Protein AF-A0A2U8FNE2-F1 (afdb_monomer_lite)

Radius of gyration: 27.32 Å; chains: 1; bounding box: 69×42×81 Å

Secondary structure (DSSP, 8-state):
-HHHHSGGG--EEEE--GGGGGSSS-SEEEEEEEEETTEEEEEEEEEEEE--S-HHHHHHHHHHHHTTSPPSTT--GGG-EEEEEESS---HHHHHHHHHHHHHHH---SSEEEEE-HHHHHHHHHT-HHHHHHHHHHHS-S---S-EEHHHHHHHHHTTSSSPPPHHHHHTT---HHHHHHHSTTS-SEEEEE-SSHHHHHHHHHHHHHTS-HHHHHHHHTTEEEE--HHHHHHHHTS---TT---EEEEPTTGGGGHHHHHHHT-EEEEEE-TTS--SS-B--PPPPHHHHHHHHTSTTT---HHHHHHHHHHTTT-HHHHHHHHHHHTT-SSS--HHHHS--HHHHHHHHH-EEETT-HHHHHHHHHHHTS-HHHHHHHHTHHHHSSS-SEEEETTEEEE-S--SPP--

pLDDT: mean 87.52, std 10.66, range [36.34, 98.12]

Foldseek 3Di:
DVLQQQVVWLKDKDADDDPRCPDPDFRMKIWTWDQDPNDIDIAIETEDEDADPPLLVVVLVVVLVVVVGDDPPPDFQLRYEYEYEYAADDDPVRQVVSVVVSCVVRNRRHVYYHYYYNVNVVVVCVLQLQSQQVCCVPVVHHDSQQAYQLVRLLVVLQVLFVVRDDLLLLCFPWDCVVLLVLLDPPDDLEAEAEAQALSSLSNVNLSSLVVDDPSSSVSQSSQEGEGEDLNSLVVQLPRQHNPNGQREYEYEPPNCVSVVSNVVSPHRYYDRHHQLDDDPRHDYTDAHDLVRNLVSCCDPSNVDDSVVSSVLCVLQVSGPLLSSQLRCQLVVSPPDDPPCPVDPAQLLVLCVVLQKDFQPDPVRLVSSCVSRVHHSVVSCVVQVVLQGDSQHQWHDDPRMIGGNHNPDHHPD

Sequence (412 aa):
MVYATVAKQQPHLHFLAGETNGYAGWDGWVECSYEEHLEFRAHKSVWELSTDRNYEQKFKRDYRSACTKALPNGWRKADTIYVGLTMWSVTPIALAKIKAEIIKKNGNPWAGVVLLAADDVLQWLEKLPSVEDWATVEFRAGVGRFGKALEHWFSSWAKQTTPHVSTELLSCGRDLTPLVGAFKTESGPSAALQCDSQDEAVALVYCAMQTLPEDEARLLLANALVVTNEDFADSLADEEPPANGLQTVVLTPPATVHQNRLVQAGYRVIRALGRVDDAVGVLQFERASVRDFAAALASDHMSVSPADAEIQARSAGCSVSIWHIRNLFQRAAQPGLPAWAVSPSDAVIAAVFAGAWVDVSEKDVTLLASIAGMPGAQIESVLTPFALGPTPLLERVGVNRLIIAPTEPPRL

Organism: NCBI:txid1296669

Structure (mmCIF, N/CA/C/O backbone):
data_AF-A0A2U8FNE2-F1
#
_entry.id   AF-A0A2U8FNE2-F1
#
loop_
_atom_site.group_PDB
_atom_site.id
_atom_site.type_symbol
_atom_site.label_atom_id
_atom_site.label_alt_id
_atom_site.label_comp_id
_atom_site.label_asym_id
_atom_site.label_entity_id
_atom_site.label_seq_id
_atom_site.pdbx_PDB_ins_code
_atom_site.Cartn_x
_atom_site.Cartn_y
_atom_site.Cartn_z
_atom_site.occupancy
_atom_site.B_iso_or_equiv
_atom_site.auth_seq_id
_atom_site.auth_comp_id
_atom_site.auth_asym_id
_atom_site.auth_atom_id
_atom_site.pdbx_PDB_model_num
ATOM 1 N N . MET A 1 1 ? 7.104 2.330 -13.483 1.00 74.94 1 MET A N 1
ATOM 2 C CA . MET A 1 1 ? 7.391 1.388 -14.593 1.00 74.94 1 MET A CA 1
ATOM 3 C C . MET A 1 1 ? 8.774 0.740 -14.497 1.00 74.94 1 MET A C 1
ATOM 5 O O . MET A 1 1 ? 8.820 -0.463 -14.291 1.00 74.94 1 MET A O 1
ATOM 9 N N . VAL A 1 2 ? 9.895 1.479 -14.576 1.00 75.81 2 VAL A N 1
ATOM 10 C CA . VAL A 1 2 ? 11.248 0.876 -14.447 1.00 75.81 2 VAL A CA 1
ATOM 11 C C . VAL A 1 2 ? 11.408 0.148 -13.104 1.00 75.81 2 VAL A C 1
ATOM 13 O O . VAL A 1 2 ? 11.618 -1.057 -13.097 1.00 75.81 2 VAL A O 1
ATOM 16 N N . TYR A 1 3 ? 11.151 0.811 -11.971 1.00 74.50 3 TYR A N 1
ATOM 17 C CA . TYR A 1 3 ? 11.156 0.156 -10.647 1.00 74.50 3 TYR A CA 1
ATOM 18 C C . TYR A 1 3 ? 10.272 -1.099 -10.558 1.00 74.50 3 TYR A C 1
ATOM 20 O O . TYR A 1 3 ? 10.620 -2.062 -9.882 1.00 74.50 3 TYR A O 1
ATOM 28 N N . ALA A 1 4 ? 9.153 -1.115 -11.282 1.00 71.25 4 ALA A N 1
ATOM 29 C CA . ALA A 1 4 ? 8.210 -2.227 -11.274 1.00 71.25 4 ALA A CA 1
ATOM 30 C C . ALA A 1 4 ? 8.646 -3.417 -12.160 1.00 71.25 4 ALA A C 1
ATOM 32 O O . ALA A 1 4 ? 8.176 -4.534 -11.983 1.00 71.25 4 ALA A O 1
ATOM 33 N N . THR A 1 5 ? 9.592 -3.212 -13.083 1.00 70.81 5 THR A N 1
ATOM 34 C CA . THR A 1 5 ? 10.076 -4.251 -14.016 1.00 70.81 5 THR A CA 1
ATOM 35 C C . THR A 1 5 ? 11.439 -4.826 -13.641 1.00 70.81 5 THR A C 1
ATOM 37 O O . THR A 1 5 ? 11.716 -5.981 -13.958 1.00 70.81 5 THR A O 1
ATOM 40 N N . VAL A 1 6 ? 12.273 -4.067 -12.924 1.00 66.38 6 VAL A N 1
ATOM 41 C CA . VAL A 1 6 ? 13.606 -4.502 -12.460 1.00 66.38 6 VAL A CA 1
ATOM 42 C C . VAL A 1 6 ? 13.689 -4.599 -10.931 1.00 66.38 6 VAL A C 1
ATOM 44 O O . VAL A 1 6 ? 14.736 -4.380 -10.326 1.00 66.38 6 VAL A O 1
ATOM 47 N N . ALA A 1 7 ? 12.563 -4.947 -10.302 1.00 55.31 7 ALA A N 1
ATOM 48 C CA . ALA A 1 7 ? 12.354 -4.954 -8.855 1.00 55.31 7 ALA A CA 1
ATOM 49 C C . ALA A 1 7 ? 13.481 -5.684 -8.069 1.00 55.31 7 ALA A C 1
ATOM 51 O O . ALA A 1 7 ? 13.953 -5.255 -7.023 1.00 55.31 7 ALA A O 1
ATOM 52 N N . LYS A 1 8 ? 14.008 -6.788 -8.594 1.00 59.16 8 LYS A N 1
ATOM 53 C CA . LYS A 1 8 ? 15.040 -7.570 -7.888 1.00 59.16 8 LYS A CA 1
ATOM 54 C C . LYS A 1 8 ? 16.456 -6.970 -7.931 1.00 59.16 8 LYS A C 1
ATOM 56 O O . LYS A 1 8 ? 17.367 -7.568 -7.375 1.00 59.16 8 LYS A O 1
ATOM 61 N N . GLN A 1 9 ? 16.660 -5.842 -8.613 1.00 64.81 9 GLN A N 1
ATOM 62 C CA . GLN A 1 9 ? 17.985 -5.400 -9.067 1.00 64.81 9 GLN A CA 1
ATOM 63 C C . GLN A 1 9 ? 18.351 -3.955 -8.661 1.00 64.81 9 GLN A C 1
ATOM 65 O O . GLN A 1 9 ? 19.338 -3.422 -9.167 1.00 64.81 9 GLN A O 1
ATOM 70 N N . GLN A 1 10 ? 17.547 -3.323 -7.786 1.00 67.50 10 GLN A N 1
ATOM 71 C CA . GLN A 1 10 ? 17.751 -1.971 -7.224 1.00 67.50 10 GLN A CA 1
ATOM 72 C C . GLN A 1 10 ? 18.315 -0.959 -8.244 1.00 67.50 10 GLN A C 1
ATOM 74 O O . GLN A 1 10 ? 19.496 -0.612 -8.201 1.00 67.50 10 GLN A O 1
ATOM 79 N N . PRO A 1 11 ? 17.506 -0.508 -9.218 1.00 75.31 11 PRO A N 1
ATOM 80 C CA . PRO A 1 11 ? 18.010 0.371 -10.262 1.00 75.31 11 PRO A CA 1
ATOM 81 C C . PRO A 1 11 ? 18.362 1.761 -9.718 1.00 75.31 11 PRO A C 1
ATOM 83 O O . PRO A 1 11 ? 17.552 2.407 -9.052 1.00 75.31 11 PRO A O 1
ATOM 86 N N . HIS A 1 12 ? 19.520 2.276 -10.119 1.00 81.62 12 HIS A N 1
ATOM 87 C CA . HIS A 1 12 ? 19.816 3.701 -10.094 1.00 81.62 12 HIS A CA 1
ATOM 88 C C . HIS A 1 12 ? 19.308 4.322 -11.389 1.00 81.62 12 HIS A C 1
ATOM 90 O O . HIS A 1 12 ? 19.701 3.916 -12.483 1.00 81.62 12 HIS A O 1
ATOM 96 N N . LEU A 1 13 ? 18.427 5.310 -11.289 1.00 86.69 13 LEU A N 1
ATOM 97 C CA . LEU A 1 13 ? 17.878 5.971 -12.463 1.00 86.69 13 LEU A CA 1
ATOM 98 C C . LEU A 1 13 ? 17.800 7.475 -12.283 1.00 86.69 13 LEU A C 1
ATOM 100 O O . LEU A 1 13 ? 17.677 7.995 -11.177 1.00 86.69 13 LEU A O 1
ATOM 104 N N . HIS A 1 14 ? 17.837 8.164 -13.410 1.00 86.44 14 HIS A N 1
ATOM 105 C CA . HIS A 1 14 ? 17.617 9.593 -13.496 1.00 86.44 14 HIS A CA 1
ATOM 106 C C . HIS A 1 14 ? 16.834 9.857 -14.768 1.00 86.44 14 HIS A C 1
ATOM 108 O O . HIS A 1 14 ? 17.296 9.508 -15.850 1.00 86.44 14 HIS A O 1
ATOM 114 N N . PHE A 1 15 ? 15.663 10.462 -14.641 1.00 87.06 15 PHE A N 1
ATOM 115 C CA . PHE A 1 15 ? 14.868 10.925 -15.770 1.00 87.06 15 PHE A CA 1
ATOM 116 C C . PHE A 1 15 ? 14.481 12.373 -15.516 1.00 87.06 15 PHE A C 1
ATOM 118 O O . PHE A 1 15 ? 14.081 12.724 -14.405 1.00 87.06 15 PHE A O 1
ATOM 125 N N . LEU A 1 16 ? 14.621 13.202 -16.545 1.00 81.06 16 LEU A N 1
ATOM 126 C CA . LEU A 1 16 ? 14.153 14.578 -16.508 1.00 81.06 16 LEU A CA 1
ATOM 127 C C . LEU A 1 16 ? 12.619 14.589 -16.493 1.00 81.06 16 LEU A C 1
ATOM 129 O O . LEU A 1 16 ? 11.963 13.763 -17.131 1.00 81.06 16 LEU A O 1
ATOM 133 N N . ALA A 1 17 ? 12.055 15.516 -15.723 1.00 69.94 17 ALA A N 1
ATOM 134 C CA . ALA A 1 17 ? 10.615 15.694 -15.593 1.00 69.94 17 ALA A CA 1
ATOM 135 C C . ALA A 1 17 ? 10.249 17.176 -15.423 1.00 69.94 17 ALA A C 1
ATOM 137 O O . ALA A 1 17 ? 11.026 17.985 -14.903 1.00 69.94 17 ALA A O 1
ATOM 138 N N . GLY A 1 18 ? 9.037 17.538 -15.850 1.00 64.56 18 GLY A N 1
ATOM 139 C CA . GLY A 1 18 ? 8.506 18.896 -15.721 1.00 64.56 18 GLY A CA 1
ATOM 140 C C . GLY A 1 18 ? 9.352 19.942 -16.456 1.00 64.56 18 GLY A C 1
ATOM 141 O O . GLY A 1 18 ? 9.699 19.774 -17.625 1.00 64.56 18 GLY A O 1
ATOM 142 N N . GLU A 1 19 ? 9.693 21.031 -15.764 1.00 57.59 19 GLU A N 1
ATOM 143 C CA . GLU A 1 19 ? 10.435 22.173 -16.326 1.00 57.59 19 GLU A CA 1
ATOM 144 C C . GLU A 1 19 ? 11.899 21.845 -16.678 1.00 57.59 19 GLU A C 1
ATOM 146 O O . GLU A 1 19 ? 12.558 22.600 -17.391 1.00 57.59 19 GLU A O 1
ATOM 151 N N . THR A 1 20 ? 12.409 20.693 -16.228 1.00 58.28 20 THR A N 1
ATOM 152 C CA . THR A 1 20 ? 13.801 20.269 -16.450 1.00 58.28 20 THR A CA 1
ATOM 153 C C . THR A 1 20 ? 14.040 19.607 -17.813 1.00 58.28 20 THR A C 1
ATOM 155 O O . THR A 1 20 ? 15.190 19.437 -18.214 1.00 58.28 20 THR A O 1
ATOM 158 N N . ASN A 1 21 ? 12.978 19.340 -18.586 1.00 59.12 21 ASN A N 1
ATOM 159 C CA . ASN A 1 21 ? 13.039 18.748 -19.934 1.00 59.12 21 ASN A CA 1
ATOM 160 C C . ASN A 1 21 ? 13.756 19.630 -20.985 1.00 59.12 21 ASN A C 1
ATOM 162 O O . ASN A 1 21 ? 13.894 19.231 -22.138 1.00 59.12 21 ASN A O 1
ATOM 166 N N . GLY A 1 22 ? 14.182 20.844 -20.616 1.00 55.34 22 GLY A N 1
ATOM 167 C CA . GLY A 1 22 ? 14.953 21.758 -21.465 1.00 55.34 22 GLY A CA 1
ATOM 168 C C . GLY A 1 22 ? 16.470 21.733 -21.242 1.00 55.34 22 GLY A C 1
ATOM 169 O O . GLY A 1 22 ? 17.188 22.444 -21.948 1.00 55.34 22 GLY A O 1
ATOM 170 N N . TYR A 1 23 ? 16.980 20.968 -20.268 1.00 64.44 23 TYR A N 1
ATOM 171 C CA . TYR A 1 23 ? 18.418 20.922 -20.000 1.00 64.44 23 TYR A CA 1
ATOM 172 C C . TYR A 1 23 ? 19.183 20.123 -21.058 1.00 64.44 23 TYR A C 1
ATOM 174 O O . TYR A 1 23 ? 18.724 19.112 -21.583 1.00 64.44 23 TYR A O 1
ATOM 182 N N . ALA A 1 24 ? 20.399 20.579 -21.366 1.00 69.00 24 ALA A N 1
ATOM 183 C CA . ALA A 1 24 ? 21.288 19.863 -22.267 1.00 69.00 24 ALA A CA 1
ATOM 184 C C . ALA A 1 24 ? 21.751 18.554 -21.611 1.00 69.00 24 ALA A C 1
ATOM 186 O O . ALA A 1 24 ? 22.405 18.573 -20.571 1.00 69.00 24 ALA A O 1
ATOM 187 N N . GLY A 1 25 ? 21.450 17.417 -22.230 1.00 85.12 25 GLY A N 1
ATOM 188 C CA . GLY A 1 25 ? 21.787 16.116 -21.662 1.00 85.12 25 GLY A CA 1
ATOM 189 C C . GLY A 1 25 ? 20.906 15.013 -22.220 1.00 85.12 25 GLY A C 1
ATOM 190 O O . GLY A 1 25 ? 20.177 15.238 -23.182 1.00 85.12 25 GLY A O 1
ATOM 191 N N . TRP A 1 26 ? 21.052 13.810 -21.673 1.00 90.81 26 TRP A N 1
ATOM 192 C CA . TRP A 1 26 ? 20.136 12.696 -21.924 1.00 90.81 26 TRP A CA 1
ATOM 193 C C . TRP A 1 26 ? 18.801 12.960 -21.232 1.00 90.81 26 TRP A C 1
ATOM 195 O O . TRP A 1 26 ? 18.805 13.520 -20.137 1.00 90.81 26 TRP A O 1
ATOM 205 N N . ASP A 1 27 ? 17.694 12.509 -21.822 1.00 91.62 27 ASP A N 1
ATOM 206 C CA . ASP A 1 27 ? 16.379 12.619 -21.177 1.00 91.62 27 ASP A CA 1
ATOM 207 C C . ASP A 1 27 ? 16.282 11.698 -19.955 1.00 91.62 27 ASP A C 1
ATOM 209 O O . ASP A 1 27 ? 15.589 12.000 -18.985 1.00 91.62 27 ASP A O 1
ATOM 213 N N . GLY A 1 28 ? 17.032 10.594 -19.971 1.00 92.31 28 GLY A N 1
ATOM 214 C CA . GLY A 1 28 ? 17.283 9.810 -18.776 1.00 92.31 28 GLY A CA 1
ATOM 215 C C . GLY A 1 28 ? 18.368 8.754 -18.930 1.00 92.31 28 GLY A C 1
ATOM 216 O O . GLY A 1 28 ? 18.936 8.550 -20.005 1.00 92.31 28 GLY A O 1
ATOM 217 N N . TRP A 1 29 ? 18.674 8.075 -17.834 1.00 92.88 29 TRP A N 1
ATOM 218 C CA . TRP A 1 29 ? 19.562 6.922 -17.795 1.00 92.88 29 TRP A CA 1
ATOM 219 C C . TRP A 1 29 ? 19.162 5.965 -16.673 1.00 92.88 29 TRP A C 1
ATOM 221 O O . TRP A 1 29 ? 18.531 6.357 -15.691 1.00 92.88 29 TRP A O 1
ATOM 231 N N . VAL A 1 30 ? 19.529 4.696 -16.844 1.00 91.31 30 VAL A N 1
ATOM 232 C CA . VAL A 1 30 ? 19.303 3.619 -15.875 1.00 91.31 30 VAL A CA 1
ATOM 233 C C . VAL A 1 30 ? 20.577 2.797 -15.747 1.00 91.31 30 VAL A C 1
ATOM 235 O O . VAL A 1 30 ? 21.143 2.368 -16.754 1.00 91.31 30 VAL A O 1
ATOM 238 N N . GLU A 1 31 ? 20.997 2.547 -14.516 1.00 89.69 31 GLU A N 1
ATOM 239 C CA . GLU A 1 31 ? 21.998 1.561 -14.134 1.00 89.69 31 GLU A CA 1
ATOM 240 C C . GLU A 1 31 ? 21.366 0.555 -13.187 1.00 89.69 31 GLU A C 1
ATOM 242 O O . GLU A 1 31 ? 20.685 0.918 -12.235 1.00 89.69 31 GLU A O 1
ATOM 247 N N . CYS A 1 32 ? 21.554 -0.721 -13.472 1.00 85.25 32 CYS A N 1
ATOM 248 C CA . CYS A 1 32 ? 20.920 -1.788 -12.724 1.00 85.25 32 CYS A CA 1
ATOM 249 C C . CYS A 1 32 ? 21.874 -2.972 -12.663 1.00 85.25 32 CYS A C 1
ATOM 251 O O . CYS A 1 32 ? 22.512 -3.285 -13.668 1.00 85.25 32 CYS A O 1
ATOM 253 N N . SER A 1 33 ? 22.011 -3.605 -11.503 1.00 78.81 33 SER A N 1
ATOM 254 C CA . SER A 1 33 ? 22.933 -4.729 -11.334 1.00 78.81 33 SER A CA 1
ATOM 255 C C . SER A 1 33 ? 22.156 -6.006 -11.088 1.00 78.81 33 SER A C 1
ATOM 257 O O . SER A 1 33 ? 21.241 -6.032 -10.270 1.00 78.81 33 SER A O 1
ATOM 259 N N . TYR A 1 34 ? 22.523 -7.074 -11.784 1.00 71.19 34 TYR A N 1
ATOM 260 C CA . TYR A 1 34 ? 21.859 -8.361 -11.649 1.00 71.19 34 TYR A CA 1
ATOM 261 C C . TYR A 1 34 ? 22.846 -9.503 -11.599 1.00 71.19 34 TYR A C 1
ATOM 263 O O . TYR A 1 34 ? 23.927 -9.439 -12.178 1.00 71.19 34 TYR A O 1
ATOM 271 N N . GLU A 1 35 ? 22.452 -10.551 -10.891 1.00 66.88 35 GLU A N 1
ATOM 272 C CA . GLU A 1 35 ? 23.187 -11.799 -10.867 1.00 66.88 35 GLU A CA 1
ATOM 273 C C . GLU A 1 35 ? 22.709 -12.679 -12.023 1.00 66.88 35 GLU A C 1
ATOM 275 O O . GLU A 1 35 ? 21.523 -12.982 -12.154 1.00 66.88 35 GLU A O 1
ATOM 280 N N . GLU A 1 36 ? 23.640 -13.082 -12.876 1.00 67.31 36 GLU A N 1
ATOM 281 C CA . GLU A 1 36 ? 23.408 -14.037 -13.949 1.00 67.31 36 GLU A CA 1
ATOM 282 C C . GLU A 1 36 ? 24.504 -15.094 -13.877 1.00 67.31 36 GLU A C 1
ATOM 284 O O . GLU A 1 36 ? 25.688 -14.776 -13.943 1.00 67.31 36 GLU A O 1
ATOM 289 N N . HIS A 1 37 ? 24.118 -16.362 -13.715 1.00 74.56 37 HIS A N 1
ATOM 290 C CA . HIS A 1 37 ? 25.063 -17.478 -13.586 1.00 74.56 37 HIS A CA 1
ATOM 291 C C . HIS A 1 37 ? 26.135 -17.278 -12.492 1.00 74.56 37 HIS A C 1
ATOM 293 O O . HIS A 1 37 ? 27.288 -17.644 -12.699 1.00 74.56 37 HIS A O 1
ATOM 299 N N . LEU A 1 38 ? 25.751 -16.735 -11.326 1.00 73.19 38 LEU A N 1
ATOM 300 C CA . LEU A 1 38 ? 26.649 -16.413 -10.200 1.00 73.19 38 LEU A CA 1
ATOM 301 C C . LEU A 1 38 ? 27.659 -15.283 -10.493 1.00 73.19 38 LEU A C 1
ATOM 303 O O . LEU A 1 38 ? 28.580 -15.052 -9.709 1.00 73.19 38 LEU A O 1
ATOM 307 N N . GLU A 1 39 ? 27.493 -14.559 -11.603 1.00 70.69 39 GLU A N 1
ATOM 308 C CA . GLU A 1 39 ? 28.266 -13.363 -11.933 1.00 70.69 39 GLU A CA 1
ATOM 309 C C . GLU A 1 39 ? 27.390 -12.111 -11.812 1.00 70.69 39 GLU A C 1
ATOM 311 O O . GLU A 1 39 ? 26.297 -12.037 -12.376 1.00 70.69 39 GLU A O 1
ATOM 316 N N . PHE A 1 40 ? 27.890 -11.086 -11.118 1.00 72.56 40 PHE A N 1
ATOM 317 C CA . PHE A 1 40 ? 27.244 -9.774 -11.091 1.00 72.56 40 PHE A CA 1
ATOM 318 C C . PHE A 1 40 ? 27.523 -9.020 -12.392 1.00 72.56 40 PHE A C 1
ATOM 320 O O . PHE A 1 40 ? 28.670 -8.694 -12.708 1.00 72.56 40 PHE A O 1
ATOM 327 N N . ARG A 1 41 ? 26.463 -8.701 -13.136 1.00 73.69 41 ARG A N 1
ATOM 328 C CA . ARG A 1 41 ? 26.510 -7.870 -14.340 1.00 73.69 41 ARG A CA 1
ATOM 329 C C . ARG A 1 41 ? 25.848 -6.524 -14.087 1.00 73.69 41 ARG A C 1
ATOM 331 O O . ARG A 1 41 ? 24.754 -6.455 -13.538 1.00 73.69 41 ARG A O 1
ATOM 338 N N . ALA A 1 42 ? 26.495 -5.459 -14.553 1.00 80.44 42 ALA A N 1
ATOM 339 C CA . ALA A 1 42 ? 25.903 -4.128 -14.600 1.00 80.44 42 ALA A CA 1
ATOM 340 C C . ALA A 1 42 ? 25.254 -3.897 -15.970 1.00 80.44 42 ALA A C 1
ATOM 342 O O . ALA A 1 42 ? 25.904 -3.996 -17.012 1.00 80.44 42 ALA A O 1
ATOM 343 N N . HIS A 1 43 ? 23.973 -3.559 -15.965 1.00 86.69 43 HIS A N 1
ATOM 344 C CA . HIS A 1 43 ? 23.236 -3.061 -17.111 1.00 86.69 43 HIS A CA 1
ATOM 345 C C . HIS A 1 43 ? 23.216 -1.539 -17.081 1.00 86.69 43 HIS A C 1
ATOM 347 O O . HIS A 1 43 ? 22.794 -0.947 -16.092 1.00 86.69 43 HIS A O 1
ATOM 353 N N . LYS A 1 44 ? 23.625 -0.902 -18.176 1.00 92.75 44 LYS A N 1
ATOM 354 C CA . LYS A 1 44 ? 23.625 0.556 -18.322 1.00 92.75 44 LYS A CA 1
ATOM 355 C C . LYS A 1 44 ? 22.835 0.932 -19.555 1.00 92.75 44 LYS A C 1
ATOM 357 O O . LYS A 1 44 ? 23.112 0.412 -20.634 1.00 92.75 44 LYS A O 1
ATOM 362 N N . SER A 1 45 ? 21.893 1.856 -19.422 1.00 94.44 45 SER A N 1
ATOM 363 C CA . SER A 1 45 ? 21.149 2.397 -20.555 1.00 94.44 45 SER A CA 1
ATOM 364 C C . SER A 1 45 ? 21.000 3.911 -20.472 1.00 94.44 45 SER A C 1
ATOM 366 O O . SER A 1 45 ? 20.868 4.475 -19.388 1.00 94.44 45 SER A O 1
ATOM 368 N N . VAL A 1 46 ? 21.031 4.568 -21.628 1.00 95.56 46 VAL A N 1
ATOM 369 C CA . VAL A 1 46 ? 20.752 6.001 -21.789 1.00 95.56 46 VAL A CA 1
ATOM 370 C C . VAL A 1 46 ? 19.552 6.174 -22.707 1.00 95.56 46 VAL A C 1
ATOM 372 O O . VAL A 1 46 ? 19.406 5.428 -23.675 1.00 95.56 46 VAL A O 1
ATOM 375 N N . TRP A 1 47 ? 18.695 7.136 -22.389 1.00 95.31 47 TRP A N 1
ATOM 376 C CA . TRP A 1 47 ? 17.368 7.282 -22.971 1.00 95.31 47 TRP A CA 1
ATOM 377 C C . TRP A 1 47 ? 17.211 8.644 -23.647 1.00 95.31 47 TRP A C 1
ATOM 379 O O . TRP A 1 47 ? 17.572 9.679 -23.085 1.00 95.31 47 TRP A O 1
ATOM 389 N N . GLU A 1 48 ? 16.646 8.617 -24.851 1.00 94.69 48 GLU A N 1
ATOM 390 C CA . GLU A 1 48 ? 16.108 9.777 -25.565 1.00 94.69 48 GLU A CA 1
ATOM 391 C C . GLU A 1 48 ? 14.610 9.534 -25.794 1.00 94.69 48 GLU A C 1
ATOM 393 O O . GLU A 1 48 ? 14.216 8.540 -26.412 1.00 94.69 48 GLU A O 1
ATOM 398 N N . LEU A 1 49 ? 13.774 10.428 -25.278 1.00 92.88 49 LEU A N 1
ATOM 399 C CA . LEU A 1 49 ? 12.319 10.365 -25.276 1.00 92.88 49 LEU A CA 1
ATOM 400 C C . LEU A 1 49 ? 11.780 11.419 -26.250 1.00 92.88 49 LEU A C 1
ATOM 402 O O . LEU A 1 49 ? 12.208 12.573 -26.253 1.00 92.88 49 LEU A O 1
ATOM 406 N N . SER A 1 50 ? 10.805 11.065 -27.089 1.00 90.94 50 SER A N 1
ATOM 407 C CA . SER A 1 50 ? 10.230 12.045 -28.009 1.00 90.94 50 SER A CA 1
ATOM 408 C C . SER A 1 50 ? 8.734 11.935 -28.246 1.00 90.94 50 SER A C 1
ATOM 410 O O . SER A 1 50 ? 8.189 10.870 -28.520 1.00 90.94 50 SER A O 1
ATOM 412 N N . THR A 1 51 ? 8.091 13.100 -28.266 1.00 91.19 51 THR A N 1
ATOM 413 C CA . THR A 1 51 ? 6.716 13.316 -28.728 1.00 91.19 51 THR A CA 1
ATOM 414 C C . THR A 1 51 ? 6.648 13.835 -30.173 1.00 91.19 51 THR A C 1
ATOM 416 O O . THR A 1 51 ? 5.560 14.121 -30.674 1.00 91.19 51 THR A O 1
ATOM 419 N N . ASP A 1 52 ? 7.784 13.951 -30.877 1.00 92.44 52 ASP A N 1
ATOM 420 C CA . ASP A 1 52 ? 7.847 14.461 -32.253 1.00 92.44 52 ASP A CA 1
ATOM 421 C C . ASP A 1 52 ? 7.109 13.521 -33.219 1.00 92.44 52 ASP A C 1
ATOM 423 O O . ASP A 1 52 ? 7.382 12.320 -33.269 1.00 92.44 52 ASP A O 1
ATOM 427 N N . ARG A 1 53 ? 6.180 14.078 -34.007 1.00 90.31 53 ARG A N 1
ATOM 428 C CA . ARG A 1 53 ? 5.415 13.335 -35.024 1.00 90.31 53 ARG A CA 1
ATOM 429 C C . ARG A 1 53 ? 6.311 12.736 -36.098 1.00 90.31 53 ARG A C 1
ATOM 431 O O . ARG A 1 53 ? 5.977 11.696 -36.658 1.00 90.31 53 ARG A O 1
ATOM 438 N N . ASN A 1 54 ? 7.439 13.374 -36.401 1.00 94.69 54 ASN A N 1
ATOM 439 C CA . ASN A 1 54 ? 8.409 12.862 -37.357 1.00 94.69 54 ASN A CA 1
ATOM 440 C C . ASN A 1 54 ? 9.429 11.951 -36.659 1.00 94.69 54 ASN A C 1
ATOM 442 O O . ASN A 1 54 ? 10.638 12.207 -36.663 1.00 94.69 54 ASN A O 1
ATOM 446 N N . TYR A 1 55 ? 8.918 10.884 -36.039 1.00 94.50 55 TYR A N 1
ATOM 447 C CA . TYR A 1 55 ? 9.692 9.973 -35.195 1.00 94.50 55 TYR A CA 1
ATOM 448 C C . TYR A 1 55 ? 10.905 9.375 -35.927 1.00 94.50 55 TYR A C 1
ATOM 450 O O . TYR A 1 55 ? 11.972 9.224 -35.338 1.00 94.50 55 TYR A O 1
ATOM 458 N N . GLU A 1 56 ? 10.801 9.094 -37.231 1.00 95.12 56 GLU A N 1
ATOM 459 C CA . GLU A 1 56 ? 11.910 8.539 -38.013 1.00 95.12 56 GLU A CA 1
ATOM 460 C C . GLU A 1 56 ? 13.086 9.521 -38.122 1.00 95.12 56 GLU A C 1
ATOM 462 O O . GLU A 1 56 ? 14.242 9.148 -37.890 1.00 95.12 56 GLU A O 1
ATOM 467 N N . GLN A 1 57 ? 12.812 10.785 -38.462 1.00 94.94 57 GLN A N 1
ATOM 468 C CA . GLN A 1 57 ? 13.861 11.804 -38.520 1.00 94.94 57 GLN A CA 1
ATOM 469 C C . GLN A 1 57 ? 14.418 12.107 -37.131 1.00 94.94 57 GLN A C 1
ATOM 471 O O . GLN A 1 57 ? 15.632 12.290 -36.995 1.00 94.94 57 GLN A O 1
ATOM 476 N N . LYS A 1 58 ? 13.559 12.106 -36.105 1.00 95.06 58 LYS A N 1
ATOM 477 C CA . LYS A 1 58 ? 13.954 12.281 -34.707 1.00 95.06 58 LYS A CA 1
ATOM 478 C C . LYS A 1 58 ? 14.931 11.192 -34.263 1.00 95.06 58 LYS A C 1
ATOM 480 O O . LYS A 1 58 ? 16.046 11.538 -33.884 1.00 95.06 58 LYS A O 1
ATOM 485 N N . PHE A 1 59 ? 14.605 9.908 -34.437 1.00 96.44 59 PHE A N 1
ATOM 486 C CA . PHE A 1 59 ? 15.519 8.804 -34.110 1.00 96.44 59 PHE A CA 1
ATOM 487 C C . PHE A 1 59 ? 16.863 8.926 -34.835 1.00 96.44 59 PHE A C 1
ATOM 489 O O . PHE A 1 59 ? 17.922 8.770 -34.227 1.00 96.44 59 PHE A O 1
ATOM 496 N N . LYS A 1 60 ? 16.843 9.257 -36.135 1.00 95.25 60 LYS A N 1
ATOM 497 C CA . LYS A 1 60 ? 18.068 9.450 -36.932 1.00 95.25 60 LYS A CA 1
ATOM 498 C C . LYS A 1 60 ? 18.934 10.593 -36.387 1.00 95.25 60 LYS A C 1
ATOM 500 O O . LYS A 1 60 ? 20.161 10.467 -36.367 1.00 95.25 60 LYS A O 1
ATOM 505 N N . ARG A 1 61 ? 18.317 11.705 -35.976 1.00 94.88 61 ARG A N 1
ATOM 506 C CA . ARG A 1 61 ? 19.002 12.875 -35.407 1.00 94.88 61 ARG A CA 1
ATOM 507 C C . ARG A 1 61 ? 19.567 12.576 -34.022 1.00 94.88 61 ARG A C 1
ATOM 509 O O . ARG A 1 61 ? 20.745 12.846 -33.788 1.00 94.88 61 ARG A O 1
ATOM 516 N N . ASP A 1 62 ? 18.751 12.014 -33.143 1.00 95.00 62 ASP A N 1
ATOM 517 C CA . ASP A 1 62 ? 19.108 11.795 -31.744 1.00 95.00 62 ASP A CA 1
ATOM 518 C C . ASP A 1 62 ? 20.201 10.740 -31.621 1.00 95.00 62 ASP A C 1
ATOM 520 O O . ASP A 1 62 ? 21.200 10.987 -30.955 1.00 95.00 62 ASP A O 1
ATOM 524 N N . TYR A 1 63 ? 20.115 9.632 -32.366 1.00 95.88 63 TYR A N 1
ATOM 525 C CA . TYR A 1 63 ? 21.188 8.637 -32.390 1.00 95.88 63 TYR A CA 1
ATOM 526 C C . TYR A 1 63 ? 22.517 9.220 -32.892 1.00 95.88 63 TYR A C 1
ATOM 528 O O . TYR A 1 63 ? 23.590 8.918 -32.369 1.00 95.88 63 TYR A O 1
ATOM 536 N N . ARG A 1 64 ? 22.475 10.085 -33.914 1.00 94.50 64 ARG A N 1
ATOM 537 C CA . ARG A 1 64 ? 23.692 10.749 -34.397 1.00 94.50 64 ARG A CA 1
ATOM 538 C C . ARG A 1 64 ? 24.304 11.631 -33.310 1.00 94.50 64 ARG A C 1
ATOM 540 O O . ARG A 1 64 ? 25.518 11.603 -33.138 1.00 94.50 64 ARG A O 1
ATOM 547 N N . SER A 1 65 ? 23.482 12.399 -32.594 1.00 92.38 65 SER A N 1
ATOM 548 C CA . SER A 1 65 ? 23.943 13.221 -31.470 1.00 92.38 65 SER A CA 1
ATOM 549 C C . SER A 1 65 ? 24.503 12.352 -30.340 1.00 92.38 65 SER A C 1
ATOM 551 O O . SER A 1 65 ? 25.593 12.616 -29.831 1.00 92.38 65 SER A O 1
ATOM 553 N N . ALA A 1 66 ? 23.818 11.253 -30.024 1.00 93.12 66 ALA A N 1
ATOM 554 C CA . ALA A 1 66 ? 24.204 10.259 -29.033 1.00 93.12 66 ALA A CA 1
ATOM 555 C C . ALA A 1 66 ? 25.625 9.714 -29.278 1.00 93.12 66 ALA A C 1
ATOM 557 O O . ALA A 1 66 ? 26.398 9.559 -28.330 1.00 93.12 66 ALA A O 1
ATOM 558 N N . CYS A 1 67 ? 26.034 9.503 -30.537 1.00 90.00 67 CYS A N 1
ATOM 559 C CA . CYS A 1 67 ? 27.389 9.050 -30.876 1.00 90.00 67 CYS A CA 1
ATOM 560 C C . CYS A 1 67 ? 28.505 9.989 -30.386 1.00 90.00 67 CYS A C 1
ATOM 562 O O . CYS A 1 67 ? 29.611 9.513 -30.130 1.00 90.00 67 CYS A O 1
ATOM 564 N N . THR A 1 68 ? 28.238 11.281 -30.178 1.00 90.12 68 THR A N 1
ATOM 565 C CA . THR A 1 68 ? 29.223 12.261 -29.676 1.00 90.12 68 THR A CA 1
ATOM 566 C C . THR A 1 68 ? 28.888 12.817 -28.294 1.00 90.12 68 THR A C 1
ATOM 568 O O . THR A 1 68 ? 29.734 13.455 -27.678 1.00 90.12 68 THR A O 1
ATOM 571 N N . LYS A 1 69 ? 27.679 12.563 -27.786 1.00 92.56 69 LYS A N 1
ATOM 572 C CA . LYS A 1 69 ? 27.220 13.009 -26.467 1.00 92.56 69 LYS A CA 1
ATOM 573 C C . LYS A 1 69 ? 28.062 12.383 -25.351 1.00 92.56 69 LYS A C 1
ATOM 575 O O . LYS A 1 69 ? 28.457 11.212 -25.451 1.00 92.56 69 LYS A O 1
ATOM 580 N N . ALA A 1 70 ? 28.339 13.174 -24.315 1.00 92.06 70 ALA A N 1
ATOM 581 C CA . ALA A 1 70 ? 28.996 12.709 -23.099 1.00 92.06 70 ALA A CA 1
ATOM 582 C C . ALA A 1 70 ? 28.076 11.744 -22.337 1.00 92.06 70 ALA A C 1
ATOM 584 O O . ALA A 1 70 ? 26.862 11.936 -22.295 1.00 92.06 70 ALA A O 1
ATOM 585 N N . LEU A 1 71 ? 28.660 10.696 -21.764 1.00 92.88 71 LEU A N 1
ATOM 586 C CA . LEU A 1 71 ? 27.960 9.742 -20.905 1.00 92.88 71 LEU A CA 1
ATOM 587 C C . LEU A 1 71 ? 28.092 10.143 -19.430 1.00 92.88 71 LEU A C 1
ATOM 589 O O . LEU A 1 71 ? 28.967 10.955 -19.109 1.00 92.88 71 LEU A O 1
ATOM 593 N N . PRO A 1 72 ? 27.274 9.560 -18.532 1.00 91.12 72 PRO A N 1
ATOM 594 C CA . PRO A 1 72 ? 27.535 9.616 -17.098 1.00 91.12 72 PRO A CA 1
ATOM 595 C C . PRO A 1 72 ? 28.985 9.236 -16.762 1.00 91.12 72 PRO A C 1
ATOM 597 O O . PRO A 1 72 ? 29.634 8.472 -17.485 1.00 91.12 72 PRO A O 1
ATOM 600 N N . ASN A 1 73 ? 29.513 9.800 -15.674 1.00 89.25 73 ASN A N 1
ATOM 601 C CA . ASN A 1 73 ? 30.924 9.649 -15.331 1.00 89.25 73 ASN A CA 1
ATOM 602 C C . ASN A 1 73 ? 31.312 8.163 -15.195 1.00 89.25 73 ASN A C 1
ATOM 604 O O . ASN A 1 73 ? 30.621 7.384 -14.544 1.00 89.25 73 ASN A O 1
ATOM 608 N N . GLY A 1 74 ? 32.416 7.766 -15.830 1.00 89.25 74 GLY A N 1
ATOM 609 C CA . GLY A 1 74 ? 32.902 6.382 -15.829 1.00 89.25 74 GLY A CA 1
ATOM 610 C C . GLY A 1 74 ? 32.156 5.409 -16.756 1.00 89.25 74 GLY A C 1
ATOM 611 O O . GLY A 1 74 ? 32.520 4.235 -16.807 1.00 89.25 74 GLY A O 1
ATOM 612 N N . TRP A 1 75 ? 31.141 5.848 -17.507 1.00 94.19 75 TRP A N 1
ATOM 613 C CA . TRP A 1 75 ? 30.432 4.986 -18.458 1.00 94.19 75 TRP A CA 1
ATOM 614 C C . TRP A 1 75 ? 31.088 4.996 -19.844 1.00 94.19 75 TRP A C 1
ATOM 616 O O . TRP A 1 75 ? 31.652 5.997 -20.292 1.00 94.19 75 TRP A O 1
ATOM 626 N N . ARG A 1 76 ? 30.985 3.867 -20.556 1.00 94.56 76 ARG A N 1
ATOM 627 C CA . ARG A 1 76 ? 31.515 3.682 -21.914 1.00 94.56 76 ARG A CA 1
ATOM 628 C C . ARG A 1 76 ? 30.411 3.185 -22.832 1.00 94.56 76 ARG A C 1
ATOM 630 O O . ARG A 1 76 ? 29.688 2.267 -22.469 1.00 94.56 76 ARG A O 1
ATOM 637 N N . LYS A 1 77 ? 30.345 3.719 -24.056 1.00 94.88 77 LYS A N 1
ATOM 638 C CA . LYS A 1 77 ? 29.328 3.326 -25.050 1.00 94.88 77 LYS A CA 1
ATOM 639 C C . LYS A 1 77 ? 29.323 1.817 -25.305 1.00 94.88 77 LYS A C 1
ATOM 641 O O . LYS A 1 77 ? 28.256 1.220 -25.321 1.00 94.88 77 LYS A O 1
ATOM 646 N N . ALA A 1 78 ? 30.503 1.203 -25.386 1.00 94.25 78 ALA A N 1
ATOM 647 C CA . ALA A 1 78 ? 30.660 -0.233 -25.622 1.00 94.25 78 ALA A CA 1
ATOM 648 C C . ALA A 1 78 ? 30.002 -1.128 -24.551 1.00 94.25 78 ALA A C 1
ATOM 650 O O . ALA A 1 78 ? 29.707 -2.278 -24.851 1.00 94.25 78 ALA A O 1
ATOM 651 N N . ASP A 1 79 ? 29.726 -0.584 -23.358 1.00 92.88 79 ASP A N 1
ATOM 652 C CA . ASP A 1 79 ? 29.090 -1.279 -22.232 1.00 92.88 79 ASP A CA 1
ATOM 653 C C . ASP A 1 79 ? 27.721 -0.652 -21.873 1.00 92.88 79 ASP A C 1
ATOM 655 O O . ASP A 1 79 ? 27.170 -0.895 -20.803 1.00 92.88 79 ASP A O 1
ATOM 659 N N . THR A 1 80 ? 27.179 0.222 -22.729 1.00 94.69 80 THR A N 1
ATOM 660 C CA . THR A 1 80 ? 25.916 0.944 -22.511 1.00 94.69 80 THR A CA 1
ATOM 661 C C . THR A 1 80 ? 24.962 0.724 -23.681 1.00 94.69 80 THR A C 1
ATOM 663 O O . THR A 1 80 ? 25.360 0.732 -24.846 1.00 94.69 80 THR A O 1
ATOM 666 N N . ILE A 1 81 ? 23.680 0.556 -23.376 1.00 95.50 81 ILE A N 1
ATOM 667 C CA . ILE A 1 81 ? 22.605 0.454 -24.359 1.00 95.50 81 ILE A CA 1
ATOM 668 C C . ILE A 1 81 ? 22.023 1.839 -24.623 1.00 95.50 81 ILE A C 1
ATOM 670 O O . ILE A 1 81 ? 21.643 2.561 -23.704 1.00 95.50 81 ILE A O 1
ATOM 674 N N . TYR A 1 82 ? 21.928 2.208 -25.895 1.00 96.94 82 TYR A N 1
ATOM 675 C CA . TYR A 1 82 ? 21.154 3.371 -26.306 1.00 96.94 82 TYR A CA 1
ATOM 676 C C . TYR A 1 82 ? 19.686 2.979 -26.471 1.00 96.94 82 TYR A C 1
ATOM 678 O O . TYR A 1 82 ? 19.379 2.032 -27.203 1.00 96.94 82 TYR A O 1
ATOM 686 N N . VAL A 1 83 ? 18.792 3.733 -25.839 1.00 97.06 83 VAL A N 1
ATOM 687 C CA . VAL A 1 83 ? 17.346 3.576 -25.963 1.00 97.06 83 VAL A CA 1
ATOM 688 C C . VAL A 1 83 ? 16.755 4.842 -26.569 1.00 97.06 83 VAL A C 1
ATOM 690 O O . VAL A 1 83 ? 16.855 5.927 -26.003 1.00 97.06 83 VAL A O 1
ATOM 693 N N . GLY A 1 84 ? 16.134 4.702 -27.735 1.00 96.69 84 GLY A N 1
ATOM 694 C CA . GLY A 1 84 ? 15.285 5.739 -28.310 1.00 96.69 84 GLY A CA 1
ATOM 695 C C . GLY A 1 84 ? 13.826 5.356 -28.121 1.00 96.69 84 GLY A C 1
ATOM 696 O O . GLY A 1 84 ? 13.441 4.251 -28.491 1.00 96.69 84 GLY A O 1
ATOM 697 N N . LEU A 1 85 ? 12.999 6.263 -27.613 1.00 96.19 85 LEU A N 1
ATOM 698 C CA . LEU A 1 85 ? 11.573 6.023 -27.427 1.00 96.19 85 LEU A CA 1
ATOM 699 C C . LEU A 1 85 ? 10.733 7.128 -28.060 1.00 96.19 85 LEU A C 1
ATOM 701 O O . LEU A 1 85 ? 11.010 8.316 -27.896 1.00 96.19 85 LEU A O 1
ATOM 705 N N . THR A 1 86 ? 9.676 6.731 -28.764 1.00 95.19 86 THR A N 1
ATOM 706 C CA . THR A 1 86 ? 8.670 7.655 -29.291 1.00 95.19 86 THR A CA 1
ATOM 707 C C . THR A 1 86 ? 7.306 7.422 -28.650 1.00 95.19 86 THR A C 1
ATOM 709 O O . THR A 1 86 ? 6.912 6.285 -28.423 1.00 95.19 86 THR A O 1
ATOM 712 N N . MET A 1 87 ? 6.562 8.503 -28.405 1.00 92.44 87 MET A N 1
ATOM 713 C CA . MET A 1 87 ? 5.175 8.466 -27.918 1.00 92.44 87 MET A CA 1
ATOM 714 C C . MET A 1 87 ? 4.144 8.259 -29.041 1.00 92.44 87 MET A C 1
ATOM 716 O O . MET A 1 87 ? 2.950 8.453 -28.830 1.00 92.44 87 MET A O 1
ATOM 720 N N . TRP A 1 88 ? 4.589 7.868 -30.237 1.00 94.44 88 TRP A N 1
ATOM 721 C CA . TRP A 1 88 ? 3.726 7.490 -31.355 1.00 94.44 88 TRP A CA 1
ATOM 722 C C . TRP A 1 88 ? 3.703 5.971 -31.526 1.00 94.44 88 TRP A C 1
ATOM 724 O O . TRP A 1 88 ? 4.694 5.296 -31.248 1.00 94.44 88 TRP A O 1
ATOM 734 N N . SER A 1 89 ? 2.577 5.436 -31.999 1.00 93.56 89 SER A N 1
ATOM 735 C CA . SER A 1 89 ? 2.485 4.027 -32.386 1.00 93.56 89 SER A CA 1
ATOM 736 C C . SER A 1 89 ? 3.316 3.779 -33.644 1.00 93.56 89 SER A C 1
ATOM 738 O O . SER A 1 89 ? 3.227 4.527 -34.625 1.00 93.56 89 SER A O 1
ATOM 740 N N . VAL A 1 90 ? 4.151 2.742 -33.607 1.00 94.12 90 VAL A N 1
ATOM 741 C CA . VAL A 1 90 ? 5.033 2.363 -34.714 1.00 94.12 90 VAL A CA 1
ATOM 742 C C . VAL A 1 90 ? 5.150 0.848 -34.745 1.00 94.12 90 VAL A C 1
ATOM 744 O O . VAL A 1 90 ? 5.485 0.216 -33.750 1.00 94.12 90 VAL A O 1
ATOM 747 N N . THR A 1 91 ? 4.931 0.250 -35.916 1.00 93.94 91 THR A N 1
ATOM 748 C CA . THR A 1 91 ? 5.044 -1.209 -36.046 1.00 93.94 91 THR A CA 1
ATOM 749 C C . THR A 1 91 ? 6.470 -1.704 -35.740 1.00 93.94 91 THR A C 1
ATOM 751 O O . THR A 1 91 ? 7.444 -1.045 -36.132 1.00 93.94 91 THR A O 1
ATOM 754 N N . PRO A 1 92 ? 6.632 -2.911 -35.160 1.00 94.00 92 PRO A N 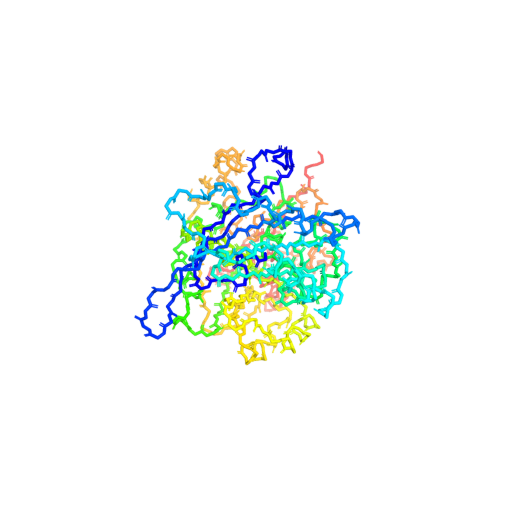1
ATOM 755 C CA . PRO A 1 92 ? 7.951 -3.486 -34.882 1.00 94.00 92 PRO A CA 1
ATOM 756 C C . PRO A 1 92 ? 8.860 -3.577 -36.120 1.00 94.00 92 PRO A C 1
ATOM 758 O O . PRO A 1 92 ? 10.065 -3.339 -36.041 1.00 94.00 92 PRO A O 1
ATOM 761 N N . ILE A 1 93 ? 8.282 -3.858 -37.295 1.00 96.38 93 ILE A N 1
ATOM 762 C CA . ILE A 1 93 ? 9.013 -3.929 -38.572 1.00 96.38 93 ILE A CA 1
ATOM 763 C C . ILE A 1 93 ? 9.594 -2.560 -38.948 1.00 96.38 93 ILE A C 1
ATOM 765 O O . ILE A 1 93 ? 10.747 -2.469 -39.381 1.00 96.38 93 ILE A O 1
ATOM 769 N N . ALA A 1 94 ? 8.820 -1.485 -38.775 1.00 95.69 94 ALA A N 1
ATOM 770 C CA . ALA A 1 94 ? 9.285 -0.134 -39.063 1.00 95.69 94 ALA A CA 1
ATOM 771 C C . ALA A 1 94 ? 10.406 0.289 -38.100 1.00 95.69 94 ALA A C 1
ATOM 773 O O . ALA A 1 94 ? 11.434 0.787 -38.562 1.00 95.69 94 ALA A O 1
ATOM 774 N N . LEU A 1 95 ? 10.274 0.014 -36.796 1.00 96.19 95 LEU A N 1
ATOM 775 C CA . LEU A 1 95 ? 11.343 0.268 -35.820 1.00 96.19 95 LEU A CA 1
ATOM 776 C C . LEU A 1 95 ? 12.626 -0.500 -36.164 1.00 96.19 95 LEU A C 1
ATOM 778 O O . LEU A 1 95 ? 13.712 0.082 -36.171 1.00 96.19 95 LEU A O 1
ATOM 782 N N . ALA A 1 96 ? 12.514 -1.784 -36.522 1.00 96.38 96 ALA A N 1
ATOM 783 C CA . ALA A 1 96 ? 13.656 -2.605 -36.919 1.00 96.38 96 ALA A CA 1
ATOM 784 C C . ALA A 1 96 ? 14.368 -2.047 -38.162 1.00 96.38 96 ALA A C 1
ATOM 786 O O . ALA A 1 96 ? 15.601 -1.974 -38.194 1.00 96.38 96 ALA A O 1
ATOM 787 N N . LYS A 1 97 ? 13.603 -1.590 -39.163 1.00 97.38 97 LYS A N 1
ATOM 788 C CA . LYS A 1 97 ? 14.149 -0.941 -40.361 1.00 97.38 97 LYS A CA 1
ATOM 789 C C . LYS A 1 97 ? 14.890 0.352 -40.012 1.00 97.38 97 LYS A C 1
ATOM 791 O O . LYS A 1 97 ? 16.027 0.533 -40.446 1.00 97.38 97 LYS A O 1
ATOM 796 N N . ILE A 1 98 ? 14.288 1.218 -39.194 1.00 96.44 98 ILE A N 1
ATOM 797 C CA . ILE A 1 98 ? 14.899 2.481 -38.752 1.00 96.44 98 ILE A CA 1
ATOM 798 C C . ILE A 1 98 ? 16.202 2.207 -37.991 1.00 96.44 98 ILE A C 1
ATOM 800 O O . ILE A 1 98 ? 17.236 2.797 -38.311 1.00 96.44 98 ILE A O 1
ATOM 804 N N . LYS A 1 99 ? 16.187 1.264 -37.041 1.00 97.12 99 LYS A N 1
ATOM 805 C CA . LYS A 1 99 ? 17.375 0.830 -36.291 1.00 97.12 99 LYS A CA 1
ATOM 806 C C . LYS A 1 99 ? 18.491 0.362 -37.229 1.00 97.12 99 LYS A C 1
ATOM 808 O O . LYS A 1 99 ? 19.627 0.819 -37.099 1.00 97.12 99 LYS A O 1
ATOM 813 N N . ALA A 1 100 ? 18.178 -0.509 -38.191 1.00 96.75 100 ALA A N 1
ATOM 814 C CA . ALA A 1 100 ? 19.154 -1.021 -39.150 1.00 96.75 100 ALA A CA 1
ATOM 815 C C . ALA A 1 100 ? 19.758 0.094 -40.021 1.00 96.75 100 ALA A C 1
ATOM 817 O O . ALA A 1 100 ? 20.973 0.132 -40.224 1.00 96.75 100 ALA A O 1
ATOM 818 N N . GLU A 1 101 ? 18.940 1.034 -40.504 1.00 96.19 101 GLU A N 1
ATOM 819 C CA . GLU A 1 101 ? 19.406 2.178 -41.295 1.00 96.19 101 GLU A CA 1
ATOM 820 C C . GLU A 1 101 ? 20.332 3.105 -40.500 1.00 96.19 101 GLU A C 1
ATOM 822 O O . GLU A 1 101 ? 21.372 3.533 -41.008 1.00 96.19 101 GLU A O 1
ATOM 827 N N . ILE A 1 102 ? 19.969 3.412 -39.254 1.00 94.69 102 ILE A N 1
ATOM 828 C CA . ILE A 1 102 ? 20.754 4.280 -38.374 1.00 94.69 102 ILE A CA 1
ATOM 829 C C . ILE A 1 102 ? 22.117 3.645 -38.078 1.00 94.69 102 ILE A C 1
ATOM 831 O O . ILE A 1 102 ? 23.140 4.320 -38.241 1.00 94.69 102 ILE A O 1
ATOM 835 N N . ILE A 1 103 ? 22.142 2.361 -37.706 1.00 94.44 103 ILE A N 1
ATOM 836 C CA . ILE A 1 103 ? 23.383 1.624 -37.432 1.00 94.44 103 ILE A CA 1
ATOM 837 C C . ILE A 1 103 ? 24.250 1.551 -38.691 1.00 94.44 103 ILE A C 1
ATOM 839 O O . ILE A 1 103 ? 25.437 1.863 -38.638 1.00 94.44 103 ILE A O 1
ATOM 843 N N . LYS A 1 104 ? 23.666 1.213 -39.847 1.00 94.94 104 LYS A N 1
ATOM 844 C CA . LYS A 1 104 ? 24.402 1.133 -41.118 1.00 94.94 104 LYS A CA 1
ATOM 845 C C . LYS A 1 104 ? 25.043 2.469 -41.500 1.00 94.94 104 LYS A C 1
ATOM 847 O O . LYS A 1 104 ? 26.147 2.485 -42.033 1.00 94.94 104 LYS A O 1
ATOM 852 N N . LYS A 1 105 ? 24.352 3.586 -41.259 1.00 92.19 105 LYS A N 1
ATOM 853 C CA . LYS A 1 105 ? 24.810 4.921 -41.668 1.00 92.19 105 LYS A CA 1
ATOM 854 C C . LYS A 1 105 ? 25.849 5.530 -40.727 1.00 92.19 105 LYS A C 1
ATOM 856 O O . LYS A 1 105 ? 26.700 6.278 -41.197 1.00 92.19 105 LYS A O 1
ATOM 861 N N . ASN A 1 106 ? 25.752 5.275 -39.423 1.00 89.38 106 ASN A N 1
ATOM 862 C CA . ASN A 1 106 ? 26.561 5.970 -38.412 1.00 89.38 106 ASN A CA 1
ATOM 863 C C . ASN A 1 106 ? 27.518 5.033 -37.645 1.00 89.38 106 ASN A C 1
ATOM 865 O O . ASN A 1 106 ? 28.289 5.515 -36.819 1.00 89.38 106 ASN A O 1
ATOM 869 N N . GLY A 1 107 ? 27.471 3.720 -37.894 1.00 91.31 107 GLY A N 1
ATOM 870 C CA . GLY A 1 107 ? 28.130 2.708 -37.069 1.00 91.31 107 GLY A CA 1
ATOM 871 C C . GLY A 1 107 ? 27.384 2.440 -35.755 1.00 91.31 107 GLY A C 1
ATOM 872 O O . GLY A 1 107 ? 26.399 3.111 -35.427 1.00 91.31 107 GLY A O 1
ATOM 873 N N . ASN A 1 108 ? 27.857 1.451 -34.990 1.00 94.19 108 ASN A N 1
ATOM 874 C CA . ASN A 1 108 ? 27.346 1.160 -33.651 1.00 94.19 108 ASN A CA 1
ATOM 875 C C . ASN A 1 108 ? 28.475 1.165 -32.607 1.00 94.19 108 ASN A C 1
ATOM 877 O O . ASN A 1 108 ? 29.194 0.173 -32.505 1.00 94.19 108 ASN A O 1
ATOM 881 N N . PRO A 1 109 ? 28.635 2.253 -31.834 1.00 94.25 109 PRO A N 1
ATOM 882 C CA . PRO A 1 109 ? 29.551 2.278 -30.697 1.00 94.25 109 PRO A CA 1
ATOM 883 C C . PRO A 1 109 ? 28.940 1.683 -29.414 1.00 94.25 109 PRO A C 1
ATOM 885 O O . PRO A 1 109 ? 29.636 1.622 -28.403 1.00 94.25 109 PRO A O 1
ATOM 888 N N . TRP A 1 110 ? 27.652 1.319 -29.426 1.00 96.56 110 TRP A N 1
ATOM 889 C CA . TRP A 1 110 ? 26.881 0.908 -28.254 1.00 96.56 110 TRP A CA 1
ATOM 890 C C . TRP A 1 110 ? 26.899 -0.605 -28.042 1.00 96.56 110 TRP A C 1
ATOM 892 O O . TRP A 1 110 ? 26.884 -1.363 -29.016 1.00 96.56 110 TRP A O 1
ATOM 902 N N . ALA A 1 111 ? 26.808 -1.040 -26.782 1.00 94.44 111 ALA A N 1
ATOM 903 C CA . ALA A 1 111 ? 26.567 -2.445 -26.431 1.00 94.44 111 ALA A CA 1
ATOM 904 C C . ALA A 1 111 ? 25.277 -2.976 -27.081 1.00 94.44 111 ALA A C 1
ATOM 906 O O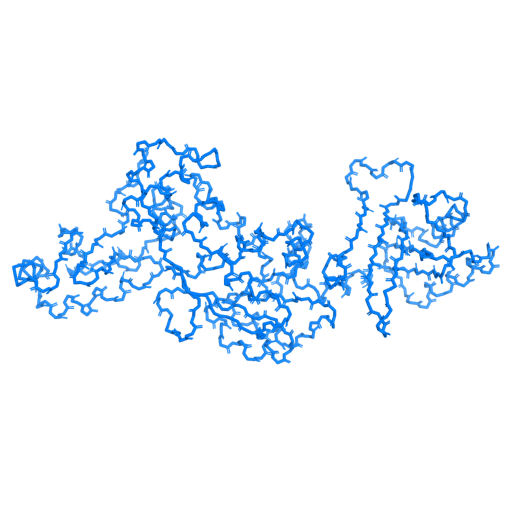 . ALA A 1 111 ? 25.190 -4.126 -27.505 1.00 94.44 111 ALA A O 1
ATOM 907 N N . GLY A 1 112 ? 24.274 -2.102 -27.199 1.00 95.38 112 GLY A N 1
ATOM 908 C CA . GLY A 1 112 ? 23.012 -2.383 -27.862 1.00 95.38 112 GLY A CA 1
ATOM 909 C C . GLY A 1 112 ? 22.259 -1.108 -28.222 1.00 95.38 112 GLY A C 1
ATOM 910 O O . GLY A 1 112 ? 22.512 -0.033 -27.683 1.00 95.38 112 GLY A O 1
ATOM 911 N N . VAL A 1 113 ? 21.321 -1.241 -29.156 1.00 96.69 113 VAL A N 1
ATOM 912 C CA . VAL A 1 113 ? 20.433 -0.162 -29.605 1.00 96.69 113 VAL A CA 1
ATOM 913 C C . VAL A 1 113 ? 19.009 -0.685 -29.526 1.00 96.69 113 VAL A C 1
ATOM 915 O O . VAL A 1 113 ? 18.686 -1.675 -30.186 1.00 96.69 113 VAL A O 1
ATOM 918 N N . VAL A 1 114 ? 18.159 -0.042 -28.740 1.00 96.06 114 VAL A N 1
ATOM 919 C CA . VAL A 1 114 ? 16.743 -0.389 -28.591 1.00 96.06 114 VAL A CA 1
ATOM 920 C C . VAL A 1 114 ? 15.923 0.809 -29.044 1.00 96.06 114 VAL A C 1
ATOM 922 O O . VAL A 1 114 ? 16.194 1.932 -28.632 1.00 96.06 114 VAL A O 1
ATOM 925 N N . LEU A 1 115 ? 14.958 0.574 -29.931 1.00 96.81 115 LEU A N 1
ATOM 926 C CA . LEU A 1 115 ? 13.964 1.577 -30.295 1.00 96.81 115 LEU A CA 1
ATOM 927 C C . LEU A 1 115 ? 12.609 1.087 -29.800 1.00 96.81 115 LEU A C 1
ATOM 929 O O . LEU A 1 115 ? 12.270 -0.065 -30.059 1.00 96.81 115 LEU A O 1
ATOM 933 N N . LEU A 1 116 ? 11.886 1.955 -29.103 1.00 95.81 116 LEU A N 1
ATOM 934 C CA . LEU A 1 116 ? 10.585 1.686 -28.499 1.00 95.81 116 LEU A CA 1
ATOM 935 C C . LEU A 1 116 ? 9.550 2.682 -29.026 1.00 95.81 116 LEU A C 1
ATOM 937 O O . LEU A 1 116 ? 9.875 3.832 -29.344 1.00 95.81 116 LEU A O 1
ATOM 941 N N . ALA A 1 117 ? 8.305 2.240 -29.094 1.00 95.06 117 ALA A N 1
ATOM 942 C CA . ALA A 1 117 ? 7.139 3.032 -29.448 1.00 95.06 117 ALA A CA 1
ATOM 943 C C . ALA A 1 117 ? 6.140 3.105 -28.286 1.00 95.06 117 ALA A C 1
ATOM 945 O O . ALA A 1 117 ? 6.303 2.453 -27.252 1.00 95.06 117 ALA A O 1
ATOM 946 N N . ALA A 1 118 ? 5.077 3.889 -28.472 1.00 91.62 118 ALA A N 1
ATOM 947 C CA . ALA A 1 118 ? 4.012 4.018 -27.481 1.00 91.62 118 ALA A CA 1
ATOM 948 C C . ALA A 1 118 ? 3.376 2.666 -27.129 1.00 91.62 118 ALA A C 1
ATOM 950 O O . ALA A 1 118 ? 3.037 2.438 -25.972 1.00 91.62 118 ALA A O 1
ATOM 951 N N . ASP A 1 119 ? 3.259 1.768 -28.111 1.00 89.25 119 ASP A N 1
ATOM 952 C CA . ASP A 1 119 ? 2.669 0.439 -27.928 1.00 89.25 119 ASP A CA 1
ATOM 953 C C . ASP A 1 119 ? 3.489 -0.424 -26.952 1.00 89.25 119 ASP A C 1
ATOM 955 O O . ASP A 1 119 ? 2.915 -1.157 -26.151 1.00 89.25 119 ASP A O 1
ATOM 959 N N . ASP A 1 120 ? 4.823 -0.293 -26.957 1.00 89.50 120 ASP A N 1
ATOM 960 C CA . ASP A 1 120 ? 5.696 -1.005 -26.015 1.00 89.50 120 ASP A CA 1
ATOM 961 C C . ASP A 1 120 ? 5.470 -0.507 -24.579 1.00 89.50 120 ASP A C 1
ATOM 963 O O . ASP A 1 120 ? 5.380 -1.301 -23.644 1.00 89.50 120 ASP A O 1
ATOM 967 N N . VAL A 1 121 ? 5.327 0.813 -24.401 1.00 86.19 121 VAL A N 1
ATOM 968 C CA . VAL A 1 121 ? 5.023 1.422 -23.094 1.00 86.19 121 VAL A CA 1
ATOM 969 C C . VAL A 1 121 ? 3.646 0.996 -22.605 1.00 86.19 121 VAL A C 1
ATOM 971 O O . VAL A 1 121 ? 3.492 0.666 -21.433 1.00 86.19 121 VAL A O 1
ATOM 974 N N . LEU A 1 122 ? 2.652 0.978 -23.494 1.00 82.19 122 LEU A N 1
ATOM 975 C CA . LEU A 1 122 ? 1.298 0.547 -23.166 1.00 82.19 122 LEU A CA 1
ATOM 976 C C . LEU A 1 122 ? 1.286 -0.918 -22.720 1.00 82.19 122 LEU A C 1
ATOM 978 O O . LEU A 1 122 ? 0.757 -1.224 -21.656 1.00 82.19 122 LEU A O 1
ATOM 982 N N . GLN A 1 123 ? 1.970 -1.798 -23.453 1.00 80.12 123 GLN A N 1
ATOM 983 C CA . GLN A 1 123 ? 2.104 -3.201 -23.069 1.00 80.12 123 GLN A CA 1
ATOM 984 C C . GLN A 1 123 ? 2.820 -3.369 -21.719 1.00 80.12 123 GLN A C 1
ATOM 986 O O . GLN A 1 123 ? 2.506 -4.280 -20.952 1.00 80.12 123 GLN A O 1
ATOM 991 N N . TRP A 1 124 ? 3.800 -2.517 -21.405 1.00 81.62 124 TRP A N 1
ATOM 992 C CA . TRP A 1 124 ? 4.440 -2.527 -20.088 1.00 81.62 124 TRP A CA 1
ATOM 993 C C . TRP A 1 124 ? 3.493 -2.067 -18.982 1.00 81.62 124 TRP A C 1
ATOM 995 O O . TRP A 1 124 ? 3.509 -2.661 -17.907 1.00 81.62 124 TRP A O 1
ATOM 1005 N N . LEU A 1 125 ? 2.668 -1.047 -19.230 1.00 79.81 125 LEU A N 1
ATOM 1006 C CA . LEU A 1 125 ? 1.658 -0.577 -18.279 1.00 79.81 125 LEU A CA 1
ATOM 1007 C C . LEU A 1 125 ? 0.601 -1.650 -17.996 1.00 79.81 125 LEU A C 1
ATOM 1009 O O . LEU A 1 125 ? 0.293 -1.887 -16.832 1.00 79.81 125 LEU A O 1
ATOM 1013 N N . GLU A 1 126 ? 0.114 -2.347 -19.025 1.00 76.38 126 GLU A N 1
ATOM 1014 C CA . GLU A 1 126 ? -0.882 -3.424 -18.888 1.00 76.38 126 GLU A CA 1
ATOM 1015 C C . GLU A 1 126 ? -0.402 -4.570 -17.986 1.00 76.38 126 GLU A C 1
ATOM 1017 O O . GLU A 1 126 ? -1.189 -5.157 -17.250 1.00 76.38 126 GLU A O 1
ATOM 1022 N N . LYS A 1 127 ? 0.903 -4.862 -17.992 1.00 77.25 127 LYS A N 1
ATOM 1023 C CA . LYS A 1 127 ? 1.514 -5.923 -17.170 1.00 77.25 127 LYS A CA 1
ATOM 1024 C C . LYS A 1 127 ? 1.822 -5.493 -15.733 1.00 77.25 127 LYS A C 1
ATOM 1026 O O . LYS A 1 127 ? 2.349 -6.283 -14.946 1.00 77.25 127 LYS A O 1
ATOM 1031 N N . LEU A 1 128 ? 1.563 -4.232 -15.389 1.00 81.38 128 LEU A N 1
ATOM 1032 C CA . LEU A 1 128 ? 1.923 -3.632 -14.107 1.00 81.38 128 LEU A CA 1
ATOM 1033 C C . LEU A 1 128 ? 0.700 -2.941 -13.487 1.00 81.38 128 LEU A C 1
ATOM 1035 O O . LEU A 1 128 ? 0.615 -1.712 -13.520 1.00 81.38 128 LEU A O 1
ATOM 1039 N N . PRO A 1 129 ? -0.222 -3.704 -12.871 1.00 81.88 129 PRO A N 1
ATOM 1040 C CA . PRO A 1 129 ? -1.479 -3.184 -12.323 1.00 81.88 129 PRO A CA 1
ATOM 1041 C C . PRO A 1 129 ? -1.338 -1.969 -11.393 1.00 81.88 129 PRO A C 1
ATOM 1043 O O . PRO A 1 129 ? -2.114 -1.021 -11.472 1.00 81.88 129 PRO A O 1
ATOM 1046 N N . SER A 1 130 ? -0.315 -1.951 -10.532 1.00 81.12 130 SER A N 1
ATOM 1047 C CA . SER A 1 130 ? -0.023 -0.809 -9.650 1.00 81.12 130 SER A CA 1
ATOM 1048 C C . SER A 1 130 ? 0.368 0.451 -10.431 1.00 81.12 130 SER A C 1
ATOM 1050 O O . SER A 1 130 ? 0.057 1.567 -10.020 1.00 81.12 130 SER A O 1
ATOM 1052 N N . VAL A 1 131 ? 1.034 0.289 -11.576 1.00 80.44 131 VAL A N 1
ATOM 1053 C CA . VAL A 1 131 ? 1.431 1.396 -12.451 1.00 80.44 131 VAL A CA 1
ATOM 1054 C C . VAL A 1 131 ? 0.249 1.869 -13.303 1.00 80.44 131 VAL A C 1
ATOM 1056 O O . VAL A 1 131 ? 0.165 3.062 -13.585 1.00 80.44 131 VAL A O 1
ATOM 1059 N N . GLU A 1 132 ? -0.679 0.980 -13.670 1.00 84.19 132 GLU A N 1
ATOM 1060 C CA . GLU A 1 132 ? -1.943 1.353 -14.321 1.00 84.19 132 GLU A CA 1
ATOM 1061 C C . GLU A 1 132 ? -2.795 2.256 -13.413 1.00 84.19 132 GLU A C 1
ATOM 1063 O O . GLU A 1 132 ? -3.230 3.327 -13.844 1.00 84.19 132 GLU A O 1
ATOM 1068 N N . ASP A 1 133 ? -2.987 1.883 -12.139 1.00 85.19 133 ASP A N 1
ATOM 1069 C CA . ASP A 1 133 ? -3.675 2.750 -11.170 1.00 85.19 133 ASP A CA 1
ATOM 1070 C C . ASP A 1 133 ? -2.927 4.075 -10.986 1.00 85.19 133 ASP A C 1
ATOM 1072 O O . ASP A 1 133 ? -3.542 5.145 -10.982 1.00 85.19 133 ASP A O 1
ATOM 1076 N N . TRP A 1 134 ? -1.590 4.028 -10.914 1.00 82.88 134 TRP A N 1
ATOM 1077 C CA . TRP A 1 134 ? -0.800 5.248 -10.817 1.00 82.88 134 TRP A CA 1
ATOM 1078 C C . TRP A 1 134 ? -1.043 6.200 -11.996 1.00 82.88 134 TRP A C 1
ATOM 1080 O O . TRP A 1 134 ? -1.334 7.380 -11.792 1.00 82.88 134 TRP A O 1
ATOM 1090 N N . ALA A 1 135 ? -1.004 5.674 -13.222 1.00 80.56 135 ALA A N 1
ATOM 1091 C CA . ALA A 1 135 ? -1.283 6.434 -14.435 1.00 80.56 135 ALA A CA 1
ATOM 1092 C C . ALA A 1 135 ? -2.735 6.946 -14.482 1.00 80.56 135 ALA A C 1
ATOM 1094 O O . ALA A 1 135 ? -2.986 8.054 -14.967 1.00 80.56 135 ALA A O 1
ATOM 1095 N N . THR A 1 136 ? -3.682 6.187 -13.927 1.00 82.12 136 THR A N 1
ATOM 1096 C CA . THR A 1 136 ? -5.092 6.588 -13.840 1.00 82.12 136 THR A CA 1
ATOM 1097 C C . THR A 1 136 ? -5.253 7.817 -12.953 1.00 82.12 136 THR A C 1
ATOM 1099 O O . THR A 1 136 ? -5.947 8.759 -13.327 1.00 82.12 136 THR A O 1
ATOM 1102 N N . VAL A 1 137 ? -4.593 7.853 -11.797 1.00 79.69 137 VAL A N 1
ATOM 1103 C CA . VAL A 1 137 ? -4.678 8.998 -10.881 1.00 79.69 137 VAL A CA 1
ATOM 1104 C C . VAL A 1 137 ? -3.910 10.206 -11.421 1.00 79.69 137 VAL A C 1
ATOM 1106 O O . VAL A 1 137 ? -4.451 11.312 -11.427 1.00 79.69 137 VAL A O 1
ATOM 1109 N N . GLU A 1 138 ? -2.684 10.002 -11.904 1.00 81.12 138 GLU A N 1
ATOM 1110 C CA . GLU A 1 138 ? -1.790 11.098 -12.296 1.00 81.12 138 GLU A CA 1
ATOM 1111 C C . GLU A 1 138 ? -2.163 11.701 -13.658 1.00 81.12 138 GLU A C 1
ATOM 1113 O O . GLU A 1 138 ? -2.210 12.919 -13.829 1.00 81.12 138 GLU A O 1
ATOM 1118 N N . PHE A 1 139 ? -2.484 10.852 -14.638 1.00 78.94 139 PHE A N 1
ATOM 1119 C CA . PHE A 1 139 ? -2.733 11.270 -16.020 1.00 78.94 139 PHE A CA 1
ATOM 1120 C C . PHE A 1 139 ? -4.192 11.150 -16.448 1.00 78.94 139 PHE A C 1
ATOM 1122 O O . PHE A 1 139 ? -4.519 11.521 -17.577 1.00 78.94 139 PHE A O 1
ATOM 1129 N N . ARG A 1 140 ? -5.080 10.645 -15.577 1.00 77.69 140 ARG A N 1
ATOM 1130 C CA . ARG A 1 140 ? -6.472 10.314 -15.938 1.00 77.69 140 ARG A CA 1
ATOM 1131 C C . ARG A 1 140 ? -6.537 9.338 -17.114 1.00 77.69 140 ARG A C 1
ATOM 1133 O O . ARG A 1 140 ? -7.429 9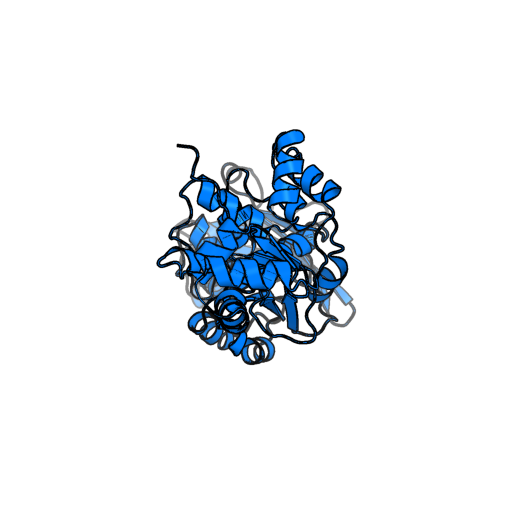.430 -17.955 1.00 77.69 140 ARG A O 1
ATOM 1140 N N . ALA A 1 141 ? -5.560 8.434 -17.174 1.00 67.56 141 ALA A N 1
ATOM 1141 C CA . ALA A 1 141 ? -5.388 7.456 -18.235 1.00 67.56 141 ALA A CA 1
ATOM 1142 C C . ALA A 1 141 ? -5.285 6.049 -17.634 1.00 67.56 141 ALA A C 1
ATOM 1144 O O . ALA A 1 141 ? -4.347 5.759 -16.900 1.00 67.56 141 ALA A O 1
ATOM 1145 N N . GLY A 1 142 ? -6.251 5.193 -17.960 1.00 69.31 142 GLY A N 1
ATOM 1146 C CA . GLY A 1 142 ? -6.388 3.842 -17.413 1.00 69.31 142 GLY A CA 1
ATOM 1147 C C . GLY A 1 142 ? -7.831 3.566 -16.998 1.00 69.31 142 GLY A C 1
ATOM 1148 O O . GLY A 1 142 ? -8.672 4.469 -17.023 1.00 69.31 142 GLY A O 1
ATOM 1149 N N . VAL A 1 143 ? -8.135 2.306 -16.687 1.00 71.50 143 VAL A N 1
ATOM 1150 C CA . VAL A 1 143 ? -9.497 1.872 -16.330 1.00 71.50 143 VAL A CA 1
ATOM 1151 C C . VAL A 1 143 ? -9.599 1.399 -14.882 1.00 71.50 143 VAL A C 1
ATOM 1153 O O . VAL A 1 143 ? -10.713 1.232 -14.390 1.00 71.50 143 VAL A O 1
ATOM 1156 N N . GLY A 1 144 ? -8.465 1.227 -14.192 1.00 73.06 144 GLY A N 1
ATOM 1157 C CA . GLY A 1 144 ? -8.430 0.742 -12.813 1.00 73.06 144 GLY A CA 1
ATOM 1158 C C . GLY A 1 144 ? -8.882 -0.712 -12.740 1.00 73.06 144 GLY A C 1
ATOM 1159 O O . GLY A 1 144 ? -9.790 -1.043 -11.981 1.00 73.06 144 GLY A O 1
ATOM 1160 N N . ARG A 1 145 ? -8.296 -1.572 -13.584 1.00 77.62 145 ARG A N 1
ATOM 1161 C CA . ARG A 1 145 ? -8.828 -2.914 -13.866 1.00 77.62 145 ARG A CA 1
ATOM 1162 C C . ARG A 1 145 ? -8.772 -3.874 -12.676 1.00 77.62 145 ARG A C 1
ATOM 1164 O O . ARG A 1 145 ? -9.616 -4.759 -12.578 1.00 77.62 145 ARG A O 1
ATOM 1171 N N . PHE A 1 146 ? -7.774 -3.726 -11.806 1.00 85.50 146 PHE A N 1
ATOM 1172 C CA . PHE A 1 146 ? -7.432 -4.758 -10.819 1.00 85.50 146 PHE A CA 1
ATOM 1173 C C . PHE A 1 146 ? -7.449 -4.290 -9.366 1.00 85.50 146 PHE A C 1
ATOM 1175 O O . PHE A 1 146 ? -7.407 -5.115 -8.460 1.00 85.50 146 PHE A O 1
ATOM 1182 N N . GLY A 1 147 ? -7.469 -2.986 -9.107 1.00 89.94 147 GLY A N 1
ATOM 1183 C CA . GLY A 1 147 ? -7.353 -2.455 -7.754 1.00 89.94 147 GLY A CA 1
ATOM 1184 C C . GLY A 1 147 ? -6.650 -1.110 -7.731 1.00 89.94 147 GLY A C 1
ATOM 1185 O O . GLY A 1 147 ? -6.575 -0.423 -8.747 1.00 89.94 147 GLY A O 1
ATOM 1186 N N . LYS A 1 148 ? -6.135 -0.745 -6.557 1.00 92.12 148 LYS A N 1
ATOM 1187 C CA . LYS A 1 148 ? -5.513 0.559 -6.310 1.00 92.12 148 LYS A CA 1
ATOM 1188 C C . LYS A 1 148 ? -4.070 0.398 -5.857 1.00 92.12 148 LYS A C 1
ATOM 1190 O O . LYS A 1 148 ? -3.795 -0.468 -5.030 1.00 92.12 148 LYS A O 1
ATOM 1195 N N . ALA A 1 149 ? -3.145 1.223 -6.342 1.00 92.75 149 ALA A N 1
ATOM 1196 C CA . ALA A 1 149 ? -1.773 1.213 -5.845 1.00 92.75 149 ALA A CA 1
ATOM 1197 C C . ALA A 1 149 ? -1.767 1.508 -4.337 1.00 92.75 149 ALA A C 1
ATOM 1199 O O . ALA A 1 149 ? -2.508 2.378 -3.869 1.00 92.75 149 ALA A O 1
ATOM 1200 N N . LEU A 1 150 ? -0.941 0.798 -3.562 1.00 95.44 150 LEU A N 1
ATOM 1201 C CA . LEU A 1 150 ? -0.955 0.901 -2.097 1.00 95.44 150 LEU A CA 1
ATOM 1202 C C . LEU A 1 150 ? -0.721 2.337 -1.601 1.00 95.44 150 LEU A C 1
ATOM 1204 O O . LEU A 1 150 ? -1.423 2.793 -0.700 1.00 95.44 150 LEU A O 1
ATOM 1208 N N . GLU A 1 151 ? 0.193 3.080 -2.229 1.00 93.75 151 GLU A N 1
ATOM 1209 C CA . GLU A 1 151 ? 0.460 4.489 -1.901 1.00 93.75 151 GLU A CA 1
ATOM 1210 C C . GLU A 1 151 ? -0.772 5.376 -2.123 1.00 93.75 151 GLU A C 1
ATOM 1212 O O . GLU A 1 151 ? -1.117 6.218 -1.291 1.00 93.75 151 GLU A O 1
ATOM 1217 N N . HIS A 1 152 ? -1.478 5.166 -3.235 1.00 93.12 152 HIS A N 1
ATOM 1218 C CA . HIS A 1 152 ? -2.691 5.906 -3.570 1.00 93.12 152 HIS A CA 1
ATOM 1219 C C . HIS A 1 152 ? -3.851 5.541 -2.655 1.00 93.12 152 HIS A C 1
ATOM 1221 O O . HIS A 1 152 ? -4.644 6.410 -2.274 1.00 93.12 152 HIS A O 1
ATOM 1227 N N . TRP A 1 153 ? -3.978 4.259 -2.310 1.00 95.69 153 TRP A N 1
ATOM 1228 C CA . TRP A 1 153 ? -4.952 3.797 -1.336 1.00 95.69 153 TRP A CA 1
ATOM 1229 C C . TRP A 1 153 ? -4.698 4.468 0.016 1.00 95.69 153 TRP A C 1
ATOM 1231 O O . TRP A 1 153 ? -5.592 5.150 0.519 1.00 95.69 153 TRP A O 1
ATOM 1241 N N . PHE A 1 154 ? -3.464 4.396 0.527 1.00 97.06 154 PHE A N 1
ATOM 1242 C CA . PHE A 1 154 ? -3.088 4.975 1.816 1.00 97.06 154 PHE A CA 1
ATOM 1243 C C . PHE A 1 154 ? -3.297 6.488 1.838 1.00 97.06 154 PHE A C 1
ATOM 1245 O O . PHE A 1 154 ? -3.958 7.002 2.735 1.00 97.06 154 PHE A O 1
ATOM 1252 N N . SER A 1 155 ? -2.810 7.207 0.819 1.00 94.88 155 SER A N 1
ATOM 1253 C CA . SER A 1 155 ? -2.976 8.662 0.721 1.00 94.88 155 SER A CA 1
ATOM 1254 C C . SER A 1 155 ? -4.451 9.065 0.733 1.00 94.88 155 SER A C 1
ATOM 1256 O O . SER A 1 155 ? -4.830 10.031 1.390 1.00 94.88 155 SER A O 1
ATOM 1258 N N . SER A 1 156 ? -5.297 8.318 0.019 1.00 93.56 156 SER A N 1
ATOM 1259 C CA . SER A 1 156 ? -6.734 8.575 -0.044 1.00 93.56 156 SER A CA 1
ATOM 1260 C C . SER A 1 156 ? -7.443 8.286 1.273 1.00 93.56 156 SER A C 1
ATOM 1262 O O . SER A 1 156 ? -8.346 9.035 1.625 1.00 93.56 156 SER A O 1
ATOM 1264 N N . TRP A 1 157 ? -7.075 7.206 1.963 1.00 95.25 157 TRP A N 1
ATOM 1265 C CA . TRP A 1 157 ? -7.651 6.824 3.249 1.00 95.25 157 TRP A CA 1
ATOM 1266 C C . TRP A 1 157 ? -7.219 7.788 4.360 1.00 95.25 157 TRP A C 1
ATOM 1268 O O . TRP A 1 157 ? -8.061 8.377 5.030 1.00 95.25 157 TRP A O 1
ATOM 1278 N N . ALA A 1 158 ? -5.918 8.066 4.476 1.00 95.56 158 ALA A N 1
ATOM 1279 C CA . ALA A 1 158 ? -5.368 8.951 5.500 1.00 95.56 158 ALA A CA 1
ATOM 1280 C C . ALA A 1 158 ? -5.958 10.370 5.441 1.00 95.56 158 ALA A C 1
ATOM 1282 O O . ALA A 1 158 ? -6.149 11.004 6.477 1.00 95.56 158 ALA A O 1
ATOM 1283 N N . LYS A 1 159 ? -6.274 10.864 4.235 1.00 94.00 159 LYS A N 1
ATOM 1284 C CA . LYS A 1 159 ? -6.858 12.196 3.998 1.00 94.00 159 LYS A CA 1
ATOM 1285 C C . LYS A 1 159 ? -8.348 12.310 4.330 1.00 94.00 159 LYS A C 1
ATOM 1287 O O . LYS A 1 159 ? -8.892 13.406 4.227 1.00 94.00 159 LYS A O 1
ATOM 1292 N N . GLN A 1 160 ? -9.025 11.224 4.707 1.00 90.75 160 GLN A N 1
ATOM 1293 C CA . GLN A 1 160 ? -10.444 11.295 5.067 1.00 90.75 160 GLN A CA 1
ATOM 1294 C C . GLN A 1 160 ? -10.661 12.037 6.398 1.00 90.75 160 GLN A C 1
ATOM 1296 O O . GLN A 1 160 ? -11.706 12.659 6.594 1.00 90.75 160 GLN A O 1
ATOM 1301 N N . THR A 1 161 ? -9.679 12.021 7.305 1.00 90.06 161 THR A N 1
ATOM 1302 C CA . THR A 1 161 ? -9.729 12.745 8.585 1.00 90.06 161 THR A CA 1
ATOM 1303 C C . THR A 1 161 ? -8.935 14.041 8.539 1.00 90.06 161 THR A C 1
ATOM 1305 O O . THR A 1 161 ? -8.108 14.257 7.666 1.00 90.06 161 THR A O 1
ATOM 1308 N N . THR A 1 162 ? -9.146 14.936 9.502 1.00 87.44 162 THR A N 1
ATOM 1309 C CA . THR A 1 162 ? -8.234 16.064 9.735 1.00 87.44 162 THR A CA 1
ATOM 1310 C C . THR A 1 162 ? -7.983 16.181 11.243 1.00 87.44 162 THR A C 1
ATOM 1312 O O . THR A 1 162 ? -8.950 16.406 11.982 1.00 87.44 162 THR A O 1
ATOM 1315 N N . PRO A 1 163 ? -6.729 16.055 11.710 1.00 91.38 163 PRO A N 1
ATOM 1316 C CA . PRO A 1 163 ? -5.513 15.810 10.916 1.00 91.38 163 PRO A CA 1
ATOM 1317 C C . PRO A 1 163 ? -5.560 14.497 10.111 1.00 91.38 163 PRO A C 1
ATOM 1319 O O . PRO A 1 163 ? -6.323 13.584 10.438 1.00 91.38 163 PRO A O 1
ATOM 1322 N N . HIS A 1 164 ? -4.814 14.446 9.002 1.00 94.81 164 HIS A N 1
ATOM 1323 C CA . HIS A 1 164 ? -4.692 13.223 8.202 1.00 94.81 164 HIS A CA 1
ATOM 1324 C C . HIS A 1 164 ? -4.021 12.143 9.052 1.00 94.81 164 HIS A C 1
ATOM 1326 O O . HIS A 1 164 ? -3.085 12.470 9.772 1.00 94.81 164 HIS A O 1
ATOM 1332 N N . VAL A 1 165 ? -4.439 10.878 8.960 1.00 96.44 165 VAL A N 1
ATOM 1333 C CA . VAL A 1 165 ? -3.770 9.795 9.706 1.00 96.44 165 VAL A CA 1
ATOM 1334 C C . VAL A 1 165 ? -2.294 9.718 9.304 1.00 96.44 165 VAL A C 1
ATOM 1336 O O . VAL A 1 165 ? -1.983 9.515 8.129 1.00 96.44 165 VAL A O 1
ATOM 1339 N N . SER A 1 166 ? -1.382 9.856 10.267 1.00 96.62 166 SER A N 1
ATOM 1340 C CA . SER A 1 166 ? 0.056 9.771 10.009 1.00 96.62 166 SER A CA 1
ATOM 1341 C C . SER A 1 166 ? 0.603 8.346 10.153 1.00 96.62 166 SER A C 1
ATOM 1343 O O . SER A 1 166 ? 0.025 7.486 10.828 1.00 96.62 166 SER A O 1
ATOM 1345 N N . THR A 1 167 ? 1.751 8.090 9.526 1.00 96.62 167 THR A N 1
ATOM 1346 C CA . THR A 1 167 ? 2.490 6.824 9.640 1.00 96.62 167 THR A CA 1
ATOM 1347 C C . THR A 1 167 ? 2.985 6.572 11.062 1.00 96.62 167 THR A C 1
ATOM 1349 O O . THR A 1 167 ? 3.026 5.426 11.510 1.00 96.62 167 THR A O 1
ATOM 1352 N N . GLU A 1 168 ? 3.299 7.631 11.805 1.00 96.25 168 GLU A N 1
ATOM 1353 C CA . GLU A 1 168 ? 3.746 7.573 13.199 1.00 96.25 168 GLU A CA 1
ATOM 1354 C C . GLU A 1 168 ? 2.607 7.101 14.101 1.00 96.25 168 GLU A C 1
ATOM 1356 O O . GLU A 1 168 ? 2.830 6.266 14.973 1.00 96.25 168 GLU A O 1
ATOM 1361 N N . LEU A 1 169 ? 1.372 7.562 13.864 1.00 97.19 169 LEU A N 1
ATOM 1362 C CA . LEU A 1 169 ? 0.212 7.102 14.628 1.00 97.19 169 LEU A CA 1
ATOM 1363 C C . LEU A 1 169 ? -0.044 5.601 14.423 1.00 97.19 169 LEU A C 1
ATOM 1365 O O . LEU A 1 169 ? -0.344 4.890 15.378 1.00 97.19 169 LEU A O 1
ATOM 1369 N N . LEU A 1 170 ? 0.107 5.107 13.192 1.00 96.44 170 LEU A N 1
ATOM 1370 C CA . LEU A 1 170 ? -0.085 3.691 12.858 1.00 96.44 170 LEU A CA 1
ATOM 1371 C C . LEU A 1 170 ? 1.007 2.769 13.395 1.00 96.44 170 LEU A C 1
ATOM 1373 O O . LEU A 1 170 ? 0.716 1.620 13.730 1.00 96.44 170 LEU A O 1
ATOM 1377 N N . SER A 1 171 ? 2.248 3.246 13.449 1.00 95.50 171 SER A N 1
ATOM 1378 C CA . SER A 1 171 ? 3.414 2.444 13.837 1.00 95.50 171 SER A CA 1
ATOM 1379 C C . SER A 1 171 ? 3.827 2.615 15.303 1.00 95.50 171 SER A C 1
ATOM 1381 O O . SER A 1 171 ? 4.627 1.820 15.797 1.00 95.50 171 SER A O 1
ATOM 1383 N N . CYS A 1 172 ? 3.286 3.605 16.027 1.00 94.56 172 CYS A N 1
ATOM 1384 C CA . CYS A 1 172 ? 3.672 3.863 17.414 1.00 94.56 172 CYS A CA 1
ATOM 1385 C C . CYS A 1 172 ? 3.507 2.619 18.305 1.00 94.56 172 CYS A C 1
ATOM 1387 O O . CYS A 1 172 ? 2.474 1.954 18.313 1.00 94.56 172 CYS A O 1
ATOM 1389 N N . GLY A 1 173 ? 4.565 2.283 19.047 1.00 89.25 173 GLY A N 1
ATOM 1390 C CA . GLY A 1 173 ? 4.580 1.128 19.949 1.00 89.25 173 GLY A CA 1
ATOM 1391 C C . GLY A 1 173 ? 4.529 -0.248 19.269 1.00 89.25 173 GLY A C 1
ATOM 1392 O O . GLY A 1 173 ? 4.418 -1.243 19.979 1.00 89.25 173 GLY A O 1
ATOM 1393 N N . ARG A 1 174 ? 4.617 -0.336 17.932 1.00 92.81 174 ARG A N 1
ATOM 1394 C CA . ARG A 1 174 ? 4.572 -1.602 17.183 1.00 92.81 174 ARG A CA 1
ATOM 1395 C C . ARG A 1 174 ? 5.933 -1.932 16.578 1.00 92.81 174 ARG A C 1
ATOM 1397 O O . ARG A 1 174 ? 6.496 -1.137 15.832 1.00 92.81 174 ARG A O 1
ATOM 1404 N N . ASP A 1 175 ? 6.434 -3.136 16.844 1.00 92.56 175 ASP A N 1
ATOM 1405 C CA . ASP A 1 175 ? 7.584 -3.683 16.121 1.00 92.56 175 ASP A CA 1
ATOM 1406 C C . ASP A 1 175 ? 7.114 -4.311 14.804 1.00 92.56 175 ASP A C 1
ATOM 1408 O O . ASP A 1 175 ? 6.621 -5.435 14.789 1.00 92.56 175 ASP A O 1
ATOM 1412 N N . LEU A 1 176 ? 7.258 -3.587 13.691 1.00 94.75 176 LEU A N 1
ATOM 1413 C CA . LEU A 1 176 ? 6.804 -4.043 12.371 1.00 94.75 176 LEU A CA 1
ATOM 1414 C C . LEU A 1 176 ? 7.743 -5.065 11.709 1.00 94.75 176 LEU A C 1
ATOM 1416 O O . LEU A 1 176 ? 7.437 -5.543 10.615 1.00 94.75 176 LEU A O 1
ATOM 1420 N N . THR A 1 177 ? 8.846 -5.454 12.358 1.00 93.25 177 THR A N 1
ATOM 1421 C CA . THR A 1 177 ? 9.837 -6.397 11.810 1.00 93.25 177 THR A CA 1
ATOM 1422 C C . THR A 1 177 ? 9.223 -7.705 11.277 1.00 93.25 177 THR A C 1
ATOM 1424 O O . THR A 1 177 ? 9.600 -8.121 10.175 1.00 93.25 177 THR A O 1
ATOM 1427 N N . PRO A 1 178 ? 8.250 -8.354 11.955 1.00 92.81 178 PRO A N 1
ATOM 1428 C CA . PRO A 1 178 ? 7.606 -9.560 11.427 1.00 92.81 178 PRO A CA 1
ATOM 1429 C C . PRO A 1 178 ? 6.854 -9.322 10.110 1.00 92.81 178 PRO A C 1
ATOM 1431 O O . PRO A 1 178 ? 6.896 -10.165 9.215 1.00 92.81 178 PRO A O 1
ATOM 1434 N N . LEU A 1 179 ? 6.201 -8.163 9.967 1.00 94.88 179 LEU A N 1
ATOM 1435 C CA . LEU A 1 179 ? 5.479 -7.795 8.747 1.00 94.88 179 LEU A CA 1
ATOM 1436 C C . LEU A 1 179 ? 6.448 -7.441 7.615 1.00 94.88 179 LEU A C 1
ATOM 1438 O O . LEU A 1 179 ? 6.241 -7.872 6.486 1.00 94.88 179 LEU A O 1
ATOM 1442 N N . VAL A 1 180 ? 7.554 -6.760 7.926 1.00 93.75 180 VAL A N 1
ATOM 1443 C CA . VAL A 1 180 ? 8.647 -6.521 6.968 1.00 93.75 180 VAL A CA 1
ATOM 1444 C C . VAL A 1 180 ? 9.215 -7.840 6.436 1.00 93.75 180 VAL A C 1
ATOM 1446 O O . VAL A 1 180 ? 9.464 -7.988 5.239 1.00 93.75 180 VAL A O 1
ATOM 1449 N N . GLY A 1 181 ? 9.367 -8.838 7.310 1.00 90.50 181 GLY A N 1
ATOM 1450 C CA . GLY A 1 181 ? 9.774 -10.188 6.927 1.00 90.50 181 GLY A CA 1
ATOM 1451 C C . GLY A 1 181 ? 8.862 -10.823 5.873 1.00 90.50 181 GLY A C 1
ATOM 1452 O O . GLY A 1 181 ? 9.354 -11.556 5.017 1.00 90.50 181 GLY A O 1
ATOM 1453 N N . ALA A 1 182 ? 7.564 -10.506 5.865 1.00 90.69 182 ALA A N 1
ATOM 1454 C CA . ALA A 1 182 ? 6.609 -11.064 4.909 1.00 90.69 182 ALA A CA 1
ATOM 1455 C C . ALA A 1 182 ? 6.853 -10.615 3.456 1.00 90.69 182 ALA A C 1
ATOM 1457 O O . ALA A 1 182 ? 6.436 -11.318 2.534 1.00 90.69 182 ALA A O 1
ATOM 1458 N N . PHE A 1 183 ? 7.554 -9.495 3.237 1.00 88.00 183 PHE A N 1
ATOM 1459 C CA . PHE A 1 183 ? 7.893 -9.000 1.897 1.00 88.00 183 PHE A CA 1
ATOM 1460 C C . PHE A 1 183 ? 9.104 -9.708 1.275 1.00 88.00 183 PHE A C 1
ATOM 1462 O O . PHE A 1 183 ? 9.271 -9.691 0.055 1.00 88.00 183 PHE A O 1
ATOM 1469 N N . LYS A 1 184 ? 9.947 -10.347 2.095 1.00 82.94 184 LYS A N 1
ATOM 1470 C CA . LYS A 1 184 ? 11.196 -10.971 1.644 1.00 82.94 184 LYS A CA 1
ATOM 1471 C C . LYS A 1 184 ? 10.928 -12.196 0.777 1.00 82.94 184 LYS A C 1
ATOM 1473 O O . LYS A 1 184 ? 10.069 -13.013 1.095 1.00 82.94 184 LYS A O 1
ATOM 1478 N N . THR A 1 185 ? 11.725 -12.376 -0.275 1.00 74.31 185 THR A N 1
ATOM 1479 C CA . THR A 1 185 ? 11.611 -13.511 -1.210 1.00 74.31 185 THR A CA 1
ATOM 1480 C C . THR A 1 185 ? 11.698 -14.872 -0.515 1.00 74.31 185 THR A C 1
ATOM 1482 O O . THR A 1 185 ? 11.010 -15.797 -0.929 1.00 74.31 185 THR A O 1
ATOM 1485 N N . GLU A 1 186 ? 12.506 -14.978 0.543 1.00 78.25 186 GLU A N 1
ATOM 1486 C CA . GLU A 1 186 ? 12.728 -16.209 1.320 1.00 78.25 186 GLU A CA 1
ATOM 1487 C C . GLU A 1 186 ? 11.517 -16.630 2.165 1.00 78.25 186 GLU A C 1
ATOM 1489 O O . GLU A 1 186 ? 11.395 -17.791 2.554 1.00 78.25 186 GLU A O 1
ATOM 1494 N N . SER A 1 187 ? 10.612 -15.693 2.448 1.00 80.56 187 SER A N 1
ATOM 1495 C CA . SER A 1 187 ? 9.375 -15.965 3.172 1.00 80.56 187 SER A CA 1
ATOM 1496 C C . SER A 1 187 ? 8.371 -16.697 2.279 1.00 80.56 187 SER A C 1
ATOM 1498 O O . SER A 1 187 ? 8.458 -16.665 1.051 1.00 80.56 187 SER A O 1
ATOM 1500 N N . GLY A 1 188 ? 7.363 -17.326 2.888 1.00 84.56 188 GLY A N 1
ATOM 1501 C CA . GLY A 1 188 ? 6.254 -17.924 2.140 1.00 84.56 188 GLY A CA 1
ATOM 1502 C C . GLY A 1 188 ? 5.570 -16.917 1.195 1.00 84.56 188 GLY A C 1
ATOM 1503 O O . GLY A 1 188 ? 5.656 -15.703 1.413 1.00 84.56 188 GLY A O 1
ATOM 1504 N N . PRO A 1 189 ? 4.871 -17.394 0.149 1.00 89.69 189 PRO A N 1
ATOM 1505 C CA . PRO A 1 189 ? 4.220 -16.527 -0.836 1.00 89.69 189 PRO A CA 1
ATOM 1506 C C . PRO A 1 189 ? 2.965 -15.835 -0.286 1.00 89.69 189 PRO A C 1
ATOM 1508 O O . PRO A 1 189 ? 2.382 -14.993 -0.963 1.00 89.69 189 PRO A O 1
ATOM 1511 N N . SER A 1 190 ? 2.535 -16.173 0.932 1.00 92.88 190 SER A N 1
ATOM 1512 C CA . SER A 1 190 ? 1.381 -15.556 1.572 1.00 92.88 190 SER A CA 1
ATOM 1513 C C . SER A 1 190 ? 1.604 -15.288 3.054 1.00 92.88 190 SER A C 1
ATOM 1515 O O . SER A 1 190 ? 2.151 -16.139 3.756 1.00 92.88 190 SER A O 1
ATOM 1517 N N . ALA A 1 191 ? 1.082 -14.164 3.533 1.00 95.06 191 ALA A N 1
ATOM 1518 C CA . ALA A 1 191 ? 0.951 -13.834 4.946 1.00 95.06 191 ALA A CA 1
ATOM 1519 C C . ALA A 1 191 ? -0.459 -13.300 5.235 1.00 95.06 191 ALA A C 1
ATOM 1521 O O . ALA A 1 191 ? -1.185 -12.885 4.330 1.00 95.06 191 ALA A O 1
ATOM 1522 N N . ALA A 1 192 ? -0.854 -13.307 6.504 1.00 96.19 192 ALA A N 1
ATOM 1523 C CA . ALA A 1 192 ? -2.099 -12.699 6.947 1.00 96.19 192 ALA A CA 1
ATOM 1524 C C . ALA A 1 192 ? -1.809 -11.741 8.098 1.00 96.19 192 ALA A C 1
ATOM 1526 O O . ALA A 1 192 ? -1.079 -12.091 9.020 1.00 96.19 192 ALA A O 1
ATOM 1527 N N . LEU A 1 193 ? -2.375 -10.546 8.027 1.00 97.25 193 LEU A N 1
ATOM 1528 C CA . LEU A 1 193 ? -2.278 -9.492 9.021 1.00 97.25 193 LEU A CA 1
ATOM 1529 C C . LEU A 1 193 ? -3.683 -9.194 9.523 1.00 97.25 193 LEU A C 1
ATOM 1531 O O . LEU A 1 193 ? -4.572 -8.930 8.715 1.00 97.25 193 LEU A O 1
ATOM 1535 N N . GLN A 1 194 ? -3.872 -9.214 10.837 1.00 95.31 194 GLN A N 1
ATOM 1536 C CA . GLN A 1 194 ? -5.128 -8.826 11.456 1.00 95.31 194 GLN A CA 1
ATOM 1537 C C . GLN A 1 194 ? -4.930 -7.602 12.347 1.00 95.31 194 GLN A C 1
ATOM 1539 O O . GLN A 1 194 ? -4.090 -7.599 13.248 1.00 95.31 194 GLN A O 1
ATOM 1544 N N . CYS A 1 195 ? -5.728 -6.568 12.095 1.00 93.25 195 CYS A N 1
ATOM 1545 C CA . CYS A 1 195 ? -5.796 -5.352 12.901 1.00 93.25 195 CYS A CA 1
ATOM 1546 C C . CYS A 1 195 ? -7.231 -5.127 13.400 1.00 93.25 195 CYS A C 1
ATOM 1548 O O . CYS A 1 195 ? -8.113 -5.970 13.220 1.00 93.25 195 CYS A O 1
ATOM 1550 N N . ASP A 1 196 ? -7.484 -3.986 14.047 1.00 88.50 196 ASP A N 1
ATOM 1551 C CA . ASP A 1 196 ? -8.834 -3.657 14.515 1.00 88.50 196 ASP A CA 1
ATOM 1552 C C . ASP A 1 196 ? -9.830 -3.492 13.354 1.00 88.50 196 ASP A C 1
ATOM 1554 O O . ASP A 1 196 ? -11.008 -3.808 13.511 1.00 88.50 196 ASP A O 1
ATOM 1558 N N . SER A 1 197 ? -9.350 -3.086 12.175 1.00 90.25 197 SER A N 1
ATOM 1559 C CA . SER A 1 197 ? -10.102 -3.061 10.918 1.00 90.25 197 SER A CA 1
ATOM 1560 C C . SER A 1 197 ? -9.241 -3.513 9.734 1.00 90.25 197 SER A C 1
ATOM 1562 O O . SER A 1 197 ? -8.010 -3.515 9.809 1.00 90.25 197 SER A O 1
ATOM 1564 N N . GLN A 1 198 ? -9.900 -3.867 8.627 1.00 94.38 198 GLN A N 1
ATOM 1565 C CA . GLN A 1 198 ? -9.236 -4.194 7.361 1.00 94.38 198 GLN A CA 1
ATOM 1566 C C . GLN A 1 198 ? -8.445 -2.994 6.823 1.00 94.38 198 GLN A C 1
ATOM 1568 O O . GLN A 1 198 ? -7.297 -3.157 6.422 1.00 94.38 198 GLN A O 1
ATOM 1573 N N . ASP A 1 199 ? -9.013 -1.786 6.896 1.00 94.62 199 ASP A N 1
ATOM 1574 C CA . ASP A 1 199 ? -8.343 -0.555 6.466 1.00 94.62 199 ASP A CA 1
ATOM 1575 C C . ASP A 1 199 ? -7.062 -0.292 7.267 1.00 94.62 199 ASP A C 1
ATOM 1577 O O . ASP A 1 199 ? -6.019 0.018 6.694 1.00 94.62 199 ASP A O 1
ATOM 1581 N N . GLU A 1 200 ? -7.100 -0.465 8.592 1.00 95.38 200 GLU A N 1
ATOM 1582 C CA . GLU A 1 200 ? -5.894 -0.345 9.415 1.00 95.38 200 GLU A CA 1
ATOM 1583 C C . GLU A 1 200 ? -4.847 -1.394 9.032 1.00 95.38 200 GLU A C 1
ATOM 1585 O O . GLU A 1 200 ? -3.664 -1.066 8.970 1.00 95.38 200 GLU A O 1
ATOM 1590 N N . ALA A 1 201 ? -5.260 -2.628 8.727 1.00 96.94 201 ALA A N 1
ATOM 1591 C CA . ALA A 1 201 ? -4.340 -3.660 8.263 1.00 96.94 201 ALA A CA 1
ATOM 1592 C C . ALA A 1 201 ? -3.677 -3.268 6.929 1.00 96.94 201 ALA A C 1
ATOM 1594 O O . ALA A 1 201 ? -2.456 -3.356 6.818 1.00 96.94 201 ALA A O 1
ATOM 1595 N N . VAL A 1 202 ? -4.430 -2.762 5.944 1.00 98.12 202 VAL A N 1
ATOM 1596 C CA . VAL A 1 202 ? -3.850 -2.256 4.683 1.00 98.12 202 VAL A CA 1
ATOM 1597 C C . VAL A 1 202 ? -2.887 -1.093 4.950 1.00 98.12 202 VAL A C 1
ATOM 1599 O O . VAL A 1 202 ? -1.769 -1.075 4.430 1.00 98.12 202 VAL A O 1
ATOM 1602 N N . ALA A 1 203 ? -3.281 -0.140 5.796 1.00 97.88 203 ALA A N 1
ATOM 1603 C CA . ALA A 1 203 ? -2.454 1.010 6.142 1.00 97.88 203 ALA A CA 1
ATOM 1604 C C . ALA A 1 203 ? -1.152 0.602 6.855 1.00 97.88 203 ALA A C 1
ATOM 1606 O O . ALA A 1 203 ? -0.092 1.168 6.591 1.00 97.88 203 ALA A O 1
ATOM 1607 N N . LEU A 1 204 ? -1.198 -0.421 7.712 1.00 97.56 204 LEU A N 1
ATOM 1608 C CA . LEU A 1 204 ? -0.022 -0.925 8.415 1.00 97.56 204 LEU A CA 1
ATOM 1609 C C . LEU A 1 204 ? 0.950 -1.663 7.479 1.00 97.56 204 LEU A C 1
ATOM 1611 O O . LEU A 1 204 ? 2.159 -1.600 7.700 1.00 97.56 204 LEU A O 1
ATOM 1615 N N . VAL A 1 205 ? 0.457 -2.295 6.404 1.00 97.94 205 VAL A N 1
ATOM 1616 C CA . VAL A 1 205 ? 1.314 -2.828 5.325 1.00 97.94 205 VAL A CA 1
ATOM 1617 C C . VAL A 1 205 ? 2.109 -1.702 4.664 1.00 97.94 205 VAL A C 1
ATOM 1619 O O . VAL A 1 205 ? 3.320 -1.841 4.490 1.00 97.94 205 VAL A O 1
ATOM 1622 N N . TYR A 1 206 ? 1.461 -0.573 4.356 1.00 97.94 206 TYR A N 1
ATOM 1623 C CA . TYR A 1 206 ? 2.150 0.611 3.833 1.00 97.94 206 TYR A CA 1
ATOM 1624 C C . TYR A 1 206 ? 3.217 1.122 4.815 1.00 97.94 206 TYR A C 1
ATOM 1626 O O . TYR A 1 206 ? 4.366 1.320 4.421 1.00 97.94 206 TYR A O 1
ATOM 1634 N N . CYS A 1 207 ? 2.881 1.256 6.104 1.00 97.06 207 CYS A N 1
ATOM 1635 C CA . CYS A 1 207 ? 3.843 1.664 7.131 1.00 97.06 207 CYS A CA 1
ATOM 1636 C C . CYS A 1 207 ? 5.042 0.714 7.223 1.00 97.06 207 CYS A C 1
ATOM 1638 O O . CYS A 1 207 ? 6.172 1.178 7.317 1.00 97.06 207 CYS A O 1
ATOM 1640 N N . ALA A 1 208 ? 4.823 -0.602 7.162 1.00 97.00 208 ALA A N 1
ATOM 1641 C CA . ALA A 1 208 ? 5.909 -1.574 7.212 1.00 97.00 208 ALA A CA 1
ATOM 1642 C C . ALA A 1 208 ? 6.855 -1.439 6.011 1.00 97.00 208 ALA A C 1
ATOM 1644 O O . ALA A 1 208 ? 8.070 -1.451 6.201 1.00 97.00 208 ALA A O 1
ATOM 1645 N N . MET A 1 209 ? 6.333 -1.232 4.796 1.00 95.44 209 MET A N 1
ATOM 1646 C CA . MET A 1 209 ? 7.175 -0.969 3.621 1.00 95.44 209 MET A CA 1
ATOM 1647 C C . MET A 1 209 ? 8.004 0.313 3.777 1.00 95.44 209 MET A C 1
ATOM 1649 O O . MET A 1 209 ? 9.159 0.334 3.372 1.00 95.44 209 MET A O 1
ATOM 1653 N N . GLN A 1 210 ? 7.459 1.352 4.416 1.00 94.69 210 GLN A N 1
ATOM 1654 C CA . GLN A 1 210 ? 8.167 2.615 4.681 1.00 94.69 210 GLN A CA 1
ATOM 1655 C C . GLN A 1 210 ? 9.304 2.487 5.712 1.00 94.69 210 GLN A C 1
ATOM 1657 O O . GLN A 1 210 ? 10.150 3.372 5.793 1.00 94.69 210 GLN A O 1
ATOM 1662 N N . THR A 1 211 ? 9.358 1.402 6.496 1.00 94.19 211 THR A N 1
ATOM 1663 C CA . THR A 1 211 ? 10.483 1.159 7.425 1.00 94.19 211 THR A CA 1
ATOM 1664 C C . THR A 1 211 ? 11.736 0.607 6.743 1.00 94.19 211 THR A C 1
ATOM 1666 O O . THR A 1 211 ? 12.804 0.560 7.356 1.00 94.19 211 THR A O 1
ATOM 1669 N N . LEU A 1 212 ? 11.615 0.170 5.487 1.00 92.62 212 LEU A N 1
ATOM 1670 C CA . LEU A 1 212 ? 12.729 -0.334 4.691 1.00 92.62 212 LEU A CA 1
ATOM 1671 C C . LEU A 1 212 ? 13.616 0.815 4.181 1.00 92.62 212 LEU A C 1
ATOM 1673 O O . LEU A 1 212 ? 13.172 1.964 4.126 1.00 92.62 212 LEU A O 1
ATOM 1677 N N . PRO A 1 213 ? 14.864 0.526 3.765 1.00 92.12 213 PRO A N 1
ATOM 1678 C CA . PRO A 1 213 ? 15.687 1.493 3.043 1.00 92.12 213 PRO A CA 1
ATOM 1679 C C . PRO A 1 213 ? 14.932 2.092 1.846 1.00 92.12 213 PRO A C 1
ATOM 1681 O O . PRO A 1 213 ? 14.203 1.373 1.165 1.00 92.12 213 PRO A O 1
ATOM 1684 N N . GLU A 1 214 ? 15.133 3.385 1.562 1.00 87.94 214 GLU A N 1
ATOM 1685 C CA . GLU A 1 214 ? 14.336 4.142 0.576 1.00 87.94 214 GLU A CA 1
ATOM 1686 C C . GLU A 1 214 ? 14.220 3.432 -0.785 1.00 87.94 214 GLU A C 1
ATOM 1688 O O . GLU A 1 214 ? 13.128 3.336 -1.348 1.00 87.94 214 GLU A O 1
ATOM 1693 N N . ASP A 1 215 ? 15.329 2.890 -1.294 1.00 82.88 215 ASP A N 1
ATOM 1694 C CA . ASP A 1 215 ? 15.355 2.197 -2.584 1.00 82.88 215 ASP A CA 1
ATOM 1695 C C . ASP A 1 215 ? 14.527 0.902 -2.578 1.00 82.88 215 ASP A C 1
ATOM 1697 O O . ASP A 1 215 ? 13.863 0.592 -3.567 1.00 82.88 215 ASP A O 1
ATOM 1701 N N . GLU A 1 216 ? 14.518 0.162 -1.467 1.00 85.19 216 GLU A N 1
ATOM 1702 C CA . GLU A 1 216 ? 13.717 -1.056 -1.304 1.00 85.19 216 GLU A CA 1
ATOM 1703 C C . GLU A 1 216 ? 12.234 -0.723 -1.089 1.00 85.19 216 GLU A C 1
ATOM 1705 O O . GLU A 1 216 ? 11.362 -1.349 -1.696 1.00 85.19 216 GLU A O 1
ATOM 1710 N N . ALA A 1 217 ? 11.938 0.312 -0.299 1.00 89.56 217 ALA A N 1
ATOM 1711 C CA . ALA A 1 217 ? 10.579 0.797 -0.083 1.00 89.56 217 ALA A CA 1
ATOM 1712 C C . ALA A 1 217 ? 9.933 1.239 -1.406 1.00 89.56 217 ALA A C 1
ATOM 1714 O O . ALA A 1 217 ? 8.852 0.764 -1.758 1.00 89.56 217 ALA A O 1
ATOM 1715 N N . ARG A 1 218 ? 10.625 2.080 -2.193 1.00 86.19 218 ARG A N 1
ATOM 1716 C CA . ARG A 1 218 ? 10.154 2.564 -3.505 1.00 86.19 218 ARG A CA 1
ATOM 1717 C C . ARG A 1 218 ? 9.845 1.409 -4.457 1.00 86.19 218 ARG A C 1
ATOM 1719 O O . ARG A 1 218 ? 8.895 1.464 -5.235 1.00 86.19 218 ARG A O 1
ATOM 1726 N N . LEU A 1 219 ? 10.644 0.355 -4.386 1.00 83.12 219 LEU A N 1
ATOM 1727 C CA . LEU A 1 219 ? 10.518 -0.825 -5.221 1.00 83.12 219 LEU A CA 1
ATOM 1728 C C . LEU A 1 219 ? 9.303 -1.679 -4.858 1.00 83.12 219 LEU A C 1
ATOM 1730 O O . LEU A 1 219 ? 8.551 -2.073 -5.748 1.00 83.12 219 LEU A O 1
ATOM 1734 N N . LEU A 1 220 ? 9.091 -1.948 -3.570 1.00 87.44 220 LEU A N 1
ATOM 1735 C CA . LEU A 1 220 ? 7.920 -2.693 -3.112 1.00 87.44 220 LEU A CA 1
ATOM 1736 C C . LEU A 1 220 ? 6.633 -1.908 -3.355 1.00 87.44 220 LEU A C 1
ATOM 1738 O O . LEU A 1 220 ? 5.683 -2.465 -3.898 1.00 87.44 220 LEU A O 1
ATOM 1742 N N . LEU A 1 221 ? 6.622 -0.613 -3.038 1.00 90.25 221 LEU A N 1
ATOM 1743 C CA . LEU A 1 221 ? 5.454 0.251 -3.213 1.00 90.25 221 LEU A CA 1
ATOM 1744 C C . LEU A 1 221 ? 5.044 0.378 -4.682 1.00 90.25 221 LEU A C 1
ATOM 1746 O O . LEU A 1 221 ? 3.863 0.240 -4.999 1.00 90.25 221 LEU A O 1
ATOM 1750 N N . ALA A 1 222 ? 6.012 0.504 -5.596 1.00 86.12 222 ALA A N 1
ATOM 1751 C CA . ALA A 1 222 ? 5.748 0.519 -7.034 1.00 86.12 222 ALA A CA 1
ATOM 1752 C C . ALA A 1 222 ? 5.104 -0.781 -7.557 1.00 86.12 222 ALA A C 1
ATOM 1754 O O . ALA A 1 222 ? 4.551 -0.778 -8.657 1.00 86.12 222 ALA A O 1
ATOM 1755 N N . ASN A 1 223 ? 5.172 -1.879 -6.797 1.00 86.81 223 ASN A N 1
ATOM 1756 C CA . ASN A 1 223 ? 4.621 -3.196 -7.129 1.00 86.81 223 ASN A CA 1
ATOM 1757 C C . ASN A 1 223 ? 3.497 -3.642 -6.174 1.00 86.81 223 ASN A C 1
ATOM 1759 O O . ASN A 1 223 ? 3.075 -4.800 -6.236 1.00 86.81 223 ASN A O 1
ATOM 1763 N N . ALA A 1 224 ? 3.037 -2.761 -5.281 1.00 92.44 224 ALA A N 1
ATOM 1764 C CA . ALA A 1 224 ? 2.035 -3.078 -4.276 1.00 92.44 224 ALA A CA 1
ATOM 1765 C C . ALA A 1 224 ? 0.637 -2.640 -4.732 1.00 92.44 224 ALA A C 1
ATOM 1767 O O . ALA A 1 224 ? 0.401 -1.459 -5.003 1.00 92.44 224 ALA A O 1
ATOM 1768 N N . LEU A 1 225 ? -0.301 -3.586 -4.776 1.00 94.00 225 LEU A N 1
ATOM 1769 C CA . LEU A 1 225 ? -1.684 -3.355 -5.191 1.00 94.00 225 LEU A CA 1
ATOM 1770 C C . LEU A 1 225 ? -2.654 -3.772 -4.085 1.00 94.00 225 LEU A C 1
ATOM 1772 O O . LEU A 1 225 ? -2.557 -4.875 -3.557 1.00 94.00 225 LEU A O 1
ATOM 1776 N N . VAL A 1 226 ? -3.608 -2.909 -3.755 1.00 96.62 226 VAL A N 1
ATOM 1777 C CA . VAL A 1 226 ? -4.720 -3.202 -2.849 1.00 96.62 226 VAL A CA 1
ATOM 1778 C C . VAL A 1 226 ? -5.915 -3.663 -3.669 1.00 96.62 226 VAL A C 1
ATOM 1780 O O . VAL A 1 226 ? -6.378 -2.943 -4.559 1.00 96.62 226 VAL A O 1
ATOM 1783 N N . VAL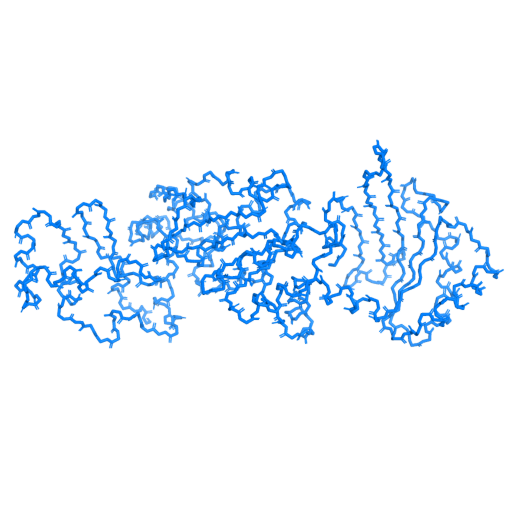 A 1 227 ? -6.427 -4.849 -3.346 1.00 96.19 227 VAL A N 1
ATOM 1784 C CA . VAL A 1 227 ? -7.555 -5.480 -4.035 1.00 96.19 227 VAL A CA 1
ATOM 1785 C C . VAL A 1 227 ? -8.629 -5.824 -3.017 1.00 96.19 227 VAL A C 1
ATOM 1787 O O . VAL A 1 227 ? -8.417 -6.631 -2.113 1.00 96.19 227 VAL A O 1
ATOM 1790 N N . THR A 1 228 ? -9.785 -5.185 -3.168 1.00 94.31 228 THR A N 1
ATOM 1791 C CA . THR A 1 228 ? -10.897 -5.281 -2.213 1.00 94.31 228 THR A CA 1
ATOM 1792 C C . THR A 1 228 ? -12.132 -5.976 -2.790 1.00 94.31 228 THR A C 1
ATOM 1794 O O . THR A 1 228 ? -13.058 -6.289 -2.050 1.00 94.31 228 THR A O 1
ATOM 1797 N N . ASN A 1 229 ? -12.155 -6.234 -4.103 1.00 93.00 229 ASN A N 1
ATOM 1798 C CA . ASN A 1 229 ? -13.276 -6.834 -4.828 1.00 93.00 229 ASN A CA 1
ATOM 1799 C C . ASN A 1 229 ? -12.886 -8.223 -5.372 1.00 93.00 229 ASN A C 1
ATOM 1801 O O . ASN A 1 229 ? -11.783 -8.387 -5.895 1.00 93.00 229 ASN A O 1
ATOM 1805 N N . GLU A 1 230 ? -13.790 -9.199 -5.256 1.00 95.56 230 GLU A N 1
ATOM 1806 C CA . GLU A 1 230 ? -13.648 -10.549 -5.819 1.00 95.56 230 GLU A CA 1
ATOM 1807 C C . GLU A 1 230 ? -13.429 -10.534 -7.338 1.00 95.56 230 GLU A C 1
ATOM 1809 O O . GLU A 1 230 ? -12.466 -11.133 -7.796 1.00 95.56 230 GLU A O 1
ATOM 1814 N N . ASP A 1 231 ? -14.213 -9.777 -8.113 1.00 94.19 231 ASP A N 1
ATOM 1815 C CA . ASP A 1 231 ? -14.094 -9.713 -9.581 1.00 94.19 231 ASP A CA 1
ATOM 1816 C C . ASP A 1 231 ? -12.709 -9.212 -10.027 1.00 94.19 231 ASP A C 1
ATOM 1818 O O . ASP A 1 231 ? -12.131 -9.685 -11.011 1.00 94.19 231 ASP A O 1
ATOM 1822 N N . PHE A 1 232 ? -12.157 -8.248 -9.285 1.00 93.31 232 PHE A N 1
ATOM 1823 C CA . PHE A 1 232 ? -10.818 -7.719 -9.532 1.00 93.31 232 PHE A CA 1
ATOM 1824 C C . PHE A 1 232 ? -9.736 -8.733 -9.172 1.00 93.31 232 PHE A C 1
ATOM 1826 O O . PHE A 1 232 ? -8.774 -8.885 -9.923 1.00 93.31 232 PHE A O 1
ATOM 1833 N N . ALA A 1 233 ? -9.892 -9.441 -8.052 1.00 94.50 233 ALA A N 1
ATOM 1834 C CA . ALA A 1 233 ? -8.963 -10.490 -7.651 1.00 94.50 233 ALA A CA 1
ATOM 1835 C C . ALA A 1 233 ? -9.006 -11.693 -8.601 1.00 94.50 233 ALA A C 1
ATOM 1837 O O . ALA A 1 233 ? -7.962 -12.272 -8.891 1.00 94.50 233 ALA A O 1
ATOM 1838 N N . ASP A 1 234 ? -10.191 -12.038 -9.105 1.00 93.56 234 ASP A N 1
ATOM 1839 C CA . ASP A 1 234 ? -10.396 -13.083 -10.100 1.00 93.56 234 ASP A CA 1
ATOM 1840 C C . ASP A 1 234 ? -9.695 -12.735 -11.410 1.00 93.56 234 ASP A C 1
ATOM 1842 O O . ASP A 1 234 ? -8.846 -13.490 -11.878 1.00 93.56 234 ASP A O 1
ATOM 1846 N N . SER A 1 235 ? -9.968 -11.533 -11.926 1.00 91.25 235 SER A N 1
ATOM 1847 C CA . SER A 1 235 ? -9.348 -11.022 -13.150 1.00 91.25 235 SER A CA 1
ATOM 1848 C C . SER A 1 235 ? -7.829 -10.925 -13.025 1.00 91.25 235 SER A C 1
ATOM 1850 O O . SER A 1 235 ? -7.120 -11.231 -13.976 1.00 91.25 235 SER A O 1
ATOM 1852 N N . LEU A 1 236 ? -7.320 -10.500 -11.864 1.00 91.31 236 LEU A N 1
ATOM 1853 C CA . LEU A 1 236 ? -5.883 -10.402 -11.607 1.00 91.31 236 LEU A CA 1
ATOM 1854 C C . LEU A 1 236 ? -5.216 -11.780 -11.541 1.00 91.31 236 LEU A C 1
ATOM 1856 O O . LEU A 1 236 ? -4.073 -11.923 -11.955 1.00 91.31 236 LEU A O 1
ATOM 1860 N N . ALA A 1 237 ? -5.911 -12.798 -11.030 1.00 91.25 237 ALA A N 1
ATOM 1861 C CA . ALA A 1 237 ? -5.370 -14.151 -10.944 1.00 91.25 237 ALA A CA 1
ATOM 1862 C C . ALA A 1 237 ? -5.199 -14.834 -12.311 1.00 91.25 237 ALA A C 1
ATOM 1864 O O . ALA A 1 237 ? -4.470 -15.821 -12.395 1.00 91.25 237 ALA A O 1
ATOM 1865 N N . ASP A 1 238 ? -5.860 -14.323 -13.351 1.00 89.25 238 ASP A N 1
ATOM 1866 C CA . ASP A 1 238 ? -5.694 -14.782 -14.732 1.00 89.25 238 ASP A CA 1
ATOM 1867 C C . ASP A 1 238 ? -4.533 -14.073 -15.456 1.00 89.25 238 ASP A C 1
ATOM 1869 O O . ASP A 1 238 ? -4.148 -14.479 -16.554 1.00 89.25 238 ASP A O 1
ATOM 1873 N N . GLU A 1 239 ? -3.955 -13.033 -14.849 1.00 85.12 239 GLU A N 1
ATOM 1874 C CA . GLU A 1 239 ? -2.778 -12.345 -15.371 1.00 85.12 239 GLU A CA 1
ATOM 1875 C C . GLU A 1 239 ? -1.491 -13.029 -14.877 1.00 85.12 239 GLU A C 1
ATOM 1877 O O . GLU A 1 239 ? -1.370 -13.442 -13.721 1.00 85.12 239 GLU A O 1
ATOM 1882 N N . GLU A 1 240 ? -0.490 -13.132 -15.753 1.00 75.88 240 GLU A N 1
ATOM 1883 C CA . GLU A 1 240 ? 0.839 -13.610 -15.367 1.00 75.88 240 GLU A CA 1
ATOM 1884 C C . GLU A 1 240 ? 1.680 -12.431 -14.841 1.00 75.88 240 GLU A C 1
ATOM 1886 O O . GLU A 1 240 ? 2.010 -11.519 -15.615 1.00 75.88 240 GLU A O 1
ATOM 1891 N N . PRO A 1 241 ? 2.080 -12.419 -13.553 1.00 76.31 241 PRO A N 1
ATOM 1892 C CA . PRO A 1 241 ? 2.963 -11.389 -13.038 1.00 76.31 241 PRO A CA 1
ATOM 1893 C C . PRO A 1 241 ? 4.320 -11.461 -13.761 1.00 76.31 241 PRO A C 1
ATOM 1895 O O . PRO A 1 241 ? 4.803 -12.547 -14.101 1.00 76.31 241 PRO A O 1
ATOM 1898 N N . PRO A 1 242 ? 5.001 -10.323 -13.985 1.00 68.81 242 PRO A N 1
ATOM 1899 C CA . PRO A 1 242 ? 6.314 -10.314 -14.614 1.00 68.81 242 PRO A CA 1
ATOM 1900 C C . PRO A 1 242 ? 7.298 -11.206 -13.847 1.00 68.81 242 PRO A C 1
ATOM 1902 O O . PRO A 1 242 ? 7.458 -11.047 -12.638 1.00 68.81 242 PRO A O 1
ATOM 1905 N N . ALA A 1 243 ? 8.038 -12.069 -14.552 1.00 62.34 243 ALA A N 1
ATOM 1906 C CA . ALA A 1 243 ? 8.961 -13.056 -13.963 1.00 62.34 243 ALA A CA 1
ATOM 1907 C C . ALA A 1 243 ? 9.984 -12.476 -12.952 1.00 62.34 243 ALA A C 1
ATOM 1909 O O . ALA A 1 243 ? 10.477 -13.174 -12.060 1.00 62.34 243 ALA A O 1
ATOM 1910 N N . ASN A 1 244 ? 10.295 -11.181 -13.073 1.00 60.19 244 ASN A N 1
ATOM 1911 C CA . ASN A 1 244 ? 11.274 -10.476 -12.246 1.00 60.19 244 ASN A CA 1
ATOM 1912 C C . ASN A 1 244 ? 10.655 -9.477 -11.249 1.00 60.19 244 ASN A C 1
ATOM 1914 O O . ASN A 1 244 ? 11.401 -8.843 -10.501 1.00 60.19 244 ASN A O 1
ATOM 1918 N N . GLY A 1 245 ? 9.326 -9.338 -11.211 1.00 60.00 245 GLY A N 1
ATOM 1919 C CA . GLY A 1 245 ? 8.611 -8.461 -10.282 1.00 60.00 245 GLY A CA 1
ATOM 1920 C C . GLY A 1 245 ? 8.309 -9.151 -8.948 1.00 60.00 245 GLY A C 1
ATOM 1921 O O . GLY A 1 245 ? 7.969 -10.329 -8.914 1.00 60.00 245 GLY A O 1
ATOM 1922 N N . LEU A 1 246 ? 8.419 -8.422 -7.835 1.00 65.12 246 LEU A N 1
ATOM 1923 C CA . LEU A 1 246 ? 7.873 -8.837 -6.535 1.00 65.12 246 LEU A CA 1
ATOM 1924 C C . LEU A 1 246 ? 6.484 -8.205 -6.370 1.00 65.12 246 LEU A C 1
ATOM 1926 O O . LEU A 1 246 ? 6.302 -7.297 -5.559 1.00 65.12 246 LEU A O 1
ATOM 1930 N N . GLN A 1 247 ? 5.520 -8.636 -7.191 1.00 82.62 247 GLN A N 1
ATOM 1931 C CA . GLN A 1 247 ? 4.163 -8.088 -7.130 1.00 82.62 247 GLN A CA 1
ATOM 1932 C C . GLN A 1 247 ? 3.480 -8.540 -5.839 1.00 82.62 247 GLN A C 1
ATOM 1934 O O . GLN A 1 247 ? 3.208 -9.726 -5.635 1.00 82.62 247 GLN A O 1
ATOM 1939 N N . THR A 1 248 ? 3.264 -7.572 -4.950 1.00 91.44 248 THR A N 1
ATOM 1940 C CA . THR A 1 248 ? 2.633 -7.783 -3.650 1.00 91.44 248 THR A CA 1
ATOM 1941 C C . THR A 1 248 ? 1.190 -7.327 -3.740 1.00 91.44 248 THR A C 1
ATOM 1943 O O . THR A 1 248 ? 0.915 -6.163 -4.020 1.00 91.44 248 THR A O 1
ATOM 1946 N N . VAL A 1 249 ? 0.259 -8.236 -3.483 1.00 95.00 249 VAL A N 1
ATOM 1947 C CA . VAL A 1 249 ? -1.169 -7.939 -3.481 1.00 95.00 249 VAL A CA 1
ATOM 1948 C C . VAL A 1 249 ? -1.665 -7.948 -2.044 1.00 95.00 249 VAL A C 1
ATOM 1950 O O . VAL A 1 249 ? -1.570 -8.958 -1.344 1.00 95.00 249 VAL A O 1
ATOM 1953 N N . VAL A 1 250 ? -2.182 -6.809 -1.594 1.00 97.50 250 VAL A N 1
ATOM 1954 C CA . VAL A 1 250 ? -2.854 -6.663 -0.306 1.00 97.50 250 VAL A CA 1
ATOM 1955 C C . VAL A 1 250 ? -4.338 -6.931 -0.525 1.00 97.50 250 VAL A C 1
ATOM 1957 O O . VAL A 1 250 ? -5.029 -6.137 -1.161 1.00 97.50 250 VAL A O 1
ATOM 1960 N N . LEU A 1 251 ? -4.817 -8.070 -0.034 1.00 96.62 251 LEU A N 1
ATOM 1961 C CA . LEU A 1 251 ? -6.192 -8.526 -0.219 1.00 96.62 251 LEU A CA 1
ATOM 1962 C C . LEU A 1 251 ? -7.021 -8.250 1.027 1.00 96.62 251 LEU A C 1
ATOM 1964 O O . LEU A 1 251 ? -6.692 -8.760 2.098 1.00 96.62 251 LEU A O 1
ATOM 1968 N N . THR A 1 252 ? -8.134 -7.540 0.875 1.00 96.12 252 THR A N 1
ATOM 1969 C CA . THR A 1 252 ? -9.154 -7.440 1.928 1.00 96.12 252 THR A CA 1
ATOM 1970 C C . THR A 1 252 ? -10.344 -8.338 1.592 1.00 96.12 252 THR A C 1
ATOM 1972 O O . THR A 1 252 ? -10.620 -8.581 0.416 1.00 96.12 252 THR A O 1
ATOM 1975 N N . PRO A 1 253 ? -11.075 -8.863 2.585 1.00 93.94 253 PRO A N 1
ATOM 1976 C CA . PRO A 1 253 ? -12.362 -9.503 2.342 1.00 93.94 253 PRO A CA 1
ATOM 1977 C C . PRO A 1 253 ? -13.321 -8.580 1.558 1.00 93.94 253 PRO A C 1
ATOM 1979 O O . PRO A 1 253 ? -13.285 -7.365 1.758 1.00 93.94 253 PRO A O 1
ATOM 1982 N N . PRO A 1 254 ? -14.176 -9.132 0.676 1.00 93.88 254 PRO A N 1
ATOM 1983 C CA . PRO A 1 254 ? -14.329 -10.561 0.377 1.00 93.88 254 PRO A CA 1
ATOM 1984 C C . PRO A 1 254 ? -13.284 -11.132 -0.602 1.00 93.88 254 PRO A C 1
ATOM 1986 O O . PRO A 1 254 ? -13.193 -12.348 -0.743 1.00 93.88 254 PRO A O 1
ATOM 1989 N N . ALA A 1 255 ? -12.434 -10.304 -1.220 1.00 95.81 255 ALA A N 1
ATOM 1990 C CA . ALA A 1 255 ? -11.472 -10.736 -2.242 1.00 95.81 255 ALA A CA 1
ATOM 1991 C C . ALA A 1 255 ? -10.481 -11.820 -1.769 1.00 95.81 255 ALA A C 1
ATOM 1993 O O . ALA A 1 255 ? -9.929 -12.561 -2.585 1.00 95.81 255 ALA A O 1
ATOM 1994 N N . THR A 1 256 ? -10.266 -11.952 -0.454 1.00 94.69 256 THR A N 1
ATOM 1995 C CA . THR A 1 256 ? -9.382 -12.953 0.173 1.00 94.69 256 THR A CA 1
ATOM 1996 C C . THR A 1 256 ? -9.666 -14.399 -0.239 1.00 94.69 256 THR A C 1
ATOM 1998 O O . THR A 1 256 ? -8.745 -15.218 -0.178 1.00 94.69 256 THR A O 1
ATOM 2001 N N . VAL A 1 257 ? -10.874 -14.721 -0.718 1.00 94.81 257 VAL A N 1
ATOM 2002 C CA . VAL A 1 257 ? -11.210 -16.050 -1.262 1.00 94.81 257 VAL A CA 1
ATOM 2003 C C . VAL A 1 257 ? -10.344 -16.443 -2.472 1.00 94.81 257 VAL A C 1
ATOM 2005 O O . VAL A 1 257 ? -10.095 -17.629 -2.688 1.00 94.81 257 VAL A O 1
ATOM 2008 N N . HIS A 1 258 ? -9.792 -15.469 -3.208 1.00 95.94 258 HIS A N 1
ATOM 2009 C CA . HIS A 1 258 ? -8.928 -15.691 -4.375 1.00 95.94 258 HIS A CA 1
ATOM 2010 C C . HIS A 1 258 ? -7.435 -15.862 -4.034 1.00 95.94 258 HIS A C 1
ATOM 2012 O O . HIS A 1 258 ? -6.629 -16.064 -4.945 1.00 95.94 258 HIS A O 1
ATOM 2018 N N . GLN A 1 259 ? -7.035 -15.845 -2.749 1.00 94.88 259 GLN A N 1
ATOM 2019 C CA . GLN A 1 259 ? -5.624 -15.944 -2.327 1.00 94.88 259 GLN A CA 1
ATOM 2020 C C . GLN A 1 259 ? -4.872 -17.078 -3.036 1.00 94.88 259 GLN A C 1
ATOM 2022 O O . GLN A 1 259 ? -3.774 -16.866 -3.544 1.00 94.88 259 GLN A O 1
ATOM 2027 N N . ASN A 1 260 ? -5.437 -18.288 -3.045 1.00 94.94 260 ASN A N 1
ATOM 2028 C CA . ASN A 1 260 ? -4.737 -19.458 -3.575 1.00 94.94 260 ASN A CA 1
ATOM 2029 C C . ASN A 1 260 ? -4.476 -19.338 -5.078 1.00 94.94 260 ASN A C 1
ATOM 2031 O O . ASN A 1 260 ? -3.407 -19.737 -5.529 1.00 94.94 260 ASN A O 1
ATOM 2035 N N . ARG A 1 261 ? -5.416 -18.762 -5.840 1.00 95.12 261 ARG A N 1
ATOM 2036 C CA . ARG A 1 261 ? -5.239 -18.541 -7.280 1.00 95.12 261 ARG A CA 1
ATOM 2037 C C . ARG A 1 261 ? -4.164 -17.494 -7.550 1.00 95.12 261 ARG A C 1
ATOM 2039 O O . ARG A 1 261 ? -3.286 -17.737 -8.365 1.00 95.12 261 ARG A O 1
ATOM 2046 N N . LEU A 1 262 ? -4.164 -16.392 -6.802 1.00 94.06 262 LEU A N 1
ATOM 2047 C CA . LEU A 1 262 ? -3.128 -15.361 -6.919 1.00 94.06 262 LEU A CA 1
ATOM 2048 C C . LEU A 1 262 ? -1.735 -15.904 -6.567 1.00 94.06 262 LEU A C 1
ATOM 2050 O O . LEU A 1 262 ? -0.774 -15.666 -7.292 1.00 94.06 262 LEU A O 1
ATOM 2054 N N . VAL A 1 263 ? -1.620 -16.696 -5.499 1.00 93.38 263 VAL A N 1
ATOM 2055 C CA . VAL A 1 263 ? -0.354 -17.362 -5.148 1.00 93.38 263 VAL A CA 1
ATOM 2056 C C . VAL A 1 263 ? 0.094 -18.324 -6.254 1.00 93.38 263 VAL A C 1
ATOM 2058 O O . VAL A 1 263 ? 1.276 -18.353 -6.585 1.00 93.38 263 VAL A O 1
ATOM 2061 N N . GLN A 1 264 ? -0.829 -19.088 -6.849 1.00 91.62 264 GLN A N 1
ATOM 2062 C CA . GLN A 1 264 ? -0.529 -19.988 -7.971 1.00 91.62 264 GLN A CA 1
ATOM 2063 C C . GLN A 1 264 ? -0.084 -19.239 -9.231 1.00 91.62 264 GLN A C 1
ATOM 2065 O O . GLN A 1 264 ? 0.815 -19.717 -9.917 1.00 91.62 264 GLN A O 1
ATOM 2070 N N . ALA A 1 265 ? -0.660 -18.066 -9.502 1.00 89.81 265 ALA A N 1
ATOM 2071 C CA . ALA A 1 265 ? -0.228 -17.184 -10.582 1.00 89.81 265 ALA A CA 1
ATOM 2072 C C . ALA A 1 265 ? 1.157 -16.558 -10.318 1.00 89.81 265 ALA A C 1
ATOM 2074 O O . ALA A 1 265 ? 1.808 -16.096 -11.245 1.00 89.81 265 ALA A O 1
ATOM 2075 N N . GLY A 1 266 ? 1.662 -16.597 -9.080 1.00 88.94 266 GLY A N 1
ATOM 2076 C CA . GLY A 1 266 ? 3.002 -16.121 -8.719 1.00 88.94 266 GLY A CA 1
ATOM 2077 C C . GLY A 1 266 ? 3.020 -14.798 -7.952 1.00 88.94 266 GLY A C 1
ATOM 2078 O O . GLY A 1 266 ? 4.095 -14.246 -7.714 1.00 88.94 266 GLY A O 1
ATOM 2079 N N . TYR A 1 267 ? 1.857 -14.295 -7.534 1.00 91.06 267 TYR A N 1
ATOM 2080 C CA . TYR A 1 267 ? 1.758 -13.120 -6.675 1.00 91.06 267 TYR A CA 1
ATOM 2081 C C . TYR A 1 267 ? 2.138 -13.445 -5.230 1.00 91.06 267 TYR A C 1
ATOM 2083 O O . TYR A 1 267 ? 1.811 -14.509 -4.696 1.00 91.06 267 TYR A O 1
ATOM 2091 N N . ARG A 1 268 ? 2.758 -12.475 -4.552 1.00 91.81 268 ARG A N 1
ATOM 2092 C CA . ARG A 1 268 ? 2.874 -12.491 -3.092 1.00 91.81 268 ARG A CA 1
ATOM 2093 C C . ARG A 1 268 ? 1.612 -11.880 -2.493 1.00 91.81 268 ARG A C 1
ATOM 2095 O O . ARG A 1 268 ? 1.274 -10.747 -2.815 1.00 91.81 268 ARG A O 1
ATOM 2102 N N . VAL A 1 269 ? 0.930 -12.601 -1.609 1.00 95.06 269 VAL A N 1
ATOM 2103 C CA . VAL A 1 269 ? -0.364 -12.174 -1.055 1.00 95.06 269 VAL A CA 1
ATOM 2104 C C . VAL A 1 269 ? -0.254 -11.819 0.424 1.00 95.06 269 VAL A C 1
ATOM 2106 O O . VAL A 1 269 ? 0.178 -12.631 1.238 1.00 95.06 269 VAL A O 1
ATOM 2109 N N . ILE A 1 270 ? -0.723 -10.633 0.799 1.00 97.00 270 ILE A N 1
ATOM 2110 C CA . ILE A 1 270 ? -0.943 -10.256 2.196 1.00 97.00 270 ILE A CA 1
ATOM 2111 C C . ILE A 1 270 ? -2.438 -10.088 2.405 1.00 97.00 270 ILE A C 1
ATOM 2113 O O . ILE A 1 270 ? -3.037 -9.152 1.884 1.00 97.00 270 ILE A O 1
ATOM 2117 N N . ARG A 1 271 ? -3.057 -10.979 3.180 1.00 97.12 271 ARG A N 1
ATOM 2118 C CA . ARG A 1 271 ? -4.441 -10.765 3.608 1.00 97.12 271 ARG A CA 1
ATOM 2119 C C . ARG A 1 271 ? -4.473 -9.696 4.695 1.00 97.12 271 ARG A C 1
ATOM 2121 O O . ARG A 1 271 ? -3.880 -9.905 5.749 1.00 97.12 271 ARG A O 1
ATOM 2128 N N . ALA A 1 272 ? -5.178 -8.603 4.452 1.00 97.31 272 ALA A N 1
ATOM 2129 C CA . ALA A 1 272 ? -5.450 -7.551 5.419 1.00 97.31 272 ALA A CA 1
ATOM 2130 C C . ALA A 1 272 ? -6.849 -7.769 6.016 1.00 97.31 272 ALA A C 1
ATOM 2132 O O . ALA A 1 272 ? -7.862 -7.636 5.332 1.00 97.31 272 ALA A O 1
ATOM 2133 N N . LEU A 1 273 ? -6.885 -8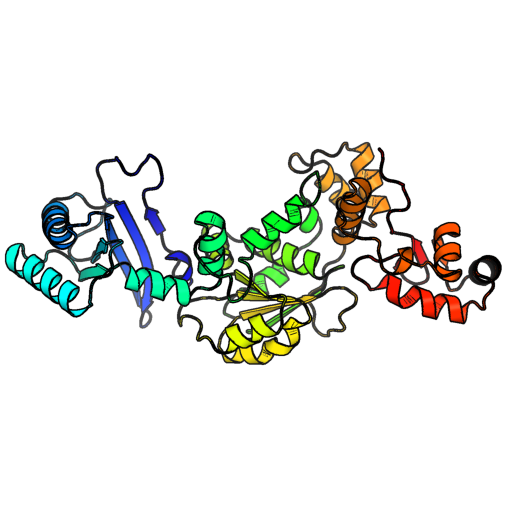.167 7.286 1.00 95.50 273 LEU A N 1
ATOM 2134 C CA . LEU A 1 273 ? -8.071 -8.638 7.996 1.00 95.50 273 LEU A CA 1
ATOM 2135 C C . LEU A 1 273 ? -8.415 -7.706 9.167 1.00 95.50 273 LEU A C 1
ATOM 2137 O O . LEU A 1 273 ? -7.528 -7.140 9.807 1.00 95.50 273 LEU A O 1
ATOM 2141 N N . GLY A 1 274 ? -9.704 -7.573 9.470 1.00 90.75 274 GLY A N 1
ATOM 2142 C CA . GLY A 1 274 ? -10.209 -6.927 10.682 1.00 90.75 274 GLY A CA 1
ATOM 2143 C C . GLY A 1 274 ? -10.570 -7.943 11.768 1.00 90.75 274 GLY A C 1
ATOM 2144 O O . GLY A 1 274 ? -10.517 -9.153 11.547 1.00 90.75 274 GLY A O 1
ATOM 2145 N N . ARG A 1 275 ? -11.002 -7.470 12.945 1.00 84.81 275 ARG A N 1
ATOM 2146 C CA . ARG A 1 275 ? -11.430 -8.342 14.065 1.00 84.81 275 ARG A CA 1
ATOM 2147 C C . ARG A 1 275 ? -12.609 -9.263 13.743 1.00 84.81 275 ARG A C 1
ATOM 2149 O O . ARG A 1 275 ? -12.755 -10.292 14.393 1.00 84.81 275 ARG A O 1
ATOM 2156 N N . VAL A 1 276 ? -13.461 -8.882 12.792 1.00 81.62 276 VAL A N 1
ATOM 2157 C CA . VAL A 1 276 ? -14.602 -9.704 12.352 1.00 81.62 276 VAL A CA 1
ATOM 2158 C C . VAL A 1 276 ? -14.168 -10.947 11.576 1.00 81.62 276 VAL A C 1
ATOM 2160 O O . VAL A 1 276 ? -14.911 -11.923 11.522 1.00 81.62 276 VAL A O 1
ATOM 2163 N N . ASP A 1 277 ? -12.979 -10.914 10.979 1.00 84.88 277 ASP A N 1
ATOM 2164 C CA . ASP A 1 277 ? -12.506 -11.959 10.086 1.00 84.88 277 ASP A CA 1
ATOM 2165 C C . ASP A 1 277 ? -11.827 -13.070 10.899 1.00 84.88 277 ASP A C 1
ATOM 2167 O O . ASP A 1 277 ? -10.804 -12.847 11.547 1.00 84.88 277 ASP A O 1
ATOM 2171 N N . ASP A 1 278 ? -12.381 -14.282 10.875 1.00 79.31 278 ASP A N 1
ATOM 2172 C CA . ASP A 1 278 ? -11.782 -15.428 11.564 1.00 79.31 278 ASP A CA 1
ATOM 2173 C C . ASP A 1 278 ? -10.590 -15.970 10.760 1.00 79.31 278 ASP A C 1
ATOM 2175 O O . ASP A 1 278 ? -10.723 -16.365 9.597 1.00 79.31 278 ASP A O 1
ATOM 2179 N N . ALA A 1 279 ? -9.400 -15.961 11.360 1.00 84.00 279 ALA A N 1
ATOM 2180 C CA . ALA A 1 279 ? -8.188 -16.441 10.716 1.00 84.00 279 ALA A CA 1
ATOM 2181 C C . ALA A 1 279 ? -7.151 -16.936 11.728 1.00 84.00 279 ALA A C 1
ATOM 2183 O O . ALA A 1 279 ? -6.846 -16.293 12.729 1.00 84.00 279 ALA A O 1
ATOM 2184 N N . VAL A 1 280 ? -6.540 -18.075 11.405 1.00 84.00 280 VAL A N 1
ATOM 2185 C CA . VAL A 1 280 ? -5.447 -18.673 12.181 1.00 84.00 280 VAL A CA 1
ATOM 2186 C C . VAL A 1 280 ? -4.103 -18.286 11.566 1.00 84.00 280 VAL A C 1
ATOM 2188 O O . VAL A 1 280 ? -3.992 -18.121 10.349 1.00 84.00 280 VAL A O 1
ATOM 2191 N N . GLY A 1 281 ? -3.068 -18.168 12.403 1.00 86.62 281 GLY A N 1
ATOM 2192 C CA . GLY A 1 281 ? -1.704 -17.880 11.945 1.00 86.62 281 GLY A CA 1
ATOM 2193 C C . GLY A 1 281 ? -1.536 -16.459 11.407 1.00 86.62 281 GLY A C 1
ATOM 2194 O O . GLY A 1 281 ? -0.761 -16.240 10.478 1.00 86.62 281 GLY A O 1
ATOM 2195 N N . VAL A 1 282 ? -2.296 -15.511 11.956 1.00 93.75 282 VAL A N 1
ATOM 2196 C CA . VAL A 1 282 ? -2.218 -14.092 11.607 1.00 93.75 282 VAL A CA 1
ATOM 2197 C C . VAL A 1 282 ? -1.097 -13.395 12.371 1.00 93.75 282 VAL A C 1
ATOM 2199 O O . VAL A 1 282 ? -0.862 -13.661 13.549 1.00 93.75 282 VAL A O 1
ATOM 2202 N N . LEU A 1 283 ? -0.431 -12.459 11.703 1.00 95.19 283 LEU A N 1
ATOM 2203 C CA . LEU A 1 283 ? 0.341 -11.419 12.362 1.00 95.19 283 LEU A CA 1
ATOM 2204 C C . LEU A 1 283 ? -0.641 -10.483 13.068 1.00 95.19 283 LEU A C 1
ATOM 2206 O O . LEU A 1 283 ? -1.596 -10.002 12.457 1.00 95.19 283 LEU A O 1
ATOM 2210 N N . GLN A 1 284 ? -0.396 -10.237 14.348 1.00 92.81 284 GLN A N 1
ATOM 2211 C CA . GLN A 1 284 ? -1.140 -9.294 15.171 1.00 92.81 284 GLN A CA 1
ATOM 2212 C C . GLN A 1 284 ? -0.144 -8.451 15.956 1.00 92.81 284 GLN A C 1
ATOM 2214 O O . GLN A 1 284 ? 0.907 -8.939 16.373 1.00 92.81 284 GLN A O 1
ATOM 2219 N N . PHE A 1 285 ? -0.496 -7.189 16.166 1.00 91.75 285 PHE A N 1
ATOM 2220 C CA . PHE A 1 285 ? 0.302 -6.253 16.943 1.00 91.75 285 PHE A CA 1
ATOM 2221 C C . PHE A 1 285 ? -0.537 -5.721 18.090 1.00 91.75 285 PHE A C 1
ATOM 2223 O O . PHE A 1 285 ? -1.716 -5.404 17.913 1.00 91.75 285 PHE A O 1
ATOM 2230 N N . GLU A 1 286 ? 0.078 -5.601 19.262 1.00 88.38 286 GLU A N 1
ATOM 2231 C CA . GLU A 1 286 ? -0.566 -4.926 20.378 1.00 88.38 286 GLU A CA 1
ATOM 2232 C C . GLU A 1 286 ? -0.837 -3.457 20.023 1.00 88.38 286 GLU A C 1
ATOM 2234 O O . GLU A 1 286 ? -0.170 -2.837 19.182 1.00 88.38 286 GLU A O 1
ATOM 2239 N N . ARG A 1 287 ? -1.871 -2.893 20.649 1.00 89.56 287 ARG A N 1
ATOM 2240 C CA . ARG A 1 287 ? -2.117 -1.456 20.561 1.00 89.56 287 ARG A CA 1
ATOM 2241 C C . ARG A 1 287 ? -1.010 -0.701 21.288 1.00 89.56 287 ARG A C 1
ATOM 2243 O O . ARG A 1 287 ? -0.452 -1.187 22.269 1.00 89.56 287 ARG A O 1
ATOM 2250 N N . ALA A 1 288 ? -0.745 0.514 20.824 1.00 93.25 288 ALA A N 1
ATOM 2251 C CA . ALA A 1 288 ? 0.192 1.410 21.478 1.00 93.25 288 ALA A CA 1
ATOM 2252 C C . ALA A 1 288 ? -0.228 1.702 22.926 1.00 93.25 288 ALA A C 1
ATOM 2254 O O . ALA A 1 288 ? -1.413 1.670 23.275 1.00 93.25 288 ALA A O 1
ATOM 2255 N N . SER A 1 289 ? 0.743 2.068 23.762 1.00 94.88 289 SER A N 1
ATOM 2256 C CA . SER A 1 289 ? 0.427 2.645 25.065 1.00 94.88 289 SER A CA 1
ATOM 2257 C C . SER A 1 289 ? -0.265 4.004 24.893 1.00 94.88 289 SER A C 1
ATOM 2259 O O . SER A 1 289 ? -0.019 4.714 23.916 1.00 94.88 289 SER A O 1
ATOM 2261 N N . VAL A 1 290 ? -1.075 4.421 25.877 1.00 94.56 290 VAL A N 1
ATOM 2262 C CA . VAL A 1 290 ? -1.705 5.761 25.883 1.00 94.56 290 VAL A CA 1
ATOM 2263 C C . VAL A 1 290 ? -0.664 6.860 25.689 1.00 94.56 290 VAL A C 1
ATOM 2265 O O . VAL A 1 290 ? -0.909 7.817 24.960 1.00 94.56 290 VAL A O 1
ATOM 2268 N N . ARG A 1 291 ? 0.513 6.705 26.308 1.00 96.56 291 ARG A N 1
ATOM 2269 C CA . ARG A 1 291 ? 1.614 7.661 26.192 1.00 96.56 291 ARG A CA 1
ATOM 2270 C C . ARG A 1 291 ? 2.126 7.753 24.757 1.00 96.56 291 ARG A C 1
ATOM 2272 O O . ARG A 1 291 ? 2.272 8.859 24.250 1.00 96.56 291 ARG A O 1
ATOM 2279 N N . ASP A 1 292 ? 2.403 6.618 24.119 1.00 97.12 292 ASP A N 1
ATOM 2280 C CA . ASP A 1 292 ? 3.015 6.605 22.787 1.00 97.12 292 ASP A CA 1
ATOM 2281 C C . ASP A 1 292 ? 1.998 7.024 21.710 1.00 97.12 292 ASP A C 1
ATOM 2283 O O . ASP A 1 292 ? 2.341 7.783 20.807 1.00 97.12 292 ASP A O 1
ATOM 2287 N N . PHE A 1 293 ? 0.725 6.635 21.860 1.00 97.44 293 PHE A N 1
ATOM 2288 C CA . PHE A 1 293 ? -0.366 7.081 20.986 1.00 97.44 293 PHE A CA 1
ATOM 2289 C C . PHE A 1 293 ? -0.608 8.594 21.105 1.00 97.44 293 PHE A C 1
ATOM 2291 O O . PHE A 1 293 ? -0.705 9.291 20.097 1.00 97.44 293 PHE A O 1
ATOM 2298 N N . ALA A 1 294 ? -0.665 9.129 22.332 1.00 97.56 294 ALA A N 1
ATOM 2299 C CA . ALA A 1 294 ? -0.809 10.567 22.560 1.00 97.56 294 ALA A CA 1
ATOM 2300 C C . ALA A 1 294 ? 0.403 11.351 22.032 1.00 97.56 294 ALA A C 1
ATOM 2302 O O . ALA A 1 294 ? 0.232 12.412 21.437 1.00 97.56 294 ALA A O 1
ATOM 2303 N N . ALA A 1 295 ? 1.620 10.820 22.185 1.00 97.69 295 ALA A N 1
ATOM 2304 C CA . ALA A 1 295 ? 2.820 11.425 21.611 1.00 97.69 295 ALA A CA 1
ATOM 2305 C C . ALA A 1 295 ? 2.765 11.464 20.074 1.00 97.69 295 ALA A C 1
ATOM 2307 O O . ALA A 1 295 ? 3.113 12.483 19.482 1.00 97.69 295 ALA A O 1
ATOM 2308 N N . ALA A 1 296 ? 2.273 10.402 19.427 1.00 97.56 296 ALA A N 1
ATOM 2309 C CA . ALA A 1 296 ? 2.094 10.376 17.977 1.00 97.56 296 ALA A CA 1
ATOM 2310 C C . ALA A 1 296 ? 1.035 11.389 17.501 1.00 97.56 296 ALA A C 1
ATOM 2312 O O . ALA A 1 296 ? 1.261 12.095 16.519 1.00 97.56 296 ALA A O 1
ATOM 2313 N N . LEU A 1 297 ? -0.081 11.535 18.224 1.00 97.56 297 LEU A N 1
ATOM 2314 C CA . LEU A 1 297 ? -1.084 12.575 17.956 1.00 97.56 297 LEU A CA 1
ATOM 2315 C C . LEU A 1 297 ? -0.539 14.000 18.151 1.00 97.56 297 LEU A C 1
ATOM 2317 O O . LEU A 1 297 ? -0.920 14.909 17.417 1.00 97.56 297 LEU A O 1
ATOM 2321 N N . ALA A 1 298 ? 0.350 14.201 19.122 1.00 97.31 298 ALA A N 1
ATOM 2322 C CA . ALA A 1 298 ? 0.970 15.496 19.397 1.00 97.31 298 ALA A CA 1
ATOM 2323 C C . ALA A 1 298 ? 2.178 15.817 18.497 1.00 97.31 298 ALA A C 1
ATOM 2325 O O . ALA A 1 298 ? 2.766 16.888 18.630 1.00 97.31 298 ALA A O 1
ATOM 2326 N N . SER A 1 299 ? 2.565 14.902 17.602 1.00 96.50 299 SER A N 1
ATOM 2327 C CA . SER A 1 299 ? 3.666 15.108 16.656 1.00 96.50 299 SER A CA 1
ATOM 2328 C C . SER A 1 299 ? 3.379 16.242 15.671 1.00 96.50 299 SER A C 1
ATOM 2330 O O . SER A 1 299 ? 2.221 16.573 15.418 1.00 96.50 299 SER A O 1
ATOM 2332 N N . ASP A 1 300 ? 4.420 16.780 15.033 1.00 93.25 300 ASP A N 1
ATOM 2333 C CA . ASP A 1 300 ? 4.283 17.847 14.032 1.00 93.25 300 ASP A CA 1
ATOM 2334 C C . ASP A 1 300 ? 3.356 17.451 12.863 1.00 93.25 300 ASP A C 1
ATOM 2336 O O . ASP A 1 300 ? 2.636 18.291 12.322 1.00 93.25 300 ASP A O 1
ATOM 2340 N N . HIS A 1 301 ? 3.304 16.161 12.508 1.00 92.62 301 HIS A N 1
ATOM 2341 C CA . HIS A 1 301 ? 2.461 15.645 11.423 1.00 92.62 301 HIS A CA 1
ATOM 2342 C C . HIS A 1 301 ? 0.962 15.658 11.750 1.00 92.62 301 HIS A C 1
ATOM 2344 O O . HIS A 1 301 ? 0.139 15.814 10.848 1.00 92.62 301 HIS A O 1
ATOM 2350 N N . MET A 1 302 ? 0.608 15.503 13.028 1.00 95.12 302 MET A N 1
ATOM 2351 C CA . MET A 1 302 ? -0.779 15.425 13.497 1.00 95.12 302 MET A CA 1
ATOM 2352 C C . MET A 1 302 ? -1.238 16.726 14.169 1.00 95.12 302 MET A C 1
ATOM 2354 O O . MET A 1 302 ? -2.408 17.091 14.075 1.00 95.12 302 MET A O 1
ATOM 2358 N N . SER A 1 303 ? -0.321 17.453 14.812 1.00 94.75 303 SER A N 1
ATOM 2359 C CA . SER A 1 303 ? -0.532 18.767 15.428 1.00 94.75 303 SER A CA 1
ATOM 2360 C C . SER A 1 303 ? -1.721 18.834 16.406 1.00 94.75 303 SER A C 1
ATOM 2362 O O . SER A 1 303 ? -2.364 19.877 16.544 1.00 94.75 303 SER A O 1
ATOM 2364 N N . VAL A 1 304 ? -2.040 17.735 17.101 1.00 94.94 304 VAL A N 1
ATOM 2365 C CA . VAL A 1 304 ? -3.061 17.728 18.162 1.00 94.94 304 VAL A CA 1
ATOM 2366 C C . VAL A 1 304 ? -2.452 18.294 19.446 1.00 94.94 304 VAL A C 1
ATOM 2368 O O . VAL A 1 304 ? -1.317 17.975 19.796 1.00 94.94 304 VAL A O 1
ATOM 2371 N N . SER A 1 305 ? -3.190 19.136 20.176 1.00 96.00 305 SER A N 1
ATOM 2372 C CA . SER A 1 305 ? -2.689 19.684 21.443 1.00 96.00 305 SER A CA 1
ATOM 2373 C C . SER A 1 305 ? -2.374 18.548 22.436 1.00 96.00 305 SER A C 1
ATOM 2375 O O . SER A 1 305 ? -3.111 17.562 22.463 1.00 96.00 305 SER A O 1
ATOM 2377 N N . PRO A 1 306 ? -1.337 18.647 23.292 1.00 93.12 306 PRO A N 1
ATOM 2378 C CA . PRO A 1 306 ? -0.997 17.562 24.220 1.00 93.12 306 PRO A CA 1
ATOM 2379 C C . PRO A 1 306 ? -2.153 17.138 25.141 1.00 93.12 306 PRO A C 1
ATOM 2381 O O . PRO A 1 306 ? -2.313 15.953 25.428 1.00 93.12 306 PRO A O 1
ATOM 2384 N N . ALA A 1 307 ? -2.983 18.095 25.571 1.00 90.94 307 ALA A N 1
ATOM 2385 C CA . ALA A 1 307 ? -4.159 17.817 26.392 1.00 90.94 307 ALA A CA 1
ATOM 2386 C C . ALA A 1 307 ? -5.231 17.038 25.609 1.00 90.94 307 ALA A C 1
ATOM 2388 O O . ALA A 1 307 ? -5.745 16.033 26.101 1.00 90.94 307 ALA A O 1
ATOM 2389 N N . ASP A 1 308 ? -5.533 17.456 24.375 1.00 93.25 308 ASP A N 1
ATOM 2390 C CA . ASP A 1 308 ? -6.503 16.757 23.525 1.00 93.25 308 ASP A CA 1
ATOM 2391 C C . ASP A 1 308 ? -5.976 15.394 23.065 1.00 93.25 308 ASP A C 1
ATOM 2393 O O . ASP A 1 308 ? -6.750 14.448 22.936 1.00 93.25 308 ASP A O 1
ATOM 2397 N N . ALA A 1 309 ? -4.667 15.269 22.847 1.00 95.69 309 ALA A N 1
ATOM 2398 C CA . ALA A 1 309 ? -4.021 14.038 22.416 1.00 95.69 309 ALA A CA 1
ATOM 2399 C C . ALA A 1 309 ? -4.187 12.921 23.454 1.00 95.69 309 ALA A C 1
ATOM 2401 O O . ALA A 1 309 ? -4.552 11.802 23.091 1.00 95.69 309 ALA A O 1
ATOM 2402 N N . GLU A 1 310 ? -3.994 13.215 24.746 1.00 93.94 310 GLU A N 1
ATOM 2403 C CA . GLU A 1 310 ? -4.221 12.223 25.804 1.00 93.94 310 GLU A CA 1
ATOM 2404 C C . GLU A 1 310 ? -5.703 11.828 25.909 1.00 93.94 310 GLU A C 1
ATOM 2406 O O . GLU A 1 310 ? -6.018 10.640 26.035 1.00 93.94 310 GLU A O 1
ATOM 2411 N N . ILE A 1 311 ? -6.620 12.799 25.807 1.00 91.00 311 ILE A N 1
ATOM 2412 C CA . ILE A 1 311 ? -8.067 12.535 25.808 1.00 91.00 311 ILE A CA 1
ATOM 2413 C C . ILE A 1 311 ? -8.428 11.614 24.639 1.00 91.00 311 ILE A C 1
ATOM 2415 O O . ILE A 1 311 ? -9.051 10.575 24.847 1.00 91.00 311 ILE A O 1
ATOM 2419 N N . GLN A 1 312 ? -7.992 11.944 23.423 1.00 91.50 312 GLN A N 1
ATOM 2420 C CA . GLN A 1 312 ? -8.275 11.154 22.226 1.00 91.50 312 GLN A CA 1
ATOM 2421 C C . GLN A 1 312 ? -7.660 9.753 22.292 1.00 91.50 312 GLN A C 1
ATOM 2423 O O . GLN A 1 312 ? -8.339 8.789 21.940 1.00 91.50 312 GLN A O 1
ATOM 2428 N N . ALA A 1 313 ? -6.425 9.615 22.788 1.00 92.06 313 ALA A N 1
ATOM 2429 C CA . ALA A 1 313 ? -5.777 8.318 22.976 1.00 92.06 313 ALA A CA 1
ATOM 2430 C C . ALA A 1 313 ? -6.598 7.403 23.899 1.00 92.06 313 ALA A C 1
ATOM 2432 O O . ALA A 1 313 ? -6.846 6.240 23.572 1.00 92.06 313 ALA A O 1
ATOM 2433 N N . ARG A 1 314 ? -7.083 7.940 25.028 1.00 88.88 314 ARG A N 1
ATOM 2434 C CA . ARG A 1 314 ? -7.937 7.201 25.970 1.00 88.88 314 ARG A CA 1
ATOM 2435 C C . ARG A 1 314 ? -9.307 6.892 25.373 1.00 88.88 314 ARG A C 1
ATOM 2437 O O . ARG A 1 314 ? -9.747 5.749 25.439 1.00 88.88 314 ARG A O 1
ATOM 2444 N N . SER A 1 315 ? -9.966 7.876 24.761 1.00 83.69 315 SER A N 1
ATOM 2445 C CA . SER A 1 315 ? -11.304 7.708 24.179 1.00 83.69 315 SER A CA 1
ATOM 2446 C C . SER A 1 315 ? -11.337 6.748 22.990 1.00 83.69 315 SER A C 1
ATOM 2448 O O . SER A 1 315 ? -12.368 6.130 22.746 1.00 83.69 315 SER A O 1
ATOM 2450 N N . ALA A 1 316 ? -10.237 6.619 22.247 1.00 86.62 316 ALA A N 1
ATOM 2451 C CA . ALA A 1 316 ? -10.109 5.660 21.153 1.00 86.62 316 ALA A CA 1
ATOM 2452 C C . ALA A 1 316 ? -9.564 4.293 21.605 1.00 86.62 316 ALA A C 1
ATOM 2454 O O . ALA A 1 316 ? -9.356 3.420 20.763 1.00 86.62 316 ALA A O 1
ATOM 2455 N N . GLY A 1 317 ? -9.265 4.106 22.898 1.00 86.88 317 GLY A N 1
ATOM 2456 C CA . GLY A 1 317 ? -8.623 2.887 23.398 1.00 86.88 317 GLY A CA 1
ATOM 2457 C C . GLY A 1 317 ? -7.276 2.596 22.723 1.00 86.88 317 GLY A C 1
ATOM 2458 O O . GLY A 1 317 ? -6.913 1.431 22.576 1.00 86.88 317 GLY A O 1
ATOM 2459 N N . CYS A 1 318 ? -6.571 3.639 22.264 1.00 90.62 318 CYS A N 1
ATOM 2460 C CA . CYS A 1 318 ? -5.348 3.556 21.452 1.00 90.62 318 CYS A CA 1
ATOM 2461 C C . CYS A 1 318 ? -5.506 2.750 20.145 1.00 90.62 318 CYS A C 1
ATOM 2463 O O . CYS A 1 318 ? -4.546 2.161 19.651 1.00 90.62 318 CYS A O 1
ATOM 2465 N N . SER A 1 319 ? -6.719 2.705 19.587 1.00 90.12 319 SER A N 1
ATOM 2466 C CA . SER A 1 319 ? -6.995 2.122 18.274 1.00 90.12 319 SER A CA 1
ATOM 2467 C C . SER A 1 319 ? -7.023 3.198 17.198 1.00 90.12 319 SER A C 1
ATOM 2469 O O . SER A 1 319 ? -7.817 4.141 17.276 1.00 90.12 319 SER A O 1
ATOM 2471 N N . VAL A 1 320 ? -6.207 3.029 16.156 1.00 93.00 320 VAL A N 1
ATOM 2472 C CA . VAL A 1 320 ? -6.226 3.933 14.999 1.00 93.00 320 VAL A CA 1
ATOM 2473 C C . VAL A 1 320 ? -7.548 3.811 14.248 1.00 93.00 320 VAL A C 1
ATOM 2475 O O . VAL A 1 320 ? -8.116 4.832 13.872 1.00 93.00 320 VAL A O 1
ATOM 2478 N N . SER A 1 321 ? -8.093 2.597 14.113 1.00 90.00 321 SER A N 1
ATOM 2479 C CA . SER A 1 321 ? -9.415 2.366 13.515 1.00 90.00 321 SER A CA 1
ATOM 2480 C C . SER A 1 321 ? -10.515 3.170 14.216 1.00 90.00 321 SER A C 1
ATOM 2482 O O . SER A 1 321 ? -11.286 3.882 13.569 1.00 90.00 321 SER A O 1
ATOM 2484 N N . ILE A 1 322 ? -10.563 3.121 15.552 1.00 86.88 322 ILE A N 1
ATOM 2485 C CA . ILE A 1 322 ? -11.571 3.860 16.329 1.00 86.88 322 ILE A CA 1
ATOM 2486 C C . ILE A 1 322 ? -11.331 5.360 16.250 1.00 86.88 322 ILE A C 1
ATOM 2488 O O . ILE A 1 322 ? -12.275 6.120 16.037 1.00 86.88 322 ILE A O 1
ATOM 2492 N N . TRP A 1 323 ? -10.078 5.794 16.387 1.00 91.06 323 TRP A N 1
ATOM 2493 C CA . TRP A 1 323 ? -9.717 7.201 16.256 1.00 91.06 323 TRP A CA 1
ATOM 2494 C C . TRP A 1 323 ? -10.152 7.767 14.896 1.00 91.06 323 TRP A C 1
ATOM 2496 O O . TRP A 1 323 ? -10.794 8.819 14.846 1.00 91.06 323 TRP A O 1
ATOM 2506 N N . HIS A 1 324 ? -9.876 7.037 13.812 1.00 90.50 324 HIS A N 1
ATOM 2507 C CA . HIS A 1 324 ? -10.238 7.404 12.446 1.00 90.50 324 HIS A CA 1
ATOM 2508 C C . HIS A 1 324 ? -11.754 7.579 12.315 1.00 90.50 324 HIS A C 1
ATOM 2510 O O . HIS A 1 324 ? -12.239 8.648 11.947 1.00 90.50 324 HIS A O 1
ATOM 2516 N N . ILE A 1 325 ? -12.523 6.572 12.731 1.00 84.44 325 ILE A N 1
ATOM 2517 C CA . ILE A 1 325 ? -13.986 6.586 12.654 1.00 84.44 325 ILE A CA 1
ATOM 2518 C C . ILE A 1 325 ? -14.586 7.741 13.455 1.00 84.44 325 ILE A C 1
ATOM 2520 O O . ILE A 1 325 ? -15.458 8.445 12.944 1.00 84.44 325 ILE A O 1
ATOM 2524 N N . ARG A 1 326 ? -14.105 7.976 14.683 1.00 83.56 326 ARG A N 1
ATOM 2525 C CA . ARG A 1 326 ? -14.557 9.096 15.524 1.00 83.56 326 ARG A CA 1
ATOM 2526 C C . ARG A 1 326 ? -14.341 10.442 14.836 1.00 83.56 326 ARG A C 1
ATOM 2528 O O . ARG A 1 326 ? -15.254 11.265 14.830 1.00 83.56 326 ARG A O 1
ATOM 2535 N N . ASN A 1 327 ? -13.180 10.645 14.215 1.00 86.38 327 ASN A N 1
ATOM 2536 C CA . ASN A 1 327 ? -12.868 11.883 13.499 1.00 86.38 327 ASN A CA 1
ATOM 2537 C C . ASN A 1 327 ? -13.729 12.072 12.245 1.00 86.38 327 ASN A C 1
ATOM 2539 O O . ASN A 1 327 ? -14.134 13.197 11.947 1.00 86.38 327 ASN A O 1
ATOM 2543 N N . LEU A 1 328 ? -14.065 10.990 11.540 1.00 83.69 328 LEU A N 1
ATOM 2544 C CA . LEU A 1 328 ? -15.000 11.060 10.419 1.00 83.69 328 LEU A CA 1
ATOM 2545 C C . LEU A 1 328 ? -16.419 11.443 10.879 1.00 83.69 328 LEU A C 1
ATOM 2547 O O . LEU A 1 328 ? -17.070 12.264 10.233 1.00 83.69 328 LEU A O 1
ATOM 2551 N N . PHE A 1 329 ? -16.899 10.904 12.008 1.00 77.19 329 PHE A N 1
ATOM 2552 C CA . PHE A 1 329 ? -18.221 11.246 12.555 1.00 77.19 329 PHE A CA 1
ATOM 2553 C C . PHE A 1 329 ? -18.303 12.693 13.042 1.00 77.19 329 PHE A C 1
ATOM 2555 O O . PHE A 1 329 ? -19.258 13.394 12.708 1.00 77.19 329 PHE A O 1
ATOM 2562 N N . GLN A 1 330 ? -17.291 13.166 13.775 1.00 74.00 330 GLN A N 1
ATOM 2563 C CA . GLN A 1 330 ? -17.247 14.542 14.287 1.00 74.00 330 GLN A CA 1
ATOM 2564 C C . GLN A 1 330 ? -17.338 15.599 13.182 1.00 74.00 330 GLN A C 1
ATOM 2566 O O . GLN A 1 330 ? -17.771 16.718 13.440 1.00 74.00 330 GLN A O 1
ATOM 2571 N N . ARG A 1 331 ? -16.943 15.245 11.956 1.00 70.12 331 ARG A N 1
ATOM 2572 C CA . ARG A 1 331 ? -16.903 16.149 10.802 1.00 70.12 331 ARG A CA 1
ATOM 2573 C C . ARG A 1 331 ? -18.034 15.924 9.801 1.00 70.12 331 ARG A C 1
ATOM 2575 O O . ARG A 1 331 ? -17.978 16.493 8.717 1.00 70.12 331 ARG A O 1
ATOM 2582 N N . ALA A 1 332 ? -19.017 15.077 10.126 1.00 66.56 332 ALA A N 1
ATOM 2583 C CA . ALA A 1 332 ? -20.042 14.624 9.179 1.00 66.56 332 ALA A CA 1
ATOM 2584 C C . ALA A 1 332 ? -19.448 14.092 7.852 1.00 66.56 332 ALA A C 1
ATOM 2586 O O . ALA A 1 332 ? -20.075 14.172 6.800 1.00 66.56 332 ALA A O 1
ATOM 2587 N N . ALA A 1 333 ? -18.222 13.559 7.912 1.00 62.47 333 ALA A N 1
ATOM 2588 C CA . ALA A 1 333 ? -17.482 13.007 6.780 1.00 62.47 333 ALA A CA 1
ATOM 2589 C C . ALA A 1 333 ? -17.711 11.494 6.622 1.00 62.47 333 ALA A C 1
ATOM 2591 O O . ALA A 1 333 ? -17.310 10.909 5.618 1.00 62.47 333 ALA A O 1
ATOM 2592 N N . GLN A 1 334 ? -18.373 10.855 7.594 1.00 63.81 334 GLN A N 1
ATOM 2593 C CA . GLN A 1 334 ? -18.901 9.505 7.414 1.00 63.81 334 GLN A CA 1
ATOM 2594 C C . GLN A 1 334 ? -20.072 9.526 6.425 1.00 63.81 334 GLN A C 1
ATOM 2596 O O . GLN A 1 334 ? -21.033 10.264 6.652 1.00 63.81 334 GLN A O 1
ATOM 2601 N N . PRO A 1 335 ? -20.057 8.686 5.376 1.00 55.53 335 PRO A N 1
ATOM 2602 C CA . PRO A 1 335 ? -21.145 8.633 4.405 1.00 55.53 335 PRO A CA 1
ATOM 2603 C C . PRO A 1 335 ? -22.464 8.078 4.980 1.00 55.53 335 PRO A C 1
ATOM 2605 O O . PRO A 1 335 ? -23.502 8.215 4.336 1.00 55.53 335 PRO A O 1
ATOM 2608 N N . GLY A 1 336 ? -22.463 7.488 6.186 1.00 70.75 336 GLY A N 1
ATOM 2609 C CA . GLY A 1 336 ? -23.671 6.986 6.847 1.00 70.75 336 GLY A CA 1
ATOM 2610 C C . GLY A 1 336 ? -23.490 6.647 8.331 1.00 70.75 336 GLY A C 1
ATOM 2611 O O . GLY A 1 336 ? -22.375 6.596 8.851 1.00 70.75 336 GLY A O 1
ATOM 2612 N N . LEU A 1 337 ? -24.610 6.422 9.024 1.00 76.31 337 LEU A N 1
ATOM 2613 C CA . LEU A 1 337 ? -24.617 5.953 10.412 1.00 76.31 337 LEU A CA 1
ATOM 2614 C C . LEU A 1 337 ? -24.152 4.484 10.500 1.00 76.31 337 LEU A C 1
ATOM 2616 O O . LEU A 1 337 ? -24.470 3.699 9.603 1.00 76.31 337 LEU A O 1
ATOM 2620 N N . PRO A 1 338 ? -23.463 4.071 11.583 1.00 79.88 338 PRO A N 1
ATOM 2621 C CA . PRO A 1 338 ? -23.136 2.669 11.825 1.00 79.88 338 PRO A CA 1
ATOM 2622 C C . PRO A 1 338 ? -24.394 1.803 11.884 1.00 79.88 338 PRO A C 1
ATOM 2624 O O . PRO A 1 338 ? -25.446 2.276 12.313 1.00 79.88 338 PRO A O 1
ATOM 2627 N N . ALA A 1 339 ? -24.280 0.512 11.561 1.00 83.69 339 ALA A N 1
ATOM 2628 C CA . ALA A 1 339 ? -25.421 -0.411 11.572 1.00 83.69 339 ALA A CA 1
ATOM 2629 C C . ALA A 1 339 ? -26.191 -0.415 12.909 1.00 83.69 339 ALA A C 1
ATOM 2631 O O . ALA A 1 339 ? -27.419 -0.451 12.916 1.00 83.69 339 ALA A O 1
ATOM 2632 N N . TRP A 1 340 ? -25.482 -0.302 14.038 1.00 86.94 340 TRP A N 1
ATOM 2633 C CA . TRP A 1 340 ? -26.089 -0.222 15.371 1.00 86.94 340 TRP A CA 1
ATOM 2634 C C . TRP A 1 340 ? -26.834 1.096 15.644 1.00 86.94 340 TRP A C 1
ATOM 2636 O O . TRP A 1 340 ? -27.642 1.141 16.564 1.00 86.94 340 TRP A O 1
ATOM 2646 N N . ALA A 1 341 ? -26.590 2.157 14.869 1.00 86.25 341 ALA A N 1
ATOM 2647 C CA . ALA A 1 341 ? -27.184 3.485 15.051 1.00 86.25 341 ALA A CA 1
ATOM 2648 C C . ALA A 1 341 ? -28.333 3.799 14.076 1.00 86.25 341 ALA A C 1
ATOM 2650 O O . ALA A 1 341 ? -29.110 4.710 14.341 1.00 86.25 341 ALA A O 1
ATOM 2651 N N . VAL A 1 342 ? -28.453 3.079 12.951 1.00 86.12 342 VAL A N 1
ATOM 2652 C CA . VAL A 1 342 ? -29.518 3.314 11.950 1.00 86.12 342 VAL A CA 1
ATOM 2653 C C . VAL A 1 342 ? -30.909 3.053 12.536 1.00 86.12 342 VAL A C 1
ATOM 2655 O O . VAL A 1 342 ? -31.865 3.775 12.259 1.00 86.12 342 VAL A O 1
ATOM 2658 N N . SER A 1 343 ? -31.042 2.003 13.340 1.00 87.38 343 SER A N 1
ATOM 2659 C CA . SER A 1 343 ? -32.268 1.652 14.063 1.00 87.38 343 SER A CA 1
ATOM 2660 C C . SER A 1 343 ? -31.859 0.945 15.355 1.00 87.38 343 SER A C 1
ATOM 2662 O O . SER A 1 343 ? -31.825 -0.288 15.392 1.00 87.38 343 SER A O 1
ATOM 2664 N N . PRO A 1 344 ? -31.435 1.709 16.380 1.00 89.31 344 PRO A N 1
ATOM 2665 C CA . PRO A 1 344 ? -30.844 1.135 17.578 1.00 89.31 344 PRO A CA 1
ATOM 2666 C C . PRO A 1 344 ? -31.896 0.335 18.346 1.00 89.31 344 PRO A C 1
ATOM 2668 O O . PRO A 1 344 ? -32.991 0.826 18.614 1.00 89.31 344 PRO A O 1
ATOM 2671 N N . SER A 1 345 ? -31.559 -0.902 18.703 1.00 92.81 345 SER A N 1
ATOM 2672 C CA . SER A 1 345 ? -32.386 -1.715 19.594 1.00 92.81 345 SER A CA 1
ATOM 2673 C C . SER A 1 345 ? -32.294 -1.210 21.035 1.00 92.81 345 SER A C 1
ATOM 2675 O O . SER A 1 345 ? -31.328 -0.537 21.405 1.00 92.81 345 SER A O 1
ATOM 2677 N N . ASP A 1 346 ? -33.240 -1.611 21.885 1.00 94.50 346 ASP A N 1
ATOM 2678 C CA . ASP A 1 346 ? -33.214 -1.265 23.313 1.00 94.50 346 ASP A CA 1
ATOM 2679 C C . ASP A 1 346 ? -31.922 -1.741 24.003 1.00 94.50 346 ASP A C 1
ATOM 2681 O O . ASP A 1 346 ? -31.406 -1.066 24.890 1.00 94.50 346 ASP A O 1
ATOM 2685 N N . ALA A 1 347 ? -31.329 -2.847 23.537 1.00 93.62 347 ALA A N 1
ATOM 2686 C CA . ALA A 1 347 ? -30.020 -3.315 23.996 1.00 93.62 347 ALA A CA 1
ATOM 2687 C C . ALA A 1 347 ? -28.884 -2.340 23.643 1.00 93.62 347 ALA A C 1
ATOM 2689 O O . ALA A 1 347 ? -28.018 -2.083 24.478 1.00 93.62 347 ALA A O 1
ATOM 2690 N N . VAL A 1 348 ? -28.881 -1.781 22.427 1.00 92.75 348 VAL A N 1
ATOM 2691 C CA . VAL A 1 348 ? -27.895 -0.767 22.013 1.00 92.75 348 VAL A CA 1
ATOM 2692 C C . VAL A 1 348 ? -28.073 0.508 22.829 1.00 92.75 348 VAL A C 1
ATOM 2694 O O . VAL A 1 348 ? -27.093 1.043 23.344 1.00 92.75 348 VAL A O 1
ATOM 2697 N N . ILE A 1 349 ? -29.315 0.969 22.995 1.00 91.31 349 ILE A N 1
ATOM 2698 C CA . ILE A 1 349 ? -29.637 2.159 23.790 1.00 91.31 349 ILE A CA 1
ATOM 2699 C C . ILE A 1 349 ? -29.170 1.967 25.240 1.00 91.31 349 ILE A C 1
ATOM 2701 O O . ILE A 1 349 ? -28.469 2.822 25.782 1.00 91.31 349 ILE A O 1
ATOM 2705 N N . ALA A 1 350 ? -29.484 0.819 25.846 1.00 93.12 350 ALA A N 1
ATOM 2706 C CA . ALA A 1 350 ? -29.055 0.481 27.198 1.00 93.12 350 ALA A CA 1
ATOM 2707 C C . ALA A 1 350 ? -27.531 0.445 27.340 1.00 93.12 350 ALA A C 1
ATOM 2709 O O . ALA A 1 350 ? -26.996 0.988 28.305 1.00 93.12 350 ALA A O 1
ATOM 2710 N N . ALA A 1 351 ? -26.828 -0.144 26.370 1.00 92.06 351 ALA A N 1
ATOM 2711 C CA . ALA A 1 351 ? -25.371 -0.203 26.368 1.00 92.06 351 ALA A CA 1
ATOM 2712 C C . ALA A 1 351 ? -24.745 1.199 26.308 1.00 92.06 351 ALA A C 1
ATOM 2714 O O . ALA A 1 351 ? -23.830 1.495 27.075 1.00 92.06 351 ALA A O 1
ATOM 2715 N N . VAL A 1 352 ? -25.269 2.082 25.449 1.00 90.00 352 VAL A N 1
ATOM 2716 C CA . VAL A 1 352 ? -24.818 3.479 25.343 1.00 90.00 352 VAL A CA 1
ATOM 2717 C C . VAL A 1 352 ? -25.038 4.236 26.655 1.00 90.00 352 VAL A C 1
ATOM 2719 O O . VAL A 1 352 ? -24.133 4.941 27.096 1.00 90.00 352 VAL A O 1
ATOM 2722 N N . PHE A 1 353 ? -26.192 4.063 27.310 1.00 89.19 353 PHE A N 1
ATOM 2723 C CA . PHE A 1 353 ? -26.459 4.688 28.611 1.00 89.19 353 PHE A CA 1
ATOM 2724 C C . PHE A 1 353 ? -25.585 4.135 29.738 1.00 89.19 353 PHE A C 1
ATOM 2726 O O . PHE A 1 353 ? -25.169 4.898 30.608 1.00 89.19 353 PHE A O 1
ATOM 2733 N N . ALA A 1 354 ? -25.305 2.831 29.734 1.00 90.81 354 ALA A N 1
ATOM 2734 C CA . ALA A 1 354 ? -24.420 2.216 30.716 1.00 90.81 354 ALA A CA 1
ATOM 2735 C C . ALA A 1 354 ? -22.976 2.716 30.561 1.00 90.81 354 ALA A C 1
ATOM 2737 O O . ALA A 1 354 ? -22.281 2.914 31.555 1.00 90.81 354 ALA A O 1
ATOM 2738 N N . GLY A 1 355 ? -22.518 2.931 29.322 1.00 87.69 355 GLY A N 1
ATOM 2739 C CA . GLY A 1 355 ? -21.180 3.431 28.989 1.00 87.69 355 GLY A CA 1
ATOM 2740 C C . GLY A 1 355 ? -20.056 2.409 29.206 1.00 87.69 355 GLY A C 1
ATOM 2741 O O . GLY A 1 355 ? -19.144 2.308 28.387 1.00 87.69 355 GLY A O 1
ATOM 2742 N N . ALA A 1 356 ? -20.130 1.614 30.270 1.00 90.50 356 ALA A N 1
ATOM 2743 C CA . ALA A 1 356 ? -19.270 0.470 30.535 1.00 90.50 356 ALA A CA 1
ATOM 2744 C C . ALA A 1 356 ? -19.961 -0.516 31.486 1.00 90.50 356 ALA A C 1
ATOM 2746 O O . ALA A 1 356 ? -20.825 -0.121 32.267 1.00 90.50 356 ALA A O 1
ATOM 2747 N N . TRP A 1 357 ? -19.564 -1.788 31.441 1.00 93.50 357 TRP A N 1
ATOM 2748 C CA . TRP A 1 357 ? -20.011 -2.801 32.399 1.00 93.50 357 TRP A CA 1
ATOM 2749 C C . TRP A 1 357 ? -19.062 -4.000 32.479 1.00 93.50 357 TRP A C 1
ATOM 2751 O O . TRP A 1 357 ? -18.173 -4.174 31.643 1.00 93.50 357 TRP A O 1
ATOM 2761 N N . VAL A 1 358 ? -19.266 -4.843 33.489 1.00 93.19 358 VAL A N 1
ATOM 2762 C CA . VAL A 1 358 ? -18.558 -6.109 33.690 1.00 93.19 358 VAL A CA 1
ATOM 2763 C C . VAL A 1 358 ? -19.527 -7.275 33.499 1.00 93.19 358 VAL A C 1
ATOM 2765 O O . VAL A 1 358 ? -20.483 -7.407 34.258 1.00 93.19 358 VAL A O 1
ATOM 2768 N N . ASP A 1 359 ? -19.267 -8.170 32.541 1.00 88.25 359 ASP A N 1
ATOM 2769 C CA . ASP A 1 359 ? -20.191 -9.279 32.223 1.00 88.25 359 ASP A CA 1
ATOM 2770 C C . ASP A 1 359 ? -20.406 -10.245 33.394 1.00 88.25 359 ASP A C 1
ATOM 2772 O O . ASP A 1 359 ? -21.456 -10.868 33.513 1.00 88.25 359 ASP A O 1
ATOM 2776 N N . VAL A 1 360 ? -19.406 -10.379 34.270 1.00 91.12 360 VAL A N 1
ATOM 2777 C CA . VAL A 1 360 ? -19.476 -11.248 35.457 1.00 91.12 360 VAL A CA 1
ATOM 2778 C C . VAL A 1 360 ? -20.071 -10.547 36.685 1.00 91.12 360 VAL A C 1
ATOM 2780 O O . VAL A 1 360 ? -20.199 -11.165 37.740 1.00 91.12 360 VAL A O 1
ATOM 2783 N N . SER A 1 361 ? -20.427 -9.262 36.583 1.00 93.94 361 SER A N 1
ATOM 2784 C CA . SER A 1 361 ? -21.112 -8.525 37.649 1.00 93.94 361 SER A CA 1
ATOM 2785 C C . SER A 1 361 ? -22.618 -8.731 37.523 1.00 93.94 361 SER A C 1
ATOM 2787 O O . SER A 1 361 ? -23.264 -8.132 36.665 1.00 93.94 361 SER A O 1
ATOM 2789 N N . GLU A 1 362 ? -23.213 -9.523 38.422 1.00 93.44 362 GLU A N 1
ATOM 2790 C CA . GLU A 1 362 ? -24.677 -9.686 38.480 1.00 93.44 362 GLU A CA 1
ATOM 2791 C C . GLU A 1 362 ? -25.410 -8.341 38.569 1.00 93.44 362 GLU A C 1
ATOM 2793 O O . GLU A 1 362 ? -26.488 -8.183 37.995 1.00 93.44 362 GLU A O 1
ATOM 2798 N N . LYS A 1 363 ? -24.826 -7.357 39.266 1.00 94.50 363 LYS A N 1
ATOM 2799 C CA . LYS A 1 363 ? -25.406 -6.016 39.401 1.00 94.50 363 LYS A CA 1
ATOM 2800 C C . LYS A 1 363 ? -25.466 -5.298 38.059 1.00 94.50 363 LYS A C 1
ATOM 2802 O O . LYS A 1 363 ? -26.514 -4.751 37.721 1.00 94.50 363 LYS A O 1
ATOM 2807 N N . ASP A 1 364 ? -24.373 -5.328 37.304 1.00 94.44 364 ASP A N 1
ATOM 2808 C CA . ASP A 1 364 ? -24.282 -4.651 36.013 1.00 94.44 364 ASP A CA 1
ATOM 2809 C C . ASP A 1 364 ? -25.216 -5.317 35.002 1.00 94.44 364 ASP A C 1
ATOM 2811 O O . ASP A 1 364 ? -25.996 -4.637 34.338 1.00 94.44 364 ASP A O 1
ATOM 2815 N N . VAL A 1 365 ? -25.200 -6.654 34.945 1.00 91.62 365 VAL A N 1
ATOM 2816 C CA . VAL A 1 365 ? -26.066 -7.441 34.057 1.00 91.62 365 VAL A CA 1
ATOM 2817 C C . VAL A 1 365 ? -27.543 -7.194 34.370 1.00 91.62 365 VAL A C 1
ATOM 2819 O O . VAL A 1 365 ? -28.341 -7.003 33.453 1.00 91.62 365 VAL A O 1
ATOM 2822 N N . THR A 1 366 ? -27.919 -7.141 35.652 1.00 93.44 366 THR A N 1
ATOM 2823 C CA . THR A 1 366 ? -29.304 -6.863 36.068 1.00 93.44 366 THR A CA 1
ATOM 2824 C C . THR A 1 366 ? -29.726 -5.437 35.713 1.00 93.44 366 THR A C 1
ATOM 2826 O O . THR A 1 366 ? -30.846 -5.224 35.248 1.00 93.44 366 THR A O 1
ATOM 2829 N N . LEU A 1 367 ? -28.842 -4.451 35.900 1.00 94.06 367 LEU A N 1
ATOM 2830 C CA . LEU A 1 367 ? -29.120 -3.060 35.544 1.00 94.06 367 LEU A CA 1
ATOM 2831 C C . LEU A 1 367 ? -29.295 -2.897 34.028 1.00 94.06 367 LEU A C 1
ATOM 2833 O O . LEU A 1 367 ? -30.275 -2.298 33.594 1.00 94.06 367 LEU A O 1
ATOM 2837 N N . LEU A 1 368 ? -28.397 -3.476 33.228 1.00 94.25 368 LEU A N 1
ATOM 2838 C CA . LEU A 1 368 ? -28.497 -3.484 31.766 1.00 94.25 368 LEU A CA 1
ATOM 2839 C C . LEU A 1 368 ? -29.785 -4.153 31.283 1.00 94.25 368 LEU A C 1
ATOM 2841 O O . LEU A 1 368 ? -30.475 -3.592 30.436 1.00 94.25 368 LEU A O 1
ATOM 2845 N N . ALA A 1 369 ? -30.140 -5.305 31.861 1.00 94.69 369 ALA A N 1
ATOM 2846 C CA . ALA A 1 369 ? -31.394 -6.002 31.576 1.00 94.69 369 ALA A CA 1
ATOM 2847 C C . ALA A 1 369 ? -32.627 -5.140 31.873 1.00 94.69 369 ALA A C 1
ATOM 2849 O O . ALA A 1 369 ? -33.567 -5.105 31.079 1.00 94.69 369 ALA A O 1
ATOM 2850 N N . SER A 1 370 ? -32.600 -4.407 32.988 1.00 94.75 370 SER A N 1
ATOM 2851 C CA . SER A 1 370 ? -33.665 -3.480 33.374 1.00 94.75 370 SER A CA 1
ATOM 2852 C C . SER A 1 370 ? -33.809 -2.320 32.383 1.00 94.75 370 SER A C 1
ATOM 2854 O O . SER A 1 370 ? -34.920 -2.023 31.954 1.00 94.75 370 SER A O 1
ATOM 2856 N N . ILE A 1 371 ? -32.695 -1.698 31.971 1.00 93.75 371 ILE A N 1
ATOM 2857 C CA . ILE A 1 371 ? -32.711 -0.576 31.015 1.00 93.75 371 ILE A CA 1
ATOM 2858 C C . ILE A 1 371 ? -33.175 -1.044 29.629 1.00 93.75 371 ILE A C 1
ATOM 2860 O O . ILE A 1 371 ? -33.977 -0.366 28.995 1.00 93.75 371 ILE A O 1
ATOM 2864 N N . ALA A 1 372 ? -32.692 -2.200 29.165 1.00 93.81 372 ALA A N 1
ATOM 2865 C CA . ALA A 1 372 ? -33.021 -2.740 27.845 1.00 93.81 372 ALA A CA 1
ATOM 2866 C C . ALA A 1 372 ? -34.402 -3.417 27.780 1.00 93.81 372 ALA A C 1
ATOM 2868 O O . ALA A 1 372 ? -34.837 -3.801 26.698 1.00 93.81 372 ALA A O 1
ATOM 2869 N N . GLY A 1 373 ? -35.058 -3.651 28.922 1.00 94.06 373 GLY A N 1
ATOM 2870 C CA . GLY A 1 373 ? -36.333 -4.368 28.985 1.00 94.06 373 GLY A CA 1
ATOM 2871 C C . GLY A 1 373 ? -36.262 -5.828 28.514 1.00 94.06 373 GLY A C 1
ATOM 2872 O O . GLY A 1 373 ? -37.281 -6.385 28.108 1.00 94.06 373 GLY A O 1
ATOM 2873 N N . MET A 1 374 ? -35.082 -6.461 28.546 1.00 93.88 374 MET A N 1
ATOM 2874 C CA . MET A 1 374 ? -34.876 -7.826 28.041 1.00 93.88 374 MET A CA 1
ATOM 2875 C C . MET A 1 374 ? -33.854 -8.623 28.874 1.00 93.88 374 MET A C 1
ATOM 2877 O O . MET A 1 374 ? -33.022 -8.030 29.561 1.00 93.88 374 MET A O 1
ATOM 2881 N N . PRO A 1 375 ? -33.876 -9.971 28.830 1.00 90.88 375 PRO A N 1
ATOM 2882 C CA . PRO A 1 375 ? -32.924 -10.802 29.568 1.00 90.88 375 PRO A CA 1
ATOM 2883 C C . PRO A 1 375 ? -31.468 -10.560 29.144 1.00 90.88 375 PRO A C 1
ATOM 2885 O O . PRO A 1 375 ? -31.177 -10.454 27.953 1.00 90.88 375 PRO A O 1
ATOM 2888 N N . GLY A 1 376 ? -30.533 -10.590 30.101 1.00 84.50 376 GLY A N 1
ATOM 2889 C CA . GLY A 1 376 ? -29.107 -10.322 29.849 1.00 84.50 376 GLY A CA 1
ATOM 2890 C C . GLY A 1 376 ? -28.474 -11.175 28.738 1.00 84.50 376 GLY A C 1
ATOM 2891 O O . GLY A 1 376 ? -27.726 -10.655 27.917 1.00 84.50 376 GLY A O 1
ATOM 2892 N N . ALA A 1 377 ? -28.844 -12.456 28.627 1.00 85.31 377 ALA A N 1
ATOM 2893 C CA . ALA A 1 377 ? -28.351 -13.332 27.556 1.00 85.31 377 ALA A CA 1
ATOM 2894 C C . ALA A 1 377 ? -28.760 -12.860 26.144 1.00 85.31 377 ALA A C 1
ATOM 2896 O O . ALA A 1 377 ? -28.013 -13.036 25.182 1.00 85.31 377 ALA A O 1
ATOM 2897 N N . GLN A 1 378 ? -29.936 -12.235 26.006 1.00 89.50 378 GLN A N 1
ATOM 2898 C CA . GLN A 1 378 ? -30.376 -11.664 24.729 1.00 89.50 378 GLN A CA 1
ATOM 2899 C C . GLN A 1 378 ? -29.601 -10.385 24.403 1.00 89.50 378 GLN A C 1
ATOM 2901 O O . GLN A 1 378 ? -29.223 -10.187 23.250 1.00 89.50 378 GLN A O 1
ATOM 2906 N N . ILE A 1 379 ? -29.292 -9.564 25.414 1.00 89.69 379 ILE A N 1
ATOM 2907 C CA . ILE A 1 379 ? -28.460 -8.360 25.251 1.00 89.69 379 ILE A CA 1
ATOM 2908 C C . ILE A 1 379 ? -27.095 -8.735 24.679 1.00 89.69 379 ILE A C 1
ATOM 2910 O O . ILE A 1 379 ? -26.656 -8.140 23.698 1.00 89.69 379 ILE A O 1
ATOM 2914 N N . GLU A 1 380 ? -26.436 -9.749 25.242 1.00 87.06 380 GLU A N 1
ATOM 2915 C CA . GLU A 1 380 ? -25.123 -10.178 24.758 1.00 87.06 380 GLU A CA 1
ATOM 2916 C C . GLU A 1 380 ? -25.173 -10.632 23.293 1.00 87.06 380 GLU A C 1
ATOM 2918 O O . GLU A 1 380 ? -24.332 -10.222 22.487 1.00 87.06 380 GLU A O 1
ATOM 2923 N N . SER A 1 381 ? -26.181 -11.425 22.922 1.00 88.06 381 SER A N 1
ATOM 2924 C CA . SER A 1 381 ? -26.370 -11.875 21.539 1.00 88.06 381 SER A CA 1
ATOM 2925 C C . SER A 1 381 ? -26.546 -10.700 20.570 1.00 88.06 381 SER A C 1
ATOM 2927 O O . SER A 1 381 ? -25.940 -10.706 19.500 1.00 88.06 381 SER A O 1
ATOM 2929 N N . VAL A 1 382 ? -27.299 -9.666 20.964 1.00 90.06 382 VAL A N 1
ATOM 2930 C CA . VAL A 1 382 ? -27.526 -8.460 20.151 1.00 90.06 382 VAL A CA 1
ATOM 2931 C C . VAL A 1 382 ? -26.270 -7.592 20.038 1.00 90.06 382 VAL A C 1
ATOM 2933 O O . VAL A 1 382 ? -26.001 -7.041 18.973 1.00 90.06 382 VAL A O 1
ATOM 2936 N N . LEU A 1 383 ? -25.489 -7.457 21.112 1.00 90.06 383 LEU A N 1
ATOM 2937 C CA . LEU A 1 383 ? -24.322 -6.570 21.143 1.00 90.06 383 LEU A CA 1
ATOM 2938 C C . LEU A 1 383 ? -23.053 -7.200 20.555 1.00 90.06 383 LEU A C 1
ATOM 2940 O O . LEU A 1 383 ? -22.161 -6.475 20.117 1.00 90.06 383 LEU A O 1
ATOM 2944 N N . THR A 1 384 ? -22.949 -8.532 20.530 1.00 87.06 384 THR A N 1
ATOM 2945 C CA . THR A 1 384 ? -21.750 -9.244 20.048 1.00 87.06 384 THR A CA 1
ATOM 2946 C C . THR A 1 384 ? -21.316 -8.843 18.633 1.00 87.06 384 THR A C 1
ATOM 2948 O O . THR A 1 384 ? -20.138 -8.516 18.467 1.00 87.06 384 THR A O 1
ATOM 2951 N N . PRO A 1 385 ? -22.210 -8.771 17.629 1.00 85.69 385 PRO A N 1
ATOM 2952 C CA . PRO A 1 385 ? -21.830 -8.346 16.280 1.00 85.69 385 PRO A CA 1
ATOM 2953 C C . PRO A 1 385 ? -21.236 -6.931 16.236 1.00 85.69 385 PRO A C 1
ATOM 2955 O O . PRO A 1 385 ? -20.331 -6.650 15.450 1.00 85.69 385 PRO A O 1
ATOM 2958 N N . PHE A 1 386 ? -21.692 -6.038 17.120 1.00 87.44 386 PHE A N 1
ATOM 2959 C CA . PHE A 1 386 ? -21.222 -4.654 17.181 1.00 87.44 386 PHE A CA 1
ATOM 2960 C C . PHE A 1 386 ? -19.901 -4.483 17.933 1.00 87.44 386 PHE A C 1
ATOM 2962 O O . PHE A 1 386 ? -19.384 -3.372 17.974 1.00 87.44 386 PHE A O 1
ATOM 2969 N N . ALA A 1 387 ? -19.332 -5.546 18.502 1.00 82.75 387 ALA A N 1
ATOM 2970 C CA . ALA A 1 387 ? -17.979 -5.520 19.057 1.00 82.75 387 ALA A CA 1
ATOM 2971 C C . ALA A 1 387 ? -16.894 -5.862 18.019 1.00 82.75 387 ALA A C 1
ATOM 2973 O O . ALA A 1 387 ? -15.720 -5.579 18.245 1.00 82.75 387 ALA A O 1
ATOM 2974 N N . LEU A 1 388 ? -17.279 -6.498 16.906 1.00 77.00 388 LEU A N 1
ATOM 2975 C CA . LEU A 1 388 ? -16.346 -7.061 15.923 1.00 77.00 388 LEU A CA 1
ATOM 2976 C C . LEU A 1 388 ? -16.358 -6.325 14.577 1.00 77.00 388 LEU A C 1
ATOM 2978 O O . LEU A 1 388 ? -15.389 -6.425 13.833 1.00 77.00 388 LEU A O 1
ATOM 2982 N N . GLY A 1 389 ? -17.434 -5.597 14.260 1.00 71.31 389 GLY A N 1
ATOM 2983 C CA . GLY A 1 389 ? -17.600 -4.914 12.974 1.00 71.31 389 GLY A CA 1
ATOM 2984 C C . GLY A 1 389 ? -16.657 -3.720 12.739 1.00 71.31 389 GLY A C 1
ATOM 2985 O O . GLY A 1 389 ? -15.993 -3.261 13.666 1.00 71.31 389 GLY A O 1
ATOM 2986 N N . PRO A 1 390 ? -16.646 -3.162 11.511 1.00 66.75 390 PRO A N 1
ATOM 2987 C CA . PRO A 1 390 ? -15.738 -2.081 11.113 1.00 66.75 390 PRO A CA 1
ATOM 2988 C C . PRO A 1 390 ? -16.001 -0.772 11.862 1.00 66.75 390 PRO A C 1
ATOM 2990 O O . PRO A 1 390 ? -15.080 -0.000 12.074 1.00 66.75 390 PRO A O 1
ATOM 2993 N N . THR A 1 391 ? -17.238 -0.536 12.304 1.00 77.56 391 THR A N 1
ATOM 2994 C CA . THR A 1 391 ? -17.637 0.594 13.158 1.00 77.56 391 THR A CA 1
ATOM 2995 C C . THR A 1 391 ? -18.141 0.067 14.501 1.00 77.56 391 THR A C 1
ATOM 2997 O O . THR A 1 391 ? -19.359 0.055 14.732 1.00 77.56 391 THR A O 1
ATOM 3000 N N . PRO A 1 392 ? -17.256 -0.445 15.369 1.00 81.50 392 PRO A N 1
ATOM 3001 C CA . PRO A 1 392 ? -17.694 -1.134 16.569 1.00 81.50 392 PRO A CA 1
ATOM 3002 C C . PRO A 1 392 ? -18.332 -0.151 17.559 1.00 81.50 392 PRO A C 1
ATOM 3004 O O . PRO A 1 392 ? -17.893 0.987 17.723 1.00 81.50 392 PRO A O 1
ATOM 3007 N N . LEU A 1 393 ? -19.401 -0.607 18.208 1.00 86.12 393 LEU A N 1
ATOM 3008 C CA . LEU A 1 393 ? -20.081 0.103 19.288 1.00 86.12 393 LEU A CA 1
ATOM 3009 C C . LEU A 1 393 ? -19.268 0.027 20.584 1.00 86.12 393 LEU A C 1
ATOM 3011 O O . LEU A 1 393 ? -19.112 1.024 21.293 1.00 86.12 393 LEU A O 1
ATOM 3015 N N . LEU A 1 394 ? -18.763 -1.171 20.888 1.00 87.81 394 LEU A N 1
ATOM 3016 C CA . LEU A 1 394 ? -18.121 -1.486 22.156 1.00 87.81 394 LEU A CA 1
ATOM 3017 C C . LEU A 1 394 ? -16.834 -2.292 21.979 1.00 87.81 394 LEU A C 1
ATOM 3019 O O . LEU A 1 394 ? -16.688 -3.071 21.041 1.00 87.81 394 LEU A O 1
ATOM 3023 N N . GLU A 1 395 ? -15.928 -2.143 22.934 1.00 83.75 395 GLU A N 1
ATOM 3024 C CA . GLU A 1 395 ? -14.752 -2.982 23.091 1.00 83.75 395 GLU A CA 1
ATOM 3025 C C . GLU A 1 395 ? -14.956 -4.031 24.186 1.00 83.75 395 GLU A C 1
ATOM 3027 O O . GLU A 1 395 ? -15.644 -3.796 25.182 1.00 83.75 395 GLU A O 1
ATOM 3032 N N . ARG A 1 396 ? -14.305 -5.186 24.014 1.00 85.31 396 ARG A N 1
ATOM 3033 C CA . ARG A 1 396 ? -14.207 -6.254 25.010 1.00 85.31 396 ARG A CA 1
ATOM 3034 C C . ARG A 1 396 ? -12.780 -6.330 25.546 1.00 85.31 396 ARG A C 1
ATOM 3036 O O . ARG A 1 396 ? -11.865 -6.625 24.784 1.00 85.31 396 ARG A O 1
ATOM 3043 N N . VAL A 1 397 ? -12.599 -6.116 26.850 1.00 80.69 397 VAL A N 1
ATOM 3044 C CA . VAL A 1 397 ? -11.301 -6.260 27.535 1.00 80.69 397 VAL A CA 1
ATOM 3045 C C . VAL A 1 397 ? -11.458 -7.255 28.680 1.00 80.69 397 VAL A C 1
ATOM 3047 O O . VAL A 1 397 ? -11.865 -6.904 29.792 1.00 80.69 397 VAL A O 1
ATOM 3050 N N . GLY A 1 398 ? -11.187 -8.529 28.386 1.00 84.19 398 GLY A N 1
ATOM 3051 C CA . GLY A 1 398 ? -11.530 -9.634 29.279 1.00 84.19 398 GLY A CA 1
ATOM 3052 C C . GLY A 1 398 ? -13.037 -9.657 29.555 1.00 84.19 398 GLY A C 1
ATOM 3053 O O . GLY A 1 398 ? -13.849 -9.744 28.632 1.00 84.19 398 GLY A O 1
ATOM 3054 N N . VAL A 1 399 ? -13.404 -9.531 30.830 1.00 86.81 399 VAL A N 1
ATOM 3055 C CA . VAL A 1 399 ? -14.806 -9.457 31.285 1.00 86.81 399 VAL A CA 1
ATOM 3056 C C . VAL A 1 399 ? -15.407 -8.052 31.205 1.00 86.81 399 VAL A C 1
ATOM 3058 O O . VAL A 1 399 ? -16.596 -7.886 31.454 1.00 86.81 399 VAL A O 1
ATOM 3061 N N . ASN A 1 400 ? -14.603 -7.035 30.884 1.00 88.19 400 ASN A N 1
ATOM 3062 C CA . ASN A 1 400 ? -15.075 -5.660 30.782 1.00 88.19 400 ASN A CA 1
ATOM 3063 C C . ASN A 1 400 ? -15.629 -5.379 29.386 1.00 88.19 400 ASN A C 1
ATOM 3065 O O . ASN A 1 400 ? -15.139 -5.900 28.373 1.00 88.19 400 ASN A O 1
ATOM 3069 N N . ARG A 1 401 ? -16.627 -4.507 29.344 1.00 89.69 401 ARG A N 1
ATOM 3070 C CA . ARG A 1 401 ? -17.249 -3.962 28.145 1.00 89.69 401 ARG A CA 1
ATOM 3071 C C . ARG A 1 401 ? -17.223 -2.446 28.242 1.00 89.69 401 ARG A C 1
ATOM 3073 O O . ARG A 1 401 ? -17.601 -1.894 29.271 1.00 89.69 401 ARG A O 1
ATOM 3080 N N . LEU A 1 402 ? -16.754 -1.785 27.191 1.00 87.94 402 LEU A N 1
ATOM 3081 C CA . LEU A 1 402 ? -16.605 -0.329 27.143 1.00 87.94 402 LEU A CA 1
ATOM 3082 C C . LEU A 1 402 ? -17.224 0.205 25.856 1.00 87.94 402 LEU A C 1
ATOM 3084 O O . LEU A 1 402 ? -16.886 -0.285 24.782 1.00 87.94 402 LEU A O 1
ATOM 3088 N N . ILE A 1 403 ? -18.086 1.217 25.935 1.00 86.62 403 ILE A N 1
ATOM 3089 C CA . ILE A 1 403 ? -18.571 1.920 24.744 1.00 86.62 403 ILE A CA 1
ATOM 3090 C C . ILE A 1 403 ? -17.438 2.777 24.178 1.00 86.62 403 ILE A C 1
ATOM 3092 O O . ILE A 1 403 ? -16.907 3.655 24.854 1.00 86.62 403 ILE A O 1
ATOM 3096 N N . ILE A 1 404 ? -17.077 2.514 22.923 1.00 78.94 404 ILE A N 1
ATOM 3097 C CA . ILE A 1 404 ? -15.974 3.184 22.209 1.00 78.94 404 ILE A CA 1
ATOM 3098 C C . ILE A 1 404 ? -16.464 4.019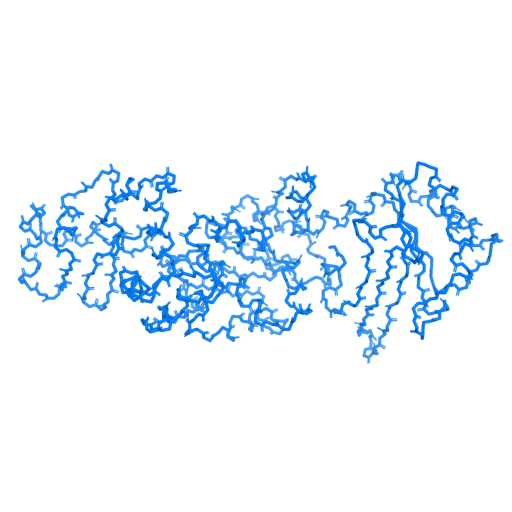 21.021 1.00 78.94 404 ILE A C 1
ATOM 3100 O O . ILE A 1 404 ? -15.725 4.860 20.492 1.00 78.94 404 ILE A O 1
ATOM 3104 N N . ALA A 1 405 ? -17.723 3.822 20.618 1.00 72.19 405 ALA A N 1
ATOM 3105 C CA . ALA A 1 405 ? -18.356 4.601 19.569 1.00 72.19 405 ALA A CA 1
ATOM 3106 C C . ALA A 1 405 ? -18.299 6.116 19.853 1.00 72.19 405 ALA A C 1
ATOM 3108 O O . ALA A 1 405 ? -18.330 6.542 21.012 1.00 72.19 405 ALA A O 1
ATOM 3109 N N . PRO A 1 406 ? -18.226 6.960 18.809 1.00 62.94 406 PRO A N 1
ATOM 3110 C CA . PRO A 1 406 ? -18.396 8.398 18.963 1.00 62.94 406 PRO A CA 1
ATOM 3111 C C . PRO A 1 406 ? -19.808 8.691 19.477 1.00 62.94 406 PRO A C 1
ATOM 3113 O O . PRO A 1 406 ? -20.787 8.552 18.753 1.00 62.94 406 PRO A O 1
ATOM 3116 N N . THR A 1 407 ? -19.900 9.066 20.749 1.00 55.72 407 THR A N 1
ATOM 3117 C CA . THR A 1 407 ? -21.144 9.441 21.436 1.00 55.72 407 THR A CA 1
ATOM 3118 C C . THR A 1 407 ? -21.370 10.952 21.473 1.00 55.72 407 THR A C 1
ATOM 3120 O O . THR A 1 407 ? -22.425 11.401 21.914 1.00 55.72 407 THR A O 1
ATOM 3123 N N . GLU A 1 408 ? -20.403 11.752 21.014 1.00 50.38 408 GLU A N 1
ATOM 3124 C CA . GLU A 1 408 ? -20.554 13.204 20.934 1.00 50.38 408 GLU A CA 1
ATOM 3125 C C . GLU A 1 408 ? -21.203 13.609 19.602 1.00 50.38 408 GLU A C 1
ATOM 3127 O O . GLU A 1 408 ? -20.768 13.134 18.547 1.00 50.38 408 GLU A O 1
ATOM 3132 N N . PRO A 1 409 ? -22.213 14.501 19.618 1.00 41.00 409 PRO A N 1
ATOM 3133 C CA . PRO A 1 409 ? -22.719 15.097 18.390 1.00 41.00 409 PRO A CA 1
ATOM 3134 C C . PRO A 1 409 ? -21.598 15.884 17.687 1.00 41.00 409 PRO A C 1
ATOM 3136 O O . PRO A 1 409 ? -20.702 16.405 18.362 1.00 41.00 409 PRO A O 1
ATOM 3139 N N . PRO A 1 410 ? -21.630 15.997 16.345 1.00 43.28 410 PRO A N 1
ATOM 3140 C CA . PRO A 1 410 ? -20.687 16.844 15.626 1.00 43.28 410 PRO A CA 1
ATOM 3141 C C . PRO A 1 410 ? -20.742 18.258 16.212 1.00 43.28 410 PRO A C 1
ATOM 3143 O O . PRO A 1 410 ? -21.825 18.815 16.412 1.00 43.28 410 PRO A O 1
ATOM 3146 N N . ARG A 1 411 ? -19.574 18.829 16.529 1.00 40.16 411 ARG A N 1
ATOM 3147 C CA . ARG A 1 411 ? -19.490 20.249 16.884 1.00 40.16 411 ARG A CA 1
ATOM 3148 C C . ARG A 1 411 ? -19.796 21.025 15.602 1.00 40.16 411 ARG A C 1
ATOM 3150 O O . ARG A 1 411 ? -18.968 21.024 14.695 1.00 40.16 411 ARG A O 1
ATOM 3157 N N . LEU A 1 412 ? -21.015 21.563 15.517 1.00 36.34 412 LEU A N 1
ATOM 3158 C CA . LEU A 1 412 ? -21.474 22.433 14.429 1.00 36.34 412 LEU A CA 1
ATOM 3159 C C . LEU A 1 412 ? -20.623 23.700 14.326 1.00 36.34 412 LEU A C 1
ATOM 3161 O O . LEU A 1 412 ? -20.260 24.247 15.395 1.00 36.34 412 LEU A O 1
#